Protein AF-A0A662B7D8-F1 (afdb_monomer_lite)

Radius of gyration: 31.68 Å; chains: 1; bounding box: 82×64×120 Å

Foldseek 3Di:
DDDPDPPVPVVVVVVVVVVVPDDQPQAKEFPDWDKPDLAAEAQDKIKIKTKMAGAGDDDDFDKFKKKKWKWKADPVGDIDTFDIDIDTRHTHRHIDMDITIDGRHRAFAKIFMWMWIAGPVVRDTRDIPPSHRIGGHFHQFAEEAEAADCVLLVVPDVSLCVLQVCQCQPVNRNSRHHQEYAYEDQLVPDDLPDPSLLVSQLVCVVSNHAYAYEDEDADDVVVLVRVVSSQQSLFSSCVPRPDNSSHHQAYEYAYEDDDLVCLVVVLVSQQCQQVDDDPNDGCVNSNHAYEYEYWLCCCPVSNCSLLSSLVRHPHAEYEYLQQFLALVSQCVGCVRVLVSCQVSVHAYAYEYEQDDADPVDPPPPDPRRHCQQAFDCSSVVRQVVNCNVCRNRSRYRGYYYYHSVRSSVTDRGGDDPPPPDPPPPDDD

Secondary structure (DSSP, 8-state):
----SSHHHHHHHHHHSSSSSS-----EEEEEEEES-SSPBTT-EEEEEEEEEE---SSS---EEEEEEEEEE-TT--EEEPPPEEEEEE-TT-EEEEEEEEE-TT--EEEEEEEEEEETTTTEEEEE--S-EEEEEB---EEEEEE--THHHHT-HHHHHHHHHHHHSGGG-GGG---EEEEE--TTT--TT-HHHHHHHHHHHHTT-EEEEEEE----TT-THHHHHHHHHHHHHHHH-S-GGGS--EEEEE-----GGGHHHHHHHHHHHTT-EETTEETTTTT-EEEEEE-TIIIIITSSHHHHHHHHS---EEEE----SSHHHHHHHHHHHHHHHHHHT-EEEEEEE-SPP-TT-SSTT-GGG-STTT-HHHHHHHHHHHHHHGGG-SSEEEEEEE-HHHHHT--SSPPP------------

Sequence (428 aa):
MYKKSKLSLLIIFAMLTAISVALAEQSFKVEKITFSNNSPFINSQIDITVTIKNTSTGKGTEQGTVTAYIGIQRPDKSKFHLQSKRLNDIERGKTKDLVFKFNTGFILGRFLVSCDLWDSSKSNVFDTTGFNYELIIKKKLIRAMWVWHTEIINGGETGIVQLLDFCLAPHNNKSKKISLLYLYINPKTMKTNNKALRNFIQKATDKGISVHALYGIIPWPGKSNTIYDVVNYVLEYNKECPLLESRFKGVHLDHEFWEKDKFAKYKNFIKGIKSHTFNSESMNSQNLAFGLDTGEEWETYHKHYLSELFETSDLEFITVMSYRDRAADIISWSSDETNAGNHYGKTVLVGVETHRPNPDLKEWPHPKNTFYEEGNNKMEDELAKVDYIYSDQQSYIGAAIHFYQAYYKLSDSPRQSVKHAPLNSKTN

pLDDT: mean 83.27, std 17.36, range [32.41, 98.75]

Structure (mmCIF, N/CA/C/O backbone):
data_AF-A0A662B7D8-F1
#
_entry.id   AF-A0A662B7D8-F1
#
loop_
_atom_site.group_PDB
_atom_site.id
_atom_site.type_symbol
_atom_site.label_atom_id
_atom_site.label_alt_id
_atom_site.label_comp_id
_atom_site.label_asym_id
_atom_site.label_entity_id
_atom_site.label_seq_id
_atom_site.pdbx_PDB_ins_code
_atom_site.Cartn_x
_atom_site.Cartn_y
_atom_site.Cartn_z
_atom_site.occupancy
_atom_site.B_iso_or_equiv
_atom_site.auth_seq_id
_atom_site.auth_comp_id
_atom_site.auth_asym_id
_atom_site.auth_atom_id
_atom_site.pdbx_PDB_model_num
ATOM 1 N N . MET A 1 1 ? -53.359 -18.378 84.759 1.00 38.84 1 MET A N 1
ATOM 2 C CA . MET A 1 1 ? -52.740 -18.670 83.441 1.00 38.84 1 MET A CA 1
ATOM 3 C C . MET A 1 1 ? -53.552 -17.958 82.362 1.00 38.84 1 MET A C 1
ATOM 5 O O . MET A 1 1 ? -54.746 -17.842 82.559 1.00 38.84 1 MET A O 1
ATOM 9 N N . TYR A 1 2 ? -52.923 -17.482 81.279 1.00 39.53 2 TYR A N 1
ATOM 10 C CA . TYR A 1 2 ? -53.448 -16.588 80.215 1.00 39.53 2 TYR A CA 1
ATOM 11 C C . TYR A 1 2 ? -53.347 -15.073 80.451 1.00 39.53 2 TYR A C 1
ATOM 13 O O . TYR A 1 2 ? -54.329 -14.385 80.703 1.00 39.53 2 TYR A O 1
ATOM 21 N N . LYS A 1 3 ? -52.137 -14.532 80.254 1.00 40.47 3 LYS A N 1
ATOM 22 C CA . LYS A 1 3 ? -51.940 -13.137 79.815 1.00 40.47 3 LYS A CA 1
ATOM 23 C C . LYS A 1 3 ? -50.559 -12.932 79.168 1.00 40.47 3 LYS A C 1
ATOM 25 O O . LYS A 1 3 ? -49.765 -12.129 79.629 1.00 40.47 3 LYS A O 1
ATOM 30 N N . LYS A 1 4 ? -50.249 -13.680 78.102 1.00 40.28 4 LYS A N 1
ATOM 31 C CA . LYS A 1 4 ? -49.100 -13.411 77.209 1.00 40.28 4 LYS A CA 1
ATOM 32 C C . LYS A 1 4 ? -49.384 -13.941 75.796 1.00 40.28 4 LYS A C 1
ATOM 34 O O . LYS A 1 4 ? -48.890 -14.994 75.427 1.00 40.28 4 LYS A O 1
ATOM 39 N N . SER A 1 5 ? -50.207 -13.245 75.010 1.00 48.91 5 SER A N 1
ATOM 40 C CA . SER A 1 5 ? -50.307 -13.527 73.561 1.00 48.91 5 SER A CA 1
ATOM 41 C C . SER A 1 5 ? -50.595 -12.318 72.661 1.00 48.91 5 SER A C 1
ATOM 43 O O . SER A 1 5 ? -50.754 -12.491 71.460 1.00 48.91 5 SER A O 1
ATOM 45 N N . LYS A 1 6 ? -50.616 -11.081 73.182 1.00 46.28 6 LYS A N 1
ATOM 46 C CA . LYS A 1 6 ? -50.856 -9.880 72.351 1.00 46.28 6 LYS A CA 1
ATOM 47 C C . LYS A 1 6 ? -49.643 -8.973 72.127 1.00 46.28 6 LYS A C 1
ATOM 49 O O . LYS A 1 6 ? -49.724 -8.087 71.287 1.00 46.28 6 LYS A O 1
ATOM 54 N N . LEU A 1 7 ? -48.516 -9.203 72.807 1.00 40.12 7 LEU A N 1
ATOM 55 C CA . LEU A 1 7 ? -47.329 -8.344 72.663 1.00 40.12 7 LEU A CA 1
ATOM 56 C C . LEU A 1 7 ? -46.377 -8.791 71.535 1.00 40.12 7 LEU A C 1
ATOM 58 O O . LEU A 1 7 ? -45.575 -7.999 71.060 1.00 40.12 7 LEU A O 1
ATOM 62 N N . SER A 1 8 ? -46.500 -10.032 71.059 1.00 43.44 8 SER A N 1
ATOM 63 C CA . SER A 1 8 ? -45.588 -10.608 70.059 1.00 43.44 8 SER A CA 1
ATOM 64 C C . SER A 1 8 ? -46.020 -10.362 68.608 1.00 43.44 8 SER A C 1
ATOM 66 O O . SER A 1 8 ? -45.189 -10.430 67.713 1.00 43.44 8 SER A O 1
ATOM 68 N N . LEU A 1 9 ? -47.301 -10.056 68.360 1.00 39.28 9 LEU A N 1
ATOM 69 C CA . LEU A 1 9 ? -47.821 -9.848 67.000 1.00 39.28 9 LEU A CA 1
ATOM 70 C C . LEU A 1 9 ? -47.741 -8.380 66.543 1.00 39.28 9 LEU A C 1
ATOM 72 O O . LEU A 1 9 ? -47.611 -8.115 65.352 1.00 39.28 9 LEU A O 1
ATOM 76 N N . LEU A 1 10 ? -47.761 -7.423 67.480 1.00 41.59 10 LEU A N 1
ATOM 77 C CA . LEU A 1 10 ? -47.692 -5.991 67.160 1.00 41.59 10 LEU A CA 1
ATOM 78 C C . LEU A 1 10 ? -46.267 -5.535 66.787 1.00 41.59 10 LEU A C 1
ATOM 80 O O . LEU A 1 10 ? -46.107 -4.620 65.986 1.00 41.59 10 LEU A O 1
ATOM 84 N N . ILE A 1 11 ? -45.236 -6.205 67.313 1.00 44.00 11 ILE A N 1
ATOM 85 C CA . ILE A 1 11 ? -43.825 -5.899 67.015 1.00 44.00 11 ILE A CA 1
ATOM 86 C C . ILE A 1 11 ? -43.411 -6.473 65.650 1.00 44.00 11 ILE A C 1
ATOM 88 O O . ILE A 1 11 ? -42.642 -5.846 64.928 1.00 44.00 11 ILE A O 1
ATOM 92 N N . ILE A 1 12 ? -43.986 -7.608 65.238 1.00 43.50 12 ILE A N 1
ATOM 93 C CA . ILE A 1 12 ? -43.699 -8.210 63.928 1.00 43.50 12 ILE A CA 1
ATOM 94 C C . ILE A 1 12 ? -44.382 -7.421 62.802 1.00 43.50 12 ILE A C 1
ATOM 96 O O . ILE A 1 12 ? -43.773 -7.213 61.759 1.00 43.50 12 ILE A O 1
ATOM 100 N N . PHE A 1 13 ? -45.589 -6.885 63.018 1.00 38.28 13 PHE A N 1
ATOM 101 C CA . PHE A 1 13 ? -46.250 -6.059 61.999 1.00 38.28 13 PHE A CA 1
ATOM 102 C C . PHE A 1 13 ? -45.621 -4.659 61.866 1.00 38.28 13 PHE A C 1
ATOM 104 O O . PHE A 1 13 ? -45.520 -4.146 60.753 1.00 38.28 13 PHE A O 1
ATOM 111 N N . ALA A 1 14 ? -45.118 -4.074 62.963 1.00 36.53 14 ALA A N 1
ATOM 112 C CA . ALA A 1 14 ? -44.379 -2.807 62.934 1.00 36.53 14 ALA A CA 1
ATOM 113 C C . ALA A 1 14 ? -42.955 -2.939 62.351 1.00 36.53 14 ALA A C 1
ATOM 115 O O . ALA A 1 14 ? -42.462 -1.994 61.743 1.00 36.53 14 ALA A O 1
ATOM 116 N N . MET A 1 15 ? -42.309 -4.109 62.452 1.00 34.50 15 MET A N 1
ATOM 117 C CA . MET A 1 15 ? -41.035 -4.372 61.761 1.00 34.50 15 MET A CA 1
ATOM 118 C C . MET A 1 15 ? -41.205 -4.743 60.278 1.00 34.50 15 MET A C 1
ATOM 120 O O . MET A 1 15 ? -40.325 -4.436 59.483 1.00 34.50 15 MET A O 1
ATOM 124 N N . LEU A 1 16 ? -42.344 -5.312 59.866 1.00 33.97 16 LEU A N 1
ATOM 125 C CA . LEU A 1 16 ? -42.640 -5.598 58.450 1.00 33.97 16 LEU A CA 1
ATOM 126 C C . LEU A 1 16 ? -43.216 -4.407 57.667 1.00 33.97 16 LEU A C 1
ATOM 128 O O . LEU A 1 16 ? -43.307 -4.473 56.446 1.00 33.97 16 LEU A O 1
ATOM 132 N N . THR A 1 17 ? -43.547 -3.302 58.339 1.00 37.31 17 THR A N 1
ATOM 133 C CA . THR A 1 17 ? -43.917 -2.025 57.690 1.00 37.31 17 THR A CA 1
ATOM 134 C C . THR A 1 17 ? -42.861 -0.928 57.843 1.00 37.31 17 THR A C 1
ATOM 136 O O . THR A 1 17 ? -42.968 0.115 57.203 1.00 37.31 17 THR A O 1
ATOM 139 N N . ALA A 1 18 ? -41.791 -1.186 58.602 1.00 34.44 18 ALA A N 1
ATOM 140 C CA . ALA A 1 18 ? -40.605 -0.331 58.689 1.00 34.44 18 ALA A CA 1
ATOM 141 C C . ALA A 1 18 ? -39.398 -0.864 57.884 1.00 34.44 18 ALA A C 1
ATOM 143 O O . ALA A 1 18 ? -38.348 -0.230 57.874 1.00 34.44 18 ALA A O 1
ATOM 144 N N . ILE A 1 19 ? -39.555 -1.977 57.153 1.00 35.75 19 ILE A N 1
ATOM 145 C CA . ILE A 1 19 ? -38.629 -2.436 56.096 1.00 35.75 19 ILE A CA 1
ATOM 146 C C . ILE A 1 19 ? -39.361 -2.392 54.745 1.00 35.75 19 ILE A C 1
ATOM 148 O O . ILE A 1 19 ? -39.426 -3.349 53.983 1.00 35.75 19 ILE A O 1
ATOM 152 N N . SER A 1 20 ? -39.991 -1.258 54.456 1.00 36.06 20 SER A N 1
ATOM 153 C CA . SER A 1 20 ? -40.419 -0.907 53.095 1.00 36.06 20 SER A CA 1
ATOM 154 C C . SER A 1 20 ? -40.125 0.559 52.768 1.00 36.06 20 SER A C 1
ATOM 156 O O . SER A 1 20 ? -40.682 1.115 51.825 1.00 36.06 20 SER A O 1
ATOM 158 N N . VAL A 1 21 ? -39.253 1.197 53.555 1.00 41.50 21 VAL A N 1
ATOM 159 C CA . VAL A 1 21 ? -38.818 2.585 53.379 1.00 41.50 21 VAL A CA 1
ATOM 160 C C . VAL A 1 21 ? -37.296 2.627 53.547 1.00 41.50 21 VAL A C 1
ATOM 162 O O . VAL A 1 21 ? -36.809 2.775 54.659 1.00 41.50 21 VAL A O 1
ATOM 165 N N . ALA A 1 22 ? -36.593 2.422 52.425 1.00 35.44 22 ALA A N 1
ATOM 166 C CA . ALA A 1 22 ? -35.142 2.497 52.147 1.00 35.44 22 ALA A CA 1
ATOM 167 C C . ALA A 1 22 ? -34.766 1.220 51.371 1.00 35.44 22 ALA A C 1
ATOM 169 O O . ALA A 1 22 ? -34.758 0.139 51.936 1.00 35.44 22 ALA A O 1
ATOM 170 N N . LEU A 1 23 ? -34.531 1.211 50.063 1.00 38.28 23 LEU A N 1
ATOM 171 C CA . LEU A 1 23 ? -33.904 2.207 49.212 1.00 38.28 23 LEU A CA 1
ATOM 172 C C . LEU A 1 23 ? -34.701 2.324 47.908 1.00 38.28 23 LEU A C 1
ATOM 174 O O . LEU A 1 23 ? -34.965 1.324 47.244 1.00 38.28 23 LEU A O 1
ATOM 178 N N . ALA A 1 24 ? -35.025 3.545 47.484 1.00 43.91 24 ALA A N 1
ATOM 179 C CA . ALA A 1 24 ? -35.089 3.794 46.053 1.00 43.91 24 ALA A CA 1
ATOM 180 C C . ALA A 1 24 ? -33.654 3.597 45.548 1.00 43.91 24 ALA A C 1
ATOM 182 O O . ALA A 1 24 ? -32.812 4.489 45.661 1.00 43.91 24 ALA A O 1
ATOM 183 N N . GLU A 1 25 ? -33.318 2.388 45.102 1.00 52.66 25 GLU A N 1
ATOM 184 C CA . GLU A 1 25 ? -32.049 2.148 44.434 1.00 52.66 25 GLU A CA 1
ATOM 185 C C . GLU A 1 25 ? -32.069 2.954 43.135 1.00 52.66 25 GLU A C 1
ATOM 187 O O . GLU A 1 25 ? -32.523 2.472 42.104 1.00 52.66 25 GLU A O 1
ATOM 192 N N . GLN A 1 26 ? -31.643 4.224 43.181 1.00 55.53 26 GLN A N 1
ATOM 193 C CA . GLN A 1 26 ? -31.179 4.891 41.972 1.00 55.53 26 GLN A CA 1
ATOM 194 C C . GLN A 1 26 ? -30.020 4.074 41.419 1.00 55.53 26 GLN A C 1
ATOM 196 O O . GLN A 1 26 ? -28.918 4.092 41.965 1.00 55.53 26 GLN A O 1
ATOM 201 N N . SER A 1 27 ? -30.331 3.277 40.411 1.00 72.94 27 SER A N 1
ATOM 202 C CA . SER A 1 27 ? -29.398 2.406 39.725 1.00 72.94 27 SER A CA 1
ATOM 203 C C . SER A 1 27 ? -29.371 2.911 38.295 1.00 72.94 27 SER A C 1
ATOM 205 O O . SER A 1 27 ? -30.412 3.037 37.650 1.00 72.94 27 SER A O 1
ATOM 207 N N . PHE A 1 28 ? -28.199 3.318 37.832 1.00 82.81 28 PHE A N 1
ATOM 208 C CA . PHE A 1 28 ? -27.982 3.598 36.423 1.00 82.81 28 PHE A CA 1
ATOM 209 C C . PHE A 1 28 ? -27.268 2.411 35.821 1.00 82.81 28 PHE A C 1
ATOM 211 O O . PHE A 1 28 ? -26.453 1.774 36.484 1.00 82.81 28 PHE A O 1
ATOM 218 N N . LYS A 1 29 ? -27.566 2.147 34.558 1.00 87.88 29 LYS A N 1
ATOM 219 C CA . LYS A 1 29 ? -26.913 1.094 33.801 1.00 87.88 29 LYS A CA 1
ATOM 220 C C . LYS A 1 29 ? -26.489 1.625 32.444 1.00 87.88 29 LYS A C 1
ATOM 222 O O . LYS A 1 29 ? -27.251 2.349 31.798 1.00 87.88 29 LYS A O 1
ATOM 227 N N . VAL A 1 30 ? -25.307 1.240 31.990 1.00 90.75 30 VAL A N 1
ATOM 228 C CA . VAL A 1 30 ? -24.911 1.383 30.593 1.00 90.75 30 VAL A CA 1
ATOM 229 C C . VAL A 1 30 ? -25.632 0.302 29.787 1.00 90.75 30 VAL A C 1
ATOM 231 O O . VAL A 1 30 ? -25.377 -0.890 29.936 1.00 90.75 30 VAL A O 1
ATOM 234 N N . GLU A 1 31 ? -26.564 0.709 28.928 1.00 90.94 31 GLU A N 1
ATOM 235 C CA . GLU A 1 31 ? -27.275 -0.223 28.041 1.00 90.94 31 GLU A CA 1
ATOM 236 C C . GLU A 1 31 ? -26.400 -0.639 26.861 1.00 90.94 31 GLU A C 1
ATOM 238 O O . GLU A 1 31 ? -26.421 -1.798 26.452 1.00 90.94 31 GLU A O 1
ATOM 243 N N . LYS A 1 32 ? -25.636 0.308 26.306 1.00 91.31 32 LYS A N 1
ATOM 244 C CA . LYS A 1 32 ? -24.695 0.064 25.210 1.00 91.31 32 LYS A CA 1
ATOM 245 C C . LYS A 1 32 ? -23.673 1.188 25.087 1.00 91.31 32 LYS A C 1
ATOM 247 O O . LYS A 1 32 ? -23.933 2.329 25.479 1.00 91.31 32 LYS A O 1
ATOM 252 N N . ILE A 1 33 ? -22.554 0.859 24.452 1.00 93.25 33 ILE A N 1
ATOM 253 C CA . ILE A 1 33 ? -21.591 1.816 23.909 1.00 93.25 33 ILE A CA 1
ATOM 254 C C . ILE A 1 33 ? -21.529 1.605 22.394 1.00 93.25 33 ILE A C 1
ATOM 256 O O . ILE A 1 33 ? -21.441 0.471 21.927 1.00 93.25 33 ILE A O 1
ATOM 260 N N . THR A 1 34 ? -21.595 2.687 21.622 1.00 93.00 34 THR A N 1
ATOM 261 C CA . THR A 1 34 ? -21.478 2.661 20.156 1.00 93.00 34 THR A CA 1
ATOM 262 C C . THR A 1 34 ? -20.491 3.712 19.672 1.00 93.00 34 THR A C 1
ATOM 264 O O . THR A 1 34 ? -20.365 4.770 20.289 1.00 93.00 34 THR A O 1
ATOM 267 N N . PHE A 1 35 ? -19.843 3.464 18.537 1.00 92.81 35 PHE A N 1
ATOM 268 C CA . PHE A 1 35 ? -18.897 4.393 17.925 1.00 92.81 35 PHE A CA 1
ATOM 269 C C . PHE A 1 35 ? -19.479 4.958 16.625 1.00 92.81 35 PHE A C 1
ATOM 271 O O . PHE A 1 35 ? -20.132 4.230 15.878 1.00 92.81 35 PHE A O 1
ATOM 278 N N . SER A 1 36 ? -19.233 6.239 16.321 1.00 88.06 36 SER A N 1
ATOM 279 C CA . SER A 1 36 ? -19.631 6.824 15.024 1.00 88.06 36 SER A CA 1
ATOM 280 C C . SER A 1 36 ? -18.988 6.109 13.831 1.00 88.06 36 SER A C 1
ATOM 282 O O . SER A 1 36 ? -19.556 6.070 12.742 1.00 88.06 36 SER A O 1
ATOM 284 N N . ASN A 1 37 ? -17.817 5.510 14.052 1.00 77.56 37 ASN A N 1
ATOM 285 C CA . ASN A 1 37 ? -17.185 4.538 13.178 1.00 77.56 37 ASN A CA 1
ATOM 286 C C . ASN A 1 37 ? -16.444 3.516 14.054 1.00 77.56 37 ASN A C 1
ATOM 288 O O . ASN A 1 37 ? -15.588 3.903 14.845 1.00 77.56 37 ASN A O 1
ATOM 292 N N . ASN A 1 38 ? -16.751 2.224 13.911 1.00 64.75 38 ASN A N 1
ATOM 293 C CA . ASN A 1 38 ? -16.096 1.147 14.673 1.00 64.75 38 ASN A CA 1
ATOM 294 C C . ASN A 1 38 ? -14.668 0.842 14.169 1.00 64.75 38 ASN A C 1
ATOM 296 O O . ASN A 1 38 ? -13.915 0.112 14.810 1.00 64.75 38 ASN A O 1
ATOM 300 N N . SER A 1 39 ? -14.293 1.367 12.999 1.00 62.69 39 SER A N 1
ATOM 301 C CA . SER A 1 39 ? -12.966 1.239 12.393 1.00 62.69 39 SER A CA 1
ATOM 302 C C . SER A 1 39 ? -12.464 2.587 11.860 1.00 62.69 39 SER A C 1
ATOM 304 O O . SER A 1 39 ? -12.339 2.763 10.642 1.00 62.69 39 SER A O 1
ATOM 306 N N . PRO A 1 40 ? -12.241 3.582 12.737 1.00 79.69 40 PRO A N 1
ATOM 307 C CA . PRO A 1 40 ? -11.771 4.894 12.314 1.00 79.69 40 PRO A CA 1
ATOM 308 C C . PRO A 1 40 ? -10.351 4.829 11.760 1.00 79.69 40 PRO A C 1
ATOM 310 O O . PRO A 1 40 ? -9.559 3.967 12.139 1.00 79.69 40 PRO A O 1
ATOM 313 N N . PHE A 1 41 ? -10.013 5.781 10.894 1.00 83.62 41 PHE A N 1
ATOM 314 C CA . PHE A 1 41 ? -8.629 5.967 10.480 1.00 83.62 41 PHE A CA 1
ATOM 315 C C . PHE A 1 41 ? -7.851 6.782 11.518 1.00 83.62 41 PHE A C 1
ATOM 317 O O . PHE A 1 41 ? -8.442 7.594 12.230 1.00 83.62 41 PHE A O 1
ATOM 324 N N . ILE A 1 42 ? -6.531 6.626 11.571 1.00 83.31 42 ILE A N 1
ATOM 325 C CA . ILE A 1 42 ? -5.641 7.569 12.256 1.00 83.31 42 ILE A CA 1
ATOM 326 C C . ILE A 1 42 ? -5.941 9.016 11.824 1.00 83.31 42 ILE A C 1
ATOM 328 O O . ILE A 1 42 ? -6.401 9.272 10.708 1.00 83.31 42 ILE A O 1
ATOM 332 N N . ASN A 1 43 ? -5.669 9.966 12.713 1.00 82.00 43 ASN A N 1
ATOM 333 C CA . ASN A 1 43 ? -5.928 11.398 12.567 1.00 82.00 43 ASN A CA 1
ATOM 334 C C . ASN A 1 43 ? -7.403 11.748 12.314 1.00 82.00 43 ASN A C 1
ATOM 336 O O . ASN A 1 43 ? -7.713 12.804 11.767 1.00 82.00 43 ASN A O 1
ATOM 340 N N . SER A 1 44 ? -8.322 10.884 12.745 1.00 84.69 44 SER A N 1
ATOM 341 C CA . SER A 1 44 ? -9.756 11.169 12.781 1.00 84.69 44 SER A CA 1
ATOM 342 C C . SER A 1 44 ? -10.257 11.416 14.206 1.00 84.69 44 SER A C 1
ATOM 344 O O . SER A 1 44 ? -9.642 10.996 15.193 1.00 84.69 44 SER A O 1
ATOM 346 N N . GLN A 1 45 ? -11.397 12.093 14.309 1.00 89.19 45 GLN A N 1
ATOM 347 C CA . GLN A 1 45 ? -12.174 12.171 15.541 1.00 89.19 45 GLN A CA 1
ATOM 348 C C . GLN A 1 45 ? -13.266 11.101 15.501 1.00 89.19 45 GLN A C 1
ATOM 350 O O . GLN A 1 45 ? -13.981 10.989 14.503 1.00 89.19 45 GLN A O 1
ATOM 355 N N . ILE A 1 46 ? -13.429 10.367 16.598 1.00 91.25 46 ILE A N 1
ATOM 356 C CA . ILE A 1 46 ? -14.579 9.490 16.807 1.00 91.25 46 ILE A CA 1
ATOM 357 C C . ILE A 1 46 ? -15.474 9.998 17.923 1.00 91.25 46 ILE A C 1
ATOM 359 O O . ILE A 1 46 ? -15.006 10.576 18.907 1.00 91.25 46 ILE A O 1
ATOM 363 N N . ASP A 1 47 ? -16.756 9.694 17.778 1.00 94.19 47 ASP A N 1
ATOM 364 C CA . ASP A 1 47 ? -17.760 9.928 18.798 1.00 94.19 47 ASP A CA 1
ATOM 365 C C . ASP A 1 47 ? -18.076 8.586 19.469 1.00 94.19 47 ASP A C 1
ATOM 367 O O . ASP A 1 47 ? -18.569 7.653 18.831 1.00 94.19 47 ASP A O 1
ATOM 371 N N . ILE A 1 48 ? -17.760 8.481 20.760 1.00 94.50 48 ILE A N 1
ATOM 372 C CA . ILE A 1 48 ? -18.104 7.353 21.628 1.00 94.50 48 ILE A CA 1
ATOM 373 C C . ILE A 1 48 ? -19.422 7.707 22.313 1.00 94.50 48 ILE A C 1
ATOM 375 O O . ILE A 1 48 ? -19.461 8.583 23.176 1.00 94.50 48 ILE A O 1
ATOM 379 N N . THR A 1 49 ? -20.505 7.050 21.914 1.00 95.12 49 THR A N 1
ATOM 380 C CA . THR A 1 49 ? -21.842 7.281 22.467 1.00 95.12 49 THR A CA 1
ATOM 381 C C . THR A 1 49 ? -22.152 6.226 23.516 1.00 95.12 49 THR A C 1
ATOM 383 O O . THR A 1 49 ? -22.167 5.036 23.212 1.00 95.12 49 THR A O 1
ATOM 386 N N . VAL A 1 50 ? -22.408 6.668 24.744 1.00 94.69 50 VAL A N 1
ATOM 387 C CA . VAL A 1 50 ? -22.847 5.826 25.859 1.00 94.69 50 VAL A CA 1
ATOM 388 C C . VAL A 1 50 ? -24.339 6.041 26.063 1.00 94.69 50 VAL A C 1
ATOM 390 O O . VAL A 1 50 ? -24.761 7.156 26.370 1.00 94.69 50 VAL A O 1
ATOM 393 N N . THR A 1 51 ? -25.130 4.981 25.923 1.00 94.19 51 THR A N 1
ATOM 394 C CA . THR A 1 51 ? -26.561 5.008 26.240 1.00 94.19 51 THR A CA 1
ATOM 395 C C . THR A 1 51 ? -26.751 4.573 27.686 1.00 94.19 51 THR A C 1
ATOM 397 O O . THR A 1 51 ? -26.493 3.418 28.031 1.00 94.19 51 THR A O 1
ATOM 400 N N . ILE A 1 52 ? -27.215 5.488 28.535 1.00 92.25 52 ILE A N 1
ATOM 401 C CA . ILE A 1 52 ? -27.397 5.250 29.970 1.00 92.25 52 ILE A CA 1
ATOM 402 C C . ILE A 1 52 ? -28.887 5.156 30.278 1.00 92.25 52 ILE A C 1
ATOM 404 O O . ILE A 1 52 ? -29.655 6.039 29.895 1.00 92.25 52 ILE A O 1
ATOM 408 N N . LYS A 1 53 ? -29.296 4.111 30.998 1.00 90.06 53 LYS A N 1
ATOM 409 C CA . LYS A 1 53 ? -30.665 3.905 31.477 1.00 90.06 53 LYS A CA 1
ATOM 410 C C . LYS A 1 53 ? -30.766 4.181 32.964 1.00 90.06 53 LYS A C 1
ATOM 412 O O . LYS A 1 53 ? -29.961 3.682 33.746 1.00 90.06 53 LYS A O 1
ATOM 417 N N . ASN A 1 54 ? -31.803 4.911 33.356 1.00 87.69 54 ASN A N 1
ATOM 418 C CA . ASN A 1 54 ? -32.196 5.011 34.755 1.00 87.69 54 ASN A CA 1
ATOM 419 C C . ASN A 1 54 ? -33.071 3.795 35.121 1.00 87.69 54 ASN A C 1
ATOM 421 O O . ASN A 1 54 ? -34.210 3.683 34.662 1.00 87.69 54 ASN A O 1
ATOM 425 N N . THR A 1 55 ? -32.547 2.880 35.937 1.00 84.00 55 THR A N 1
ATOM 426 C CA . THR A 1 55 ? -33.198 1.627 36.357 1.00 84.00 55 THR A CA 1
ATOM 427 C C . THR A 1 55 ? -33.820 1.699 37.757 1.00 84.00 55 THR A C 1
ATOM 429 O O . THR A 1 55 ? -34.095 0.660 38.351 1.00 84.00 55 THR A O 1
ATOM 432 N N . SER A 1 56 ? -34.059 2.900 38.293 1.00 76.81 56 SER A N 1
ATOM 433 C CA . SER A 1 56 ? -34.652 3.085 39.627 1.00 76.81 56 SER A CA 1
ATOM 434 C C . SER A 1 56 ? -36.037 2.436 39.776 1.00 76.81 56 SER A C 1
ATOM 436 O O . SER A 1 56 ? -36.887 2.594 38.898 1.00 76.81 56 SER A O 1
ATOM 438 N N . THR A 1 57 ? -36.311 1.783 40.914 1.00 65.19 57 THR A N 1
ATOM 439 C CA . THR A 1 57 ? -37.531 0.970 41.154 1.00 65.19 57 THR A CA 1
ATOM 440 C C . THR A 1 57 ? -38.558 1.559 42.151 1.00 65.19 57 THR A C 1
ATOM 442 O O . THR A 1 57 ? -39.514 0.880 42.516 1.00 65.19 57 THR A O 1
ATOM 445 N N . GLY A 1 58 ? -38.431 2.826 42.581 1.00 63.19 58 GLY A N 1
ATOM 446 C CA . GLY A 1 58 ? -39.327 3.465 43.579 1.00 63.19 58 GLY A CA 1
ATOM 447 C C . GLY A 1 58 ? -40.704 3.944 43.062 1.00 63.19 58 GLY A C 1
ATOM 448 O O . GLY A 1 58 ? -41.120 3.608 41.959 1.00 63.19 58 GLY A O 1
ATOM 449 N N . LYS A 1 59 ? -41.417 4.820 43.797 1.00 46.84 59 LYS A N 1
ATOM 450 C CA . LYS A 1 59 ? -42.617 5.573 43.327 1.00 46.84 59 LYS A CA 1
ATOM 451 C C . LYS A 1 59 ? -42.264 7.069 43.171 1.00 46.84 59 LYS A C 1
ATOM 453 O O . LYS A 1 59 ? -41.738 7.631 44.119 1.00 46.84 59 LYS A O 1
ATOM 458 N N . GLY A 1 60 ? -42.504 7.699 42.009 1.00 54.31 60 GLY A N 1
ATOM 459 C CA . GLY A 1 60 ? -42.248 9.142 41.762 1.00 54.31 60 GLY A CA 1
ATOM 460 C C . GLY A 1 60 ? -41.558 9.480 40.421 1.00 54.31 60 GLY A C 1
ATOM 461 O O . GLY A 1 60 ? -41.160 8.577 39.690 1.00 54.31 60 GLY A O 1
ATOM 462 N N . THR A 1 61 ? -41.404 10.776 40.107 1.00 52.94 61 THR A N 1
ATOM 463 C CA . THR A 1 61 ? -40.742 11.331 38.896 1.00 52.94 61 THR A CA 1
ATOM 464 C C . THR A 1 61 ? -39.243 11.593 39.093 1.00 52.94 61 THR A C 1
ATOM 466 O O . THR A 1 61 ? -38.701 12.538 38.525 1.00 52.94 61 THR A O 1
ATOM 469 N N . GLU A 1 62 ? -38.573 10.814 39.946 1.00 60.75 62 GLU A N 1
ATOM 470 C CA . GLU A 1 62 ? -37.178 11.065 40.324 1.00 60.75 62 GLU A CA 1
ATOM 471 C C . GLU A 1 62 ? -36.260 11.074 39.097 1.00 60.75 62 GLU A C 1
ATOM 473 O O . GLU A 1 62 ? -35.974 10.043 38.481 1.00 60.75 62 GLU A O 1
ATOM 478 N N . GLN A 1 63 ? -35.823 12.279 38.752 1.00 67.00 63 GLN A N 1
ATOM 479 C CA . GLN A 1 63 ? -34.765 12.550 37.803 1.00 67.00 63 GLN A CA 1
ATOM 480 C C . GLN A 1 63 ? -33.432 12.297 38.500 1.00 67.00 63 GLN A C 1
ATOM 482 O O . GLN A 1 63 ? -33.157 12.834 39.572 1.00 67.00 63 GLN A O 1
ATOM 487 N N . GLY A 1 64 ? -32.628 11.426 37.904 1.00 71.00 64 GLY A N 1
ATOM 488 C CA . GLY A 1 64 ? -31.344 11.033 38.456 1.00 71.00 64 GLY A CA 1
ATOM 489 C C . GLY A 1 64 ? -30.182 11.754 37.769 1.00 71.00 64 GLY A C 1
ATOM 490 O O . GLY A 1 64 ? -30.265 12.098 36.587 1.00 71.00 64 GLY A O 1
ATOM 491 N N . THR A 1 65 ? -29.090 11.957 38.509 1.00 79.12 65 THR A N 1
ATOM 492 C CA . THR A 1 65 ? -27.839 12.524 37.990 1.00 79.12 65 THR A CA 1
ATOM 493 C C . THR A 1 65 ? -26.698 11.524 38.122 1.00 79.12 65 THR A C 1
ATOM 495 O O . THR A 1 65 ? -26.482 10.979 39.198 1.00 79.12 65 THR A O 1
ATOM 498 N N . VAL A 1 66 ? -25.931 11.329 37.050 1.00 86.75 66 VAL A N 1
ATOM 499 C CA . VAL A 1 66 ? -24.792 10.403 37.014 1.00 86.75 66 VAL A CA 1
ATOM 500 C C . VAL A 1 66 ? -23.607 11.039 36.295 1.00 86.75 66 VAL A C 1
ATOM 502 O O . VAL A 1 66 ? -23.778 11.833 35.370 1.00 86.75 66 VAL A O 1
ATOM 505 N N . THR A 1 67 ? -22.393 10.693 36.705 1.00 90.19 67 THR A N 1
ATOM 506 C CA . THR A 1 67 ? -21.165 11.037 35.984 1.00 90.19 67 THR A CA 1
ATOM 507 C C . THR A 1 67 ? -20.624 9.787 35.314 1.00 90.19 67 THR A C 1
ATOM 509 O O . THR A 1 67 ? -20.410 8.775 35.974 1.00 90.19 67 THR A O 1
ATOM 512 N N . ALA A 1 68 ? -20.389 9.861 34.009 1.00 92.06 68 ALA A N 1
ATOM 513 C CA . ALA A 1 68 ? -19.797 8.781 33.237 1.00 92.06 68 ALA A CA 1
ATOM 514 C C . ALA A 1 68 ? -18.311 9.053 32.975 1.0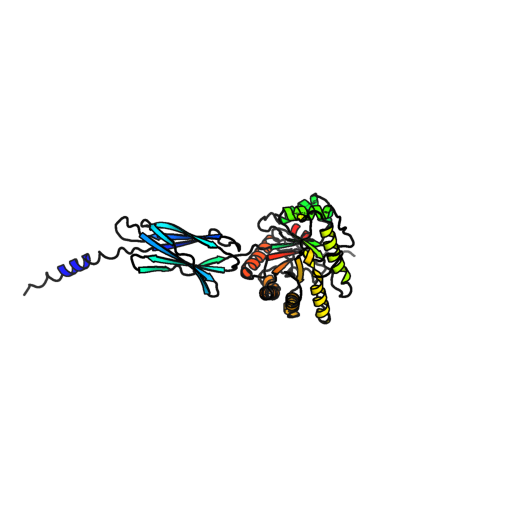0 92.06 68 ALA A C 1
ATOM 516 O O . ALA A 1 68 ? -17.927 10.158 32.569 1.00 92.06 68 ALA A O 1
ATOM 517 N N . TYR A 1 69 ? -17.492 8.026 33.175 1.00 92.50 69 TYR A N 1
ATOM 518 C CA . TYR A 1 69 ? -16.058 8.009 32.906 1.00 92.50 69 TYR A CA 1
ATOM 519 C C . TYR A 1 69 ? -15.785 7.023 31.777 1.00 92.50 69 TYR A C 1
ATOM 521 O O . TYR A 1 69 ? -16.295 5.908 31.811 1.00 92.50 69 TYR A O 1
ATOM 529 N N . ILE A 1 70 ? -14.984 7.424 30.788 1.00 93.62 70 ILE A N 1
ATOM 530 C CA . ILE A 1 70 ? -14.544 6.534 29.710 1.00 93.62 70 ILE A CA 1
ATOM 531 C C . ILE A 1 70 ? -13.090 6.140 29.937 1.00 93.62 70 ILE A C 1
ATOM 533 O O . ILE A 1 70 ? -12.202 6.998 30.003 1.00 93.62 70 ILE A O 1
ATOM 537 N N . GLY A 1 71 ? -12.866 4.831 30.023 1.00 90.31 71 GLY A N 1
ATOM 538 C CA . GLY A 1 71 ? -11.552 4.221 29.923 1.00 90.31 71 GLY A CA 1
ATOM 539 C C . GLY A 1 71 ? -11.346 3.675 28.517 1.00 90.31 71 GLY A C 1
ATOM 540 O O . GLY A 1 71 ? -12.221 3.012 27.967 1.00 90.31 71 GLY A O 1
ATOM 541 N N . ILE A 1 72 ? -10.175 3.918 27.941 1.00 90.12 72 ILE A N 1
ATOM 542 C CA . ILE A 1 72 ? -9.724 3.272 26.707 1.00 90.12 72 ILE A CA 1
ATOM 543 C C . ILE A 1 72 ? -8.403 2.585 27.032 1.00 90.12 72 ILE A C 1
ATOM 545 O O . ILE A 1 72 ? -7.511 3.209 27.600 1.00 90.12 72 ILE A O 1
ATOM 549 N N . GLN A 1 73 ? -8.269 1.308 26.706 1.00 89.62 73 GLN A N 1
ATOM 550 C CA . GLN A 1 73 ? -7.106 0.505 27.057 1.00 89.62 73 GLN A CA 1
ATOM 551 C C . GLN A 1 73 ? -6.565 -0.238 25.839 1.00 89.62 73 GLN A C 1
ATOM 553 O O . GLN A 1 73 ? -7.324 -0.786 25.045 1.00 89.62 73 GLN A O 1
ATOM 558 N N . ARG A 1 74 ? -5.240 -0.279 25.705 1.00 83.75 74 ARG A N 1
ATOM 559 C CA . ARG A 1 74 ? -4.550 -1.136 24.733 1.00 83.75 74 ARG A CA 1
ATOM 560 C C . ARG A 1 74 ? -4.351 -2.562 25.269 1.00 83.75 74 ARG A C 1
ATOM 562 O O . ARG A 1 74 ? -4.374 -2.758 26.485 1.00 83.75 74 ARG A O 1
ATOM 569 N N . PRO A 1 75 ? -4.053 -3.547 24.402 1.00 76.94 75 PRO A N 1
ATOM 570 C CA . PRO A 1 75 ? -3.681 -4.902 24.817 1.00 76.94 75 PRO A CA 1
ATOM 571 C C . PRO A 1 75 ? -2.500 -4.951 25.803 1.00 76.94 75 PRO A C 1
ATOM 573 O O . PRO A 1 75 ? -2.484 -5.790 26.700 1.00 76.94 75 PRO A O 1
ATOM 576 N N . ASP A 1 76 ? -1.559 -4.005 25.703 1.00 78.94 76 ASP A N 1
ATOM 577 C CA . ASP A 1 76 ? -0.426 -3.835 26.632 1.00 78.94 76 ASP A CA 1
ATOM 578 C C . ASP A 1 76 ? -0.817 -3.237 28.004 1.00 78.94 76 ASP A C 1
ATOM 580 O O . ASP A 1 76 ? 0.037 -2.991 28.855 1.00 78.94 76 ASP A O 1
ATOM 584 N N . LYS A 1 77 ? -2.119 -3.020 28.230 1.00 81.50 77 LYS A N 1
ATOM 585 C CA . LYS A 1 77 ? -2.753 -2.419 29.410 1.00 81.50 77 LYS A CA 1
ATOM 586 C C . LYS A 1 77 ? -2.539 -0.919 29.599 1.00 81.50 77 LYS A C 1
ATOM 588 O O . LYS A 1 77 ? -3.107 -0.386 30.559 1.00 81.50 77 LYS A O 1
ATOM 593 N N . SER A 1 78 ? -1.823 -0.227 28.712 1.00 83.69 78 SER A N 1
ATOM 594 C CA . SER A 1 78 ? -1.754 1.239 28.738 1.00 83.69 78 SER A CA 1
ATOM 595 C C . SER A 1 78 ? -3.152 1.844 28.577 1.00 83.69 78 SER A C 1
ATOM 597 O O . SER A 1 78 ? -3.997 1.313 27.850 1.00 83.69 78 SER A O 1
ATOM 599 N N . LYS A 1 79 ? -3.423 2.923 29.320 1.00 85.12 79 LYS A N 1
ATOM 600 C CA . LYS A 1 79 ? -4.759 3.518 29.437 1.00 85.12 79 LYS A CA 1
ATOM 601 C C . LYS A 1 79 ? -4.774 4.955 28.937 1.00 85.12 79 LYS A C 1
ATOM 603 O O . LYS A 1 79 ? -3.854 5.724 29.197 1.00 85.12 79 LYS A O 1
ATOM 608 N N . PHE A 1 80 ? -5.879 5.317 28.307 1.00 84.56 80 PHE A N 1
ATOM 609 C CA . PHE A 1 80 ? -6.263 6.676 27.974 1.00 84.56 80 PHE A CA 1
ATOM 610 C C . PHE A 1 80 ? -7.574 6.971 28.694 1.00 84.56 80 PHE A C 1
ATOM 612 O O . PHE A 1 80 ? -8.503 6.160 28.686 1.00 84.56 80 PHE A O 1
ATOM 619 N N . HIS A 1 81 ? -7.645 8.138 29.319 1.00 82.44 81 HIS A N 1
ATOM 620 C CA . HIS A 1 81 ? -8.846 8.602 29.994 1.00 82.44 81 HIS A CA 1
ATOM 621 C C . HIS A 1 81 ? -9.380 9.821 29.260 1.00 82.44 81 HIS A C 1
ATOM 623 O O . HIS A 1 81 ? -8.637 10.762 28.977 1.00 82.44 81 HIS A O 1
ATOM 629 N N . LEU A 1 82 ? -10.673 9.798 28.947 1.00 87.88 82 LEU A N 1
ATOM 630 C CA . LEU A 1 82 ? -11.364 10.989 28.469 1.00 87.88 82 LEU A CA 1
ATOM 631 C C . LEU A 1 82 ? -11.879 11.789 29.660 1.00 87.88 82 LEU A C 1
ATOM 633 O O . LEU A 1 82 ? -12.087 11.249 30.749 1.00 87.88 82 LEU A O 1
ATOM 637 N N . GLN A 1 83 ? -12.117 13.081 29.441 1.00 90.06 83 GLN A N 1
ATOM 638 C CA . GLN A 1 83 ? -12.806 13.897 30.433 1.00 90.06 83 GLN A CA 1
ATOM 639 C C . GLN A 1 83 ? -14.171 13.282 30.739 1.00 90.06 83 GLN A C 1
ATOM 641 O O . GLN A 1 83 ? -14.933 12.969 29.820 1.00 90.06 83 GLN A O 1
ATOM 646 N N . SER A 1 84 ? -14.463 13.112 32.028 1.00 91.69 84 SER A N 1
ATOM 647 C CA . SER A 1 84 ? -15.764 12.632 32.471 1.00 91.69 84 SER A CA 1
ATOM 648 C C . 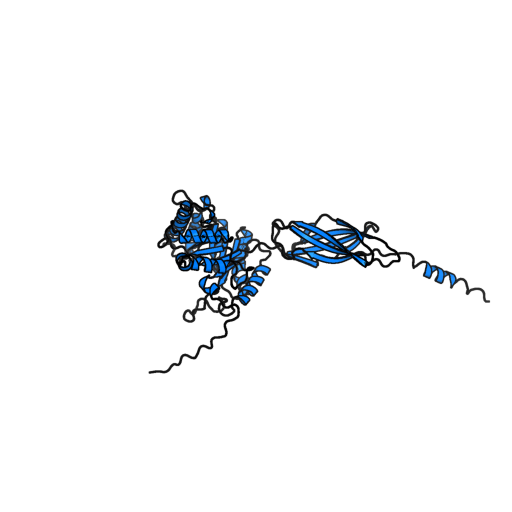SER A 1 84 ? -16.857 13.620 32.085 1.00 91.69 84 SER A C 1
ATOM 650 O O . SER A 1 84 ? -16.623 14.820 31.910 1.00 91.69 84 SER A O 1
ATOM 652 N N . LYS A 1 85 ? -18.075 13.111 31.930 1.00 92.94 85 LYS A N 1
ATOM 653 C CA . LYS A 1 85 ? -19.232 13.937 31.603 1.00 92.94 85 LYS A CA 1
ATOM 654 C C . LYS A 1 85 ? -20.373 13.627 32.548 1.00 92.94 85 LYS A C 1
ATOM 656 O O . LYS A 1 85 ? -20.676 12.468 32.822 1.00 92.94 85 LYS A O 1
ATOM 661 N N . ARG A 1 86 ? -21.005 14.689 33.035 1.00 89.50 86 ARG A N 1
ATOM 662 C CA . ARG A 1 86 ? -22.169 14.614 33.909 1.00 89.50 86 ARG A CA 1
ATOM 663 C C . ARG A 1 86 ? -23.439 14.622 33.069 1.00 89.50 86 ARG A C 1
ATOM 665 O O . ARG A 1 86 ? -23.570 15.428 32.149 1.00 89.50 86 ARG A O 1
ATOM 672 N N . LEU A 1 87 ? -24.362 13.733 33.403 1.00 86.19 87 LEU A N 1
ATOM 673 C CA . LEU A 1 87 ? -25.662 13.605 32.773 1.00 86.19 87 LEU A CA 1
ATOM 674 C C . LEU A 1 87 ? -26.744 13.796 33.831 1.00 86.19 87 LEU A C 1
ATOM 676 O O . LEU A 1 87 ? -26.803 13.053 34.809 1.00 86.19 87 LEU A O 1
ATOM 680 N N . ASN A 1 88 ? -27.585 14.803 33.619 1.00 85.69 88 ASN A N 1
ATOM 681 C CA . ASN A 1 88 ? -28.690 15.141 34.509 1.00 85.69 88 ASN A CA 1
ATOM 682 C C . ASN A 1 88 ? -30.026 14.717 33.884 1.00 85.69 88 ASN A C 1
ATOM 684 O O . ASN A 1 88 ? -30.129 14.511 32.663 1.00 85.69 88 ASN A O 1
ATOM 688 N N . ASP A 1 89 ? -31.050 14.670 34.729 1.00 82.62 89 ASP A N 1
ATOM 689 C CA . ASP A 1 89 ? -32.459 14.627 34.344 1.00 82.62 89 ASP A CA 1
ATOM 690 C C . ASP A 1 89 ? -32.843 13.405 33.504 1.00 82.62 89 ASP A C 1
ATOM 692 O O . ASP A 1 89 ? -33.627 13.493 32.559 1.00 82.62 89 ASP A O 1
ATOM 696 N N . ILE A 1 90 ? -32.264 12.241 33.820 1.00 85.12 90 ILE A N 1
ATOM 697 C CA . ILE A 1 90 ? -32.667 10.987 33.177 1.00 85.12 90 ILE A CA 1
ATOM 698 C C . ILE A 1 90 ? -33.945 10.504 33.853 1.00 85.12 90 ILE A C 1
ATOM 700 O O . ILE A 1 90 ? -33.917 10.053 35.002 1.00 85.12 90 ILE A O 1
ATOM 704 N N . GLU A 1 91 ? -35.065 10.599 33.142 1.00 85.31 91 GLU A N 1
ATOM 705 C CA . GLU A 1 91 ? -36.341 10.063 33.603 1.00 85.31 91 GLU A CA 1
ATOM 706 C C . GLU A 1 91 ? -36.258 8.554 33.849 1.00 85.31 91 GLU A C 1
ATOM 708 O O . GLU A 1 91 ? -35.581 7.801 33.142 1.00 85.31 91 GLU A O 1
ATOM 713 N N . ARG A 1 92 ? -36.991 8.091 34.858 1.00 84.06 92 ARG A N 1
ATOM 714 C CA . ARG A 1 92 ? -37.034 6.680 35.230 1.00 84.06 92 ARG A CA 1
ATOM 715 C C . ARG A 1 92 ? -37.477 5.792 34.066 1.00 84.06 92 ARG A C 1
ATOM 717 O O . ARG A 1 92 ? -38.454 6.076 33.377 1.00 84.06 92 ARG A O 1
ATOM 724 N N . GLY A 1 93 ? -36.767 4.683 33.872 1.00 84.44 93 GLY A N 1
ATOM 725 C CA . GLY A 1 93 ? -37.023 3.722 32.802 1.00 84.44 93 GLY A CA 1
ATOM 726 C C . GLY A 1 93 ? -36.635 4.220 31.408 1.00 84.44 93 GLY A C 1
ATOM 727 O O . GLY A 1 93 ? -36.690 3.435 30.460 1.00 84.44 93 GLY A O 1
ATOM 728 N N . LYS A 1 94 ? -36.227 5.488 31.267 1.00 89.06 94 LYS A N 1
ATOM 729 C CA . LYS A 1 94 ? -35.763 6.073 30.010 1.00 89.06 94 LYS A CA 1
ATOM 730 C C . LYS A 1 94 ? -34.251 5.961 29.882 1.00 89.06 94 LYS A C 1
ATOM 732 O O . LYS A 1 94 ? -33.521 5.770 30.858 1.00 89.06 94 LYS A O 1
ATOM 737 N N . THR A 1 95 ? -33.808 6.083 28.639 1.00 91.38 95 THR A N 1
ATOM 738 C CA . THR A 1 95 ? -32.403 6.144 28.260 1.00 91.38 95 THR A CA 1
ATOM 739 C C . THR A 1 95 ? -32.038 7.550 27.824 1.00 91.38 95 THR A C 1
ATOM 741 O O . THR A 1 95 ? -32.867 8.262 27.255 1.00 91.38 95 THR A O 1
ATOM 744 N N . LYS A 1 96 ? -30.783 7.933 28.033 1.00 93.12 96 LYS A N 1
ATOM 745 C CA . LYS A 1 96 ? -30.224 9.169 27.497 1.00 93.12 96 LYS A CA 1
ATOM 746 C C . LYS A 1 96 ? -28.802 8.912 27.018 1.00 93.12 96 LYS A C 1
ATOM 748 O O . LYS A 1 96 ? -28.049 8.186 27.667 1.00 93.12 96 LYS A O 1
ATOM 753 N N . ASP A 1 97 ? -28.474 9.492 25.871 1.00 94.00 97 ASP A N 1
ATOM 754 C CA . ASP A 1 97 ? -27.174 9.321 25.236 1.00 94.00 97 ASP A CA 1
ATOM 755 C C . ASP A 1 97 ? -26.200 10.406 25.685 1.00 94.00 97 ASP A C 1
ATOM 757 O O . ASP A 1 97 ? -26.554 11.580 25.833 1.00 94.00 97 ASP A O 1
ATOM 761 N N . LEU A 1 98 ? -24.949 10.000 25.868 1.00 94.06 98 LEU A N 1
ATOM 762 C CA . LEU A 1 98 ? -23.838 10.882 26.172 1.00 94.06 98 LEU A CA 1
ATOM 763 C C . LEU A 1 98 ? -22.689 10.606 25.212 1.00 94.06 98 LEU A C 1
ATOM 765 O O . LEU A 1 98 ? -22.195 9.485 25.126 1.00 94.06 98 LEU A O 1
ATOM 769 N N . VAL A 1 99 ? -22.256 11.641 24.497 1.00 94.44 99 VAL A N 1
ATOM 770 C CA . VAL A 1 99 ? -21.224 11.520 23.462 1.00 94.44 99 VAL A CA 1
ATOM 771 C C . VAL A 1 99 ? -19.888 12.036 23.980 1.00 94.44 99 VAL A C 1
ATOM 773 O O . VAL A 1 99 ? -19.793 13.190 24.402 1.00 94.44 99 VAL A O 1
ATOM 776 N N . PHE A 1 100 ? -18.839 11.223 23.904 1.00 94.94 100 PHE A N 1
ATOM 777 C CA . PHE A 1 100 ? -17.449 11.601 24.161 1.00 94.94 100 PHE A CA 1
ATOM 778 C C . PHE A 1 100 ? -16.684 11.688 22.843 1.00 94.94 100 PHE A C 1
ATOM 780 O O . PHE A 1 100 ? -16.852 10.841 21.974 1.00 94.94 100 PHE A O 1
ATOM 787 N N . LYS A 1 101 ? -15.825 12.699 22.705 1.00 92.75 101 LYS A N 1
ATOM 788 C CA . LYS A 1 101 ? -14.974 12.862 21.523 1.00 92.75 101 LYS A CA 1
ATOM 789 C C . LYS A 1 101 ? -13.602 12.277 21.812 1.00 92.75 101 LYS A C 1
ATOM 791 O O . LYS A 1 101 ? -12.983 12.657 22.805 1.00 92.75 101 LYS A O 1
ATOM 796 N N . PHE A 1 102 ? -13.125 11.395 20.943 1.00 90.31 102 PHE A N 1
ATOM 797 C CA . PHE A 1 102 ? -11.784 10.832 21.022 1.00 90.31 102 PHE A CA 1
ATOM 798 C C . PHE A 1 102 ? -11.024 11.103 19.727 1.00 90.31 102 PHE A C 1
ATOM 800 O O . PHE A 1 102 ? -11.449 10.706 18.644 1.00 90.31 102 PHE A O 1
ATOM 807 N N . ASN A 1 103 ? -9.899 11.805 19.849 1.00 88.62 103 ASN A N 1
ATOM 808 C CA . ASN A 1 103 ? -9.004 12.071 18.732 1.00 88.62 103 ASN A CA 1
ATOM 809 C C . ASN A 1 103 ? -8.008 10.924 18.623 1.00 88.62 103 ASN A C 1
ATOM 811 O O . ASN A 1 103 ? -7.196 10.714 19.521 1.00 88.62 103 ASN A O 1
ATOM 815 N N . THR A 1 104 ? -8.066 10.207 17.508 1.00 84.06 104 THR A N 1
ATOM 816 C CA . THR A 1 104 ? -7.221 9.033 17.265 1.00 84.06 104 THR A CA 1
ATOM 817 C C . THR A 1 104 ? -5.758 9.383 17.007 1.00 84.06 104 THR A C 1
ATOM 819 O O . THR A 1 104 ? -4.923 8.498 17.087 1.00 84.06 104 THR A O 1
ATOM 822 N N . GLY A 1 105 ? -5.407 10.639 16.697 1.00 83.56 105 GLY A N 1
ATOM 823 C CA . GLY A 1 105 ? -4.017 11.048 16.436 1.00 83.56 105 GLY A CA 1
ATOM 824 C C . GLY A 1 105 ? -3.254 10.030 15.575 1.00 83.56 105 GLY A C 1
ATOM 825 O O . GLY A 1 105 ? -3.786 9.513 14.599 1.00 83.56 105 GLY A O 1
ATOM 826 N N . PHE A 1 106 ? -2.046 9.653 15.986 1.00 74.62 106 PHE A N 1
ATOM 827 C CA . PHE A 1 106 ? -1.254 8.619 15.305 1.00 74.62 106 PHE A CA 1
ATOM 828 C C . PHE A 1 106 ? -1.325 7.240 15.985 1.00 74.62 106 PHE A C 1
ATOM 830 O O . PHE A 1 106 ? -0.475 6.391 15.730 1.00 74.62 106 PHE A O 1
ATOM 837 N N . ILE A 1 107 ? -2.294 7.006 16.881 1.00 76.69 107 ILE A N 1
ATOM 838 C CA . ILE A 1 107 ? -2.390 5.735 17.611 1.00 76.69 107 ILE A CA 1
ATOM 839 C C . ILE A 1 107 ? -3.135 4.684 16.776 1.00 76.69 107 ILE A C 1
ATOM 841 O O . ILE A 1 107 ? -4.304 4.849 16.450 1.00 76.69 107 ILE A O 1
ATOM 845 N N . LEU A 1 108 ? -2.443 3.597 16.432 1.00 84.44 108 LEU A N 1
ATOM 846 C CA . LEU A 1 108 ? -2.956 2.467 15.653 1.00 84.44 108 LEU A CA 1
ATOM 847 C C . LEU A 1 108 ? -3.353 1.302 16.577 1.00 84.44 108 LEU A C 1
ATOM 849 O O . LEU A 1 108 ? -2.832 1.178 17.688 1.00 84.44 108 LEU A O 1
ATOM 853 N N . GLY A 1 109 ? -4.239 0.432 16.096 1.00 81.94 109 GLY A N 1
ATOM 854 C CA . GLY A 1 109 ? -4.447 -0.901 16.649 1.00 81.94 109 GLY A CA 1
ATOM 855 C C . GLY A 1 109 ? -5.782 -1.077 17.360 1.00 81.94 109 GLY A C 1
ATOM 856 O O . GLY A 1 109 ? -6.724 -0.299 17.189 1.00 81.94 109 GLY A O 1
ATOM 857 N N . ARG A 1 110 ? -5.874 -2.160 18.133 1.00 86.31 110 ARG A N 1
ATOM 858 C CA . ARG A 1 110 ? -7.083 -2.539 18.868 1.00 86.31 110 ARG A CA 1
ATOM 859 C C . ARG A 1 110 ? -7.092 -1.886 20.239 1.00 86.31 110 ARG A C 1
ATOM 861 O O . ARG A 1 110 ? -6.076 -1.854 20.929 1.00 86.31 110 ARG A O 1
ATOM 868 N N . PHE A 1 111 ? -8.254 -1.402 20.638 1.00 87.69 111 PHE A N 1
ATOM 869 C CA . PHE A 1 111 ? -8.494 -0.791 21.931 1.00 87.69 111 PHE A CA 1
ATOM 870 C C . PHE A 1 111 ? -9.747 -1.400 22.532 1.00 87.69 111 PHE A C 1
ATOM 872 O O . PHE A 1 111 ? -10.731 -1.642 21.836 1.00 87.69 111 PHE A O 1
ATOM 879 N N . LEU A 1 112 ? -9.718 -1.605 23.838 1.00 90.19 112 LEU A N 1
ATOM 880 C CA . LEU A 1 112 ? -10.893 -1.944 24.611 1.00 90.19 112 LEU A CA 1
ATOM 881 C C . LEU A 1 112 ? -11.410 -0.678 25.282 1.00 90.19 112 LEU A C 1
ATOM 883 O O . LEU A 1 112 ? -10.641 0.096 25.850 1.00 90.19 112 LEU A O 1
ATOM 887 N N . VAL A 1 113 ? -12.716 -0.469 25.224 1.00 91.69 113 VAL A N 1
ATOM 888 C CA . VAL A 1 113 ? -13.397 0.685 25.805 1.00 91.69 113 VAL A CA 1
ATOM 889 C C . VAL A 1 113 ? -14.267 0.213 26.962 1.00 91.69 113 VAL A C 1
ATOM 891 O O . VAL A 1 113 ? -14.956 -0.806 26.863 1.00 91.69 113 VAL A O 1
ATOM 894 N N . SER A 1 114 ? -14.220 0.958 28.061 1.00 91.94 114 SER A N 1
ATOM 895 C CA . SER A 1 114 ? -15.079 0.783 29.227 1.00 91.94 114 SER A CA 1
ATOM 896 C C . SER A 1 114 ? -15.797 2.082 29.572 1.00 91.94 114 SER A C 1
ATOM 898 O O . SER A 1 114 ? -15.320 3.180 29.264 1.00 91.94 114 SER A O 1
ATOM 900 N N . CYS A 1 115 ? -16.932 1.954 30.253 1.00 92.50 115 CYS A N 1
ATOM 901 C CA . CYS A 1 115 ? -17.584 3.062 30.923 1.00 92.50 115 CYS A CA 1
ATOM 902 C C . CYS A 1 115 ? -17.855 2.709 32.386 1.00 92.50 115 CYS A C 1
ATOM 904 O O . CYS A 1 115 ? -18.413 1.647 32.669 1.00 92.50 115 CYS A O 1
ATOM 906 N N . ASP A 1 116 ? -17.468 3.618 33.280 1.00 90.25 116 ASP A N 1
ATOM 907 C CA . ASP A 1 116 ? -17.804 3.566 34.700 1.00 90.25 116 ASP A CA 1
ATOM 908 C C . ASP A 1 116 ? -18.816 4.667 35.022 1.00 90.25 116 ASP A C 1
ATOM 910 O O . ASP A 1 116 ? -18.628 5.830 34.643 1.00 90.25 116 ASP A O 1
ATOM 914 N N . LEU A 1 117 ? -19.886 4.307 35.728 1.00 89.50 117 LEU A N 1
ATOM 915 C CA . LEU A 1 117 ? -20.916 5.237 36.184 1.00 89.50 117 LEU A CA 1
ATOM 916 C C . LEU A 1 117 ? -20.770 5.525 37.680 1.00 89.50 117 LEU A C 1
ATOM 918 O O . LEU A 1 117 ? -20.850 4.618 38.511 1.00 89.50 117 LEU A O 1
ATOM 922 N N . TRP A 1 118 ? -20.616 6.805 38.020 1.00 86.56 118 TRP A N 1
ATOM 923 C CA . TRP A 1 118 ? -20.563 7.308 39.392 1.00 86.56 118 TRP A CA 1
ATOM 924 C C . TRP A 1 118 ? -21.810 8.124 39.723 1.00 86.56 118 TRP A C 1
ATOM 926 O O . TRP A 1 118 ? -22.109 9.116 39.050 1.00 86.56 118 TRP A O 1
ATOM 936 N N . ASP A 1 119 ? -22.497 7.766 40.803 1.00 78.38 119 ASP A N 1
ATOM 937 C CA . ASP A 1 119 ? -23.596 8.564 41.349 1.00 78.38 119 ASP A CA 1
ATOM 938 C C . ASP A 1 119 ? -23.080 9.395 42.531 1.00 78.38 119 ASP A C 1
ATOM 940 O O . ASP A 1 119 ? -22.720 8.877 43.593 1.00 78.38 119 ASP A O 1
ATOM 944 N N . SER A 1 120 ? -23.048 10.716 42.344 1.00 67.81 120 SER A N 1
ATOM 945 C CA . SER A 1 120 ? -22.575 11.655 43.363 1.00 67.81 120 SER A CA 1
ATOM 946 C C . SER A 1 120 ? -23.451 11.687 44.614 1.00 67.81 120 SER A C 1
ATOM 948 O O . SER A 1 120 ? -22.960 12.071 45.668 1.00 67.81 120 SER A O 1
ATOM 950 N N . SER A 1 121 ? -24.728 11.302 44.519 1.00 67.38 121 SER A N 1
ATOM 951 C CA . SER A 1 121 ? -25.632 11.287 45.676 1.00 67.38 121 SER A CA 1
ATOM 952 C C . SER A 1 121 ? -25.309 10.159 46.659 1.00 67.38 121 SER A C 1
ATOM 954 O O . SER A 1 121 ? -25.612 10.263 47.845 1.00 67.38 121 SER A O 1
ATOM 956 N N . LYS A 1 122 ? -24.654 9.102 46.171 1.00 66.94 122 LYS A N 1
ATOM 957 C CA . LYS A 1 122 ? -24.318 7.902 46.943 1.00 66.94 122 LYS A CA 1
ATOM 958 C C . LYS A 1 122 ? -22.819 7.703 47.143 1.00 66.94 122 LYS A C 1
ATOM 960 O O . LYS A 1 122 ? -22.429 6.778 47.848 1.00 66.94 122 LYS A O 1
ATOM 965 N N . SER A 1 123 ? -21.992 8.547 46.525 1.00 72.69 123 SER A N 1
ATOM 966 C CA . SER A 1 123 ? -20.527 8.469 46.578 1.00 72.69 123 SER A CA 1
ATOM 967 C C . SER A 1 123 ? -19.986 7.074 46.235 1.00 72.69 123 SER A C 1
ATOM 969 O O . SER A 1 123 ? -19.087 6.576 46.911 1.00 72.69 123 SER A O 1
ATOM 971 N N . ASN A 1 124 ? -20.551 6.429 45.209 1.00 73.94 124 ASN A N 1
ATOM 972 C CA . ASN A 1 124 ? -20.179 5.068 44.819 1.00 73.94 124 ASN A CA 1
ATOM 973 C C . ASN A 1 124 ? -20.235 4.855 43.290 1.00 73.94 124 ASN A C 1
ATOM 975 O O . ASN A 1 124 ? -20.881 5.622 42.567 1.00 73.94 124 ASN A O 1
ATOM 979 N N . VAL A 1 125 ? -19.564 3.801 42.811 1.00 74.50 125 VAL A N 1
ATOM 980 C CA . VAL A 1 125 ? -19.638 3.295 41.427 1.00 74.50 125 VAL A CA 1
ATOM 981 C C . VAL A 1 125 ? -20.760 2.261 41.336 1.00 74.50 125 VAL A C 1
ATOM 983 O O . VAL A 1 125 ? -20.857 1.384 42.193 1.00 74.50 125 VAL A O 1
ATOM 986 N N . PHE A 1 126 ? -21.601 2.357 40.306 1.00 69.75 126 PHE A N 1
ATOM 987 C CA . PHE A 1 126 ? -22.803 1.516 40.168 1.00 69.75 126 PHE A CA 1
ATOM 988 C C . PHE A 1 126 ? -22.779 0.581 38.966 1.00 69.75 126 PHE A C 1
ATOM 990 O O . PHE A 1 126 ? -23.429 -0.460 38.997 1.00 69.75 126 PHE A O 1
ATOM 997 N N . ASP A 1 127 ? -22.036 0.933 37.923 1.00 67.62 127 ASP A N 1
ATOM 998 C CA . ASP A 1 127 ? -21.888 0.088 36.749 1.00 67.62 127 ASP A CA 1
ATOM 999 C C . ASP A 1 127 ? -20.497 0.288 36.161 1.00 67.62 127 ASP A C 1
ATOM 1001 O O . ASP A 1 127 ? -20.077 1.421 35.915 1.00 67.62 127 ASP A O 1
ATOM 1005 N N . THR A 1 128 ? -19.811 -0.829 35.955 1.00 76.62 128 THR A N 1
ATOM 1006 C CA . THR A 1 128 ? -18.539 -0.917 35.252 1.00 76.62 128 THR A CA 1
ATOM 1007 C C . THR A 1 128 ? -18.765 -1.908 34.136 1.00 76.62 128 THR A C 1
ATOM 1009 O O . THR A 1 128 ? -18.811 -3.118 34.362 1.00 76.62 128 THR A O 1
ATOM 1012 N N . THR A 1 129 ? -18.858 -1.411 32.904 1.00 80.44 129 THR A N 1
ATOM 1013 C CA . THR A 1 129 ? -19.051 -2.297 31.749 1.00 80.44 129 THR A CA 1
ATOM 1014 C C . THR A 1 129 ? -17.899 -3.279 31.550 1.00 80.44 129 THR A C 1
ATOM 1016 O O . THR A 1 129 ? -18.018 -4.218 30.764 1.00 80.44 129 THR A O 1
ATOM 1019 N N . GLY A 1 130 ? -16.752 -3.015 32.184 1.00 75.75 130 GLY A N 1
ATOM 1020 C CA . GLY A 1 130 ? -15.479 -3.624 31.840 1.00 75.75 130 GLY A CA 1
ATOM 1021 C C . GLY A 1 130 ? -14.988 -3.169 30.465 1.00 75.75 130 GLY A C 1
ATOM 1022 O O . GLY A 1 130 ? -15.683 -2.476 29.715 1.00 75.75 130 GLY A O 1
ATOM 1023 N N . PHE A 1 131 ? -13.764 -3.565 30.141 1.00 77.25 131 PHE A N 1
ATOM 1024 C CA . PHE A 1 131 ? -13.110 -3.326 28.855 1.00 77.25 131 PHE A CA 1
ATOM 1025 C C . PHE A 1 131 ? -13.606 -4.331 27.801 1.00 77.25 131 PHE A C 1
ATOM 1027 O O . PHE A 1 131 ? -12.843 -5.148 27.301 1.00 77.25 131 PHE A O 1
ATOM 1034 N N . ASN A 1 132 ? -14.907 -4.295 27.502 1.00 84.31 132 ASN A N 1
ATOM 1035 C CA . ASN A 1 132 ? -15.586 -5.304 26.677 1.00 84.31 132 ASN A CA 1
ATOM 1036 C C . ASN A 1 132 ? -16.004 -4.798 25.284 1.00 84.31 132 ASN A C 1
ATOM 1038 O O . ASN A 1 132 ? -16.541 -5.569 24.493 1.00 84.31 132 ASN A O 1
ATOM 1042 N N . TYR A 1 133 ? -15.775 -3.518 24.973 1.00 86.88 133 TYR A N 1
ATOM 1043 C CA . TYR A 1 133 ? -16.120 -2.931 23.676 1.00 86.88 133 TYR A CA 1
ATOM 1044 C C . TYR A 1 133 ? -14.864 -2.701 22.843 1.00 86.88 133 TYR A C 1
ATOM 1046 O O . TYR A 1 133 ? -13.992 -1.938 23.248 1.00 86.88 133 TYR A O 1
ATOM 1054 N N . GLU A 1 134 ? -14.775 -3.339 21.679 1.00 88.75 134 GLU A N 1
ATOM 1055 C CA . GLU A 1 134 ? -13.610 -3.215 20.804 1.00 88.75 134 GLU A CA 1
ATOM 1056 C C . GLU A 1 134 ? -13.730 -2.007 19.863 1.00 88.75 134 GLU A C 1
ATOM 1058 O O . GLU A 1 134 ? -14.738 -1.814 19.181 1.00 88.75 134 GLU A O 1
ATOM 1063 N N . LEU A 1 135 ? -12.666 -1.208 19.812 1.00 86.75 135 LEU A N 1
ATOM 1064 C CA . LEU A 1 135 ? -12.449 -0.117 18.872 1.00 86.75 135 LEU A CA 1
ATOM 1065 C C . LEU A 1 135 ? -11.144 -0.387 18.118 1.00 86.75 135 LEU A C 1
ATOM 1067 O O . LEU A 1 135 ? -10.088 -0.495 18.738 1.00 86.75 135 LEU A O 1
ATOM 1071 N N . ILE A 1 136 ? -11.191 -0.454 16.787 1.00 85.00 136 ILE A N 1
ATOM 1072 C CA . ILE A 1 136 ? -9.998 -0.717 15.968 1.00 85.00 136 ILE A CA 1
ATOM 1073 C C . ILE A 1 136 ? -9.627 0.543 15.197 1.00 85.00 136 ILE A C 1
ATOM 1075 O O . ILE A 1 136 ? -10.266 0.865 14.199 1.00 85.00 136 ILE A O 1
ATOM 1079 N N . ILE A 1 137 ? -8.576 1.244 15.614 1.00 84.12 137 ILE A N 1
ATOM 1080 C CA . ILE A 1 137 ? -8.057 2.372 14.839 1.00 84.12 137 ILE A CA 1
ATOM 1081 C C . ILE A 1 137 ? -7.145 1.818 13.752 1.00 84.12 137 ILE A C 1
ATOM 1083 O O . ILE A 1 137 ? -6.144 1.164 14.036 1.00 84.12 137 ILE A O 1
ATOM 1087 N N . LYS A 1 138 ? -7.499 2.079 12.498 1.00 81.94 138 LYS A N 1
ATOM 1088 C CA . LYS A 1 138 ? -6.782 1.607 11.313 1.00 81.94 138 LYS A CA 1
ATOM 1089 C C . LYS A 1 138 ? -6.002 2.754 10.692 1.00 81.94 138 LYS A C 1
ATOM 1091 O O . LYS A 1 138 ? -6.287 3.923 10.920 1.00 81.94 138 LYS A O 1
ATOM 1096 N N . LYS A 1 139 ? -5.058 2.447 9.817 1.00 83.44 139 LYS A N 1
ATOM 1097 C CA . LYS A 1 139 ? -4.577 3.420 8.833 1.00 83.44 139 LYS A CA 1
ATOM 1098 C C . LYS A 1 139 ? -5.294 3.209 7.514 1.00 83.44 139 LYS A C 1
ATOM 1100 O O . LYS A 1 139 ? -5.865 2.148 7.260 1.00 83.44 139 LYS A O 1
ATOM 1105 N N . LYS A 1 140 ? -5.300 4.246 6.681 1.00 83.50 140 LYS A N 1
ATOM 1106 C CA . LYS A 1 140 ? -5.791 4.106 5.317 1.00 83.50 140 LYS A CA 1
ATOM 1107 C C . LYS A 1 140 ? -4.796 3.238 4.558 1.00 83.50 140 LYS A C 1
ATOM 1109 O O . LYS A 1 140 ? -3.663 3.661 4.348 1.00 83.50 140 LYS A O 1
ATOM 1114 N N . LEU A 1 141 ? -5.227 2.036 4.200 1.00 91.50 141 LEU A N 1
ATOM 1115 C CA . LEU A 1 141 ? -4.390 1.106 3.462 1.00 91.50 141 LEU A CA 1
ATOM 1116 C C . LEU A 1 141 ? -4.242 1.565 2.011 1.00 91.50 141 LEU A C 1
ATOM 1118 O O . LEU A 1 141 ? -5.174 2.099 1.402 1.00 91.50 141 LEU A O 1
ATOM 1122 N N . ILE A 1 142 ? -3.043 1.368 1.489 1.00 94.94 142 ILE A N 1
ATOM 1123 C CA . ILE A 1 142 ? -2.675 1.570 0.099 1.00 94.94 142 ILE A CA 1
ATOM 1124 C C . ILE A 1 142 ? -2.982 0.279 -0.651 1.00 94.94 142 ILE A C 1
ATOM 1126 O O . ILE A 1 142 ? -2.734 -0.822 -0.159 1.00 94.94 142 ILE A O 1
ATOM 1130 N N . ARG A 1 143 ? -3.508 0.428 -1.866 1.00 97.81 143 ARG A N 1
ATOM 1131 C CA . ARG A 1 143 ? -3.539 -0.659 -2.839 1.00 97.81 143 ARG A CA 1
ATOM 1132 C C . ARG A 1 143 ? -2.661 -0.298 -4.016 1.00 97.81 143 ARG A C 1
ATOM 1134 O O . ARG A 1 143 ? -2.911 0.717 -4.674 1.00 97.81 143 ARG A O 1
ATOM 1141 N N . ALA A 1 144 ? -1.638 -1.109 -4.239 1.00 98.62 144 ALA A N 1
ATOM 1142 C CA . ALA A 1 144 ? -0.720 -0.966 -5.352 1.00 98.62 144 ALA A CA 1
ATOM 1143 C C . ALA A 1 144 ? -1.038 -1.968 -6.470 1.00 98.62 144 ALA A C 1
ATOM 1145 O O . ALA A 1 144 ? -1.724 -2.969 -6.254 1.00 98.62 144 ALA A O 1
ATOM 1146 N N . MET A 1 145 ? -0.557 -1.699 -7.679 1.00 98.56 145 MET A N 1
ATOM 1147 C CA . MET A 1 145 ? -0.671 -2.624 -8.805 1.00 98.56 145 MET A CA 1
ATOM 1148 C C . MET A 1 145 ? 0.515 -2.444 -9.750 1.00 98.56 145 MET A C 1
ATOM 1150 O O . MET A 1 145 ? 0.836 -1.316 -10.137 1.00 98.56 145 MET A O 1
ATOM 1154 N N . TRP A 1 146 ? 1.133 -3.556 -10.150 1.00 98.00 146 TRP A N 1
ATOM 1155 C CA . TRP A 1 146 ? 2.149 -3.551 -11.201 1.00 98.00 146 TRP A CA 1
ATOM 1156 C C . TRP A 1 146 ? 1.491 -3.383 -12.575 1.00 98.00 146 TRP A C 1
ATOM 1158 O O . TRP A 1 146 ? 0.462 -3.994 -12.879 1.00 98.00 146 TRP A O 1
ATOM 1168 N N . VAL A 1 147 ? 2.089 -2.543 -13.418 1.00 96.88 147 VAL A N 1
ATOM 1169 C CA . VAL A 1 147 ? 1.665 -2.281 -14.797 1.00 96.88 147 VAL A CA 1
ATOM 1170 C C . VAL A 1 147 ? 2.869 -2.484 -15.713 1.00 96.88 147 VAL A C 1
ATOM 1172 O O . VAL A 1 147 ? 3.598 -1.546 -16.032 1.00 96.88 147 VAL A O 1
ATOM 1175 N N . TRP A 1 148 ? 3.073 -3.731 -16.135 1.00 93.00 148 TRP A N 1
ATOM 1176 C CA . TRP A 1 148 ? 4.224 -4.128 -16.949 1.00 93.00 148 TRP A CA 1
ATOM 1177 C C . TRP A 1 148 ? 4.138 -3.686 -18.410 1.00 93.00 148 TRP A C 1
ATOM 1179 O O . TRP A 1 148 ? 5.150 -3.329 -19.009 1.00 93.00 148 TRP A O 1
ATOM 1189 N N . HIS A 1 149 ? 2.940 -3.703 -19.004 1.00 90.31 149 HIS A N 1
ATOM 1190 C CA . HIS A 1 149 ? 2.776 -3.385 -20.427 1.00 90.31 149 HIS A CA 1
ATOM 1191 C C . HIS A 1 149 ? 2.225 -1.965 -20.602 1.00 90.31 149 HIS A C 1
ATOM 1193 O O . HIS A 1 149 ? 1.092 -1.665 -20.215 1.00 90.31 149 HIS A O 1
ATOM 1199 N N . THR A 1 150 ? 3.046 -1.083 -21.172 1.00 86.88 150 THR A N 1
ATOM 1200 C CA . THR A 1 150 ? 2.786 0.367 -21.294 1.00 86.88 150 THR A CA 1
ATOM 1201 C C . THR A 1 150 ? 2.048 0.739 -22.581 1.00 86.88 150 THR A C 1
ATOM 1203 O O . THR A 1 150 ? 1.671 1.886 -22.804 1.00 86.88 150 THR A O 1
ATOM 1206 N N . GLU A 1 151 ? 1.754 -0.237 -23.430 1.00 87.75 151 GLU A N 1
ATOM 1207 C CA . GLU A 1 151 ? 0.930 -0.093 -24.625 1.00 87.75 151 GLU A CA 1
ATOM 1208 C C . GLU A 1 151 ? -0.469 0.411 -24.265 1.00 87.75 151 GLU A C 1
ATOM 1210 O O . GLU A 1 151 ? -1.069 1.136 -25.051 1.00 87.75 151 GLU A O 1
ATOM 1215 N N . ILE A 1 152 ? -0.963 0.113 -23.056 1.00 86.88 152 ILE A N 1
ATOM 1216 C CA . ILE A 1 152 ? -2.256 0.616 -22.578 1.00 86.88 152 ILE A CA 1
ATOM 1217 C C . ILE A 1 152 ? -2.286 2.147 -22.466 1.00 86.88 152 ILE A C 1
ATOM 1219 O O . ILE A 1 152 ? -3.316 2.756 -22.735 1.00 86.88 152 ILE A O 1
ATOM 1223 N N . ILE A 1 153 ? -1.158 2.783 -22.131 1.00 87.69 153 ILE A N 1
ATOM 1224 C CA . ILE A 1 153 ? -1.063 4.249 -22.067 1.00 87.69 153 ILE A CA 1
ATOM 1225 C C . ILE A 1 153 ? -0.659 4.856 -23.415 1.00 87.69 153 ILE A C 1
ATOM 1227 O O . ILE A 1 153 ? -1.083 5.960 -23.750 1.00 87.69 153 ILE A O 1
ATOM 1231 N N . ASN A 1 154 ? 0.115 4.126 -24.223 1.00 81.94 154 ASN A N 1
ATOM 1232 C CA . ASN A 1 154 ? 0.513 4.574 -25.560 1.00 81.94 154 ASN A CA 1
ATOM 1233 C C . ASN A 1 154 ? -0.606 4.402 -26.605 1.00 81.94 154 ASN A C 1
ATOM 1235 O O . ASN A 1 154 ? -0.598 5.095 -27.618 1.00 81.94 154 ASN A O 1
ATOM 1239 N N . GLY A 1 155 ? -1.591 3.536 -26.345 1.00 75.94 155 GLY A N 1
ATOM 1240 C CA . GLY A 1 155 ? -2.780 3.315 -27.176 1.00 75.94 155 GLY A CA 1
ATOM 1241 C C . GLY A 1 155 ? -3.782 4.476 -27.180 1.00 75.94 155 GLY A C 1
ATOM 1242 O O . GLY A 1 155 ? -4.821 4.388 -27.830 1.00 75.94 155 GLY A O 1
ATOM 1243 N N . GLY A 1 156 ? -3.474 5.569 -26.474 1.00 81.50 156 GLY A N 1
ATOM 1244 C CA . GLY A 1 156 ? -4.260 6.796 -26.451 1.00 81.50 156 GLY A CA 1
ATOM 1245 C C . GLY A 1 156 ? -5.285 6.853 -25.319 1.00 81.50 156 GLY A C 1
ATOM 1246 O O . GLY A 1 156 ? -5.233 6.100 -24.348 1.00 81.50 156 GLY A O 1
ATOM 1247 N N . GLU A 1 157 ? -6.223 7.791 -25.444 1.00 90.94 157 GLU A N 1
ATOM 1248 C CA . GLU A 1 157 ? -7.164 8.150 -24.375 1.00 90.94 157 GLU A CA 1
ATOM 1249 C C . GLU A 1 157 ? -8.020 6.963 -23.906 1.00 90.94 157 GLU A C 1
ATOM 1251 O O . GLU A 1 157 ? -8.251 6.810 -22.712 1.00 90.94 157 GLU A O 1
ATOM 1256 N N . THR A 1 158 ? -8.434 6.077 -24.815 1.00 92.19 158 THR A N 1
ATOM 1257 C CA . THR A 1 158 ? -9.272 4.915 -24.481 1.00 92.19 158 THR A CA 1
ATOM 1258 C C . THR A 1 158 ? -8.588 3.957 -23.506 1.00 92.19 158 THR A C 1
ATOM 1260 O O . THR A 1 158 ? -9.215 3.536 -22.536 1.00 92.19 158 THR A O 1
ATOM 1263 N N . GLY A 1 159 ? -7.309 3.633 -23.723 1.00 93.50 159 GLY A N 1
ATOM 1264 C CA . GLY A 1 159 ? -6.569 2.741 -22.830 1.00 93.50 159 GLY A CA 1
ATOM 1265 C C . GLY A 1 159 ? -6.262 3.391 -21.479 1.00 93.50 159 GLY A C 1
ATOM 1266 O O . GLY A 1 159 ? -6.407 2.748 -20.439 1.00 93.50 159 GLY A O 1
ATOM 1267 N N . ILE A 1 160 ? -5.942 4.691 -21.476 1.00 95.50 160 ILE A N 1
ATOM 1268 C CA . ILE A 1 160 ? -5.771 5.479 -20.247 1.00 95.50 160 ILE A CA 1
ATOM 1269 C C . ILE A 1 160 ? -7.056 5.459 -19.410 1.00 95.50 160 ILE A C 1
ATOM 1271 O O . ILE A 1 160 ? -7.001 5.156 -18.219 1.00 95.50 160 ILE A O 1
ATOM 1275 N N . VAL A 1 161 ? -8.209 5.752 -20.020 1.00 95.88 161 VAL A N 1
ATOM 1276 C CA . VAL A 1 161 ? -9.506 5.739 -19.328 1.00 95.88 161 VAL A CA 1
ATOM 1277 C C . VAL A 1 161 ? -9.817 4.342 -18.797 1.00 95.88 161 VAL A C 1
ATOM 1279 O O . VAL A 1 161 ? -10.155 4.217 -17.626 1.00 95.88 161 VAL A O 1
ATOM 1282 N N . GLN A 1 162 ? -9.612 3.291 -19.599 1.00 96.25 162 GLN A N 1
ATOM 1283 C CA . GLN A 1 162 ? -9.845 1.908 -19.173 1.00 96.25 162 GLN A CA 1
ATOM 1284 C C . GLN A 1 162 ? -9.028 1.535 -17.927 1.00 96.25 162 GLN A C 1
ATOM 1286 O O . GLN A 1 162 ? -9.588 1.017 -16.960 1.00 96.25 162 GLN A O 1
ATOM 1291 N N . LEU A 1 163 ? -7.720 1.817 -17.932 1.00 97.94 163 LEU A N 1
ATOM 1292 C CA . LEU A 1 163 ? -6.847 1.537 -16.792 1.00 97.94 163 LEU A CA 1
ATOM 1293 C C . LEU A 1 163 ? -7.275 2.343 -15.560 1.00 97.94 163 LEU A C 1
ATOM 1295 O O . LEU A 1 163 ? -7.397 1.786 -14.472 1.00 97.94 163 LEU A O 1
ATOM 1299 N N . LEU A 1 164 ? -7.530 3.644 -15.711 1.00 98.25 164 LEU A N 1
ATOM 1300 C CA . LEU A 1 164 ? -7.875 4.507 -14.580 1.00 98.25 164 LEU A CA 1
ATOM 1301 C C . LEU A 1 164 ? -9.257 4.203 -13.993 1.00 98.25 164 LEU A C 1
ATOM 1303 O O . LEU A 1 164 ? -9.410 4.250 -12.773 1.00 98.25 164 LEU A O 1
ATOM 1307 N N . ASP A 1 165 ? -10.247 3.869 -14.818 1.00 98.00 165 ASP A N 1
ATOM 1308 C CA . ASP A 1 165 ? -11.574 3.470 -14.342 1.00 98.00 165 ASP A CA 1
ATOM 1309 C C . ASP A 1 165 ? -11.508 2.135 -13.599 1.00 98.00 165 ASP A C 1
ATOM 1311 O O . ASP A 1 165 ? -12.086 2.006 -12.516 1.00 98.00 165 ASP A O 1
ATOM 1315 N N . PHE A 1 166 ? -10.716 1.183 -14.105 1.00 98.50 166 PHE A N 1
ATOM 1316 C CA . PHE A 1 166 ? -10.437 -0.047 -13.372 1.00 98.50 166 PHE A CA 1
ATOM 1317 C C . PHE A 1 166 ? -9.722 0.234 -12.046 1.00 98.50 166 PHE A C 1
ATOM 1319 O O . PHE A 1 166 ? -10.101 -0.324 -11.025 1.00 98.50 166 PHE A O 1
ATOM 1326 N N . CYS A 1 167 ? -8.750 1.149 -12.001 1.00 98.62 167 CYS A N 1
ATOM 1327 C CA . CYS A 1 167 ? -8.120 1.543 -10.741 1.00 98.62 167 CYS A CA 1
ATOM 1328 C C . CYS A 1 167 ? -9.113 2.168 -9.749 1.00 98.62 167 CYS A C 1
ATOM 1330 O O . CYS A 1 167 ? -8.968 1.970 -8.547 1.00 98.62 167 CYS A O 1
ATOM 1332 N N . LEU A 1 168 ? -10.115 2.921 -10.212 1.00 98.56 168 LEU A N 1
ATOM 1333 C CA . LEU A 1 168 ? -11.102 3.574 -9.344 1.00 98.56 168 LEU A CA 1
ATOM 1334 C C . LEU A 1 168 ? -12.125 2.608 -8.736 1.00 98.56 168 LEU A C 1
ATOM 1336 O O . LEU A 1 168 ? -12.606 2.856 -7.627 1.00 98.56 168 LEU A O 1
ATOM 1340 N N . ALA A 1 169 ? -12.478 1.546 -9.453 1.00 97.88 169 ALA A N 1
ATOM 1341 C CA . ALA A 1 169 ? -13.449 0.553 -9.011 1.00 97.88 169 ALA A CA 1
ATOM 1342 C C . ALA A 1 169 ? -13.119 -0.826 -9.606 1.00 97.88 169 ALA A C 1
ATOM 1344 O O . ALA A 1 169 ? -13.876 -1.315 -10.452 1.00 97.88 169 ALA A O 1
ATOM 1345 N N . PRO A 1 170 ? -12.006 -1.462 -9.195 1.00 98.06 170 PRO A N 1
ATOM 1346 C CA . PRO A 1 170 ? -11.622 -2.749 -9.758 1.00 98.06 170 PRO A CA 1
ATOM 1347 C C . PRO A 1 170 ? -12.721 -3.759 -9.453 1.00 98.06 170 PRO A C 1
ATOM 1349 O O . PRO A 1 170 ? -13.241 -3.791 -8.334 1.00 98.06 170 PRO A O 1
ATOM 1352 N N . HIS A 1 171 ? -13.132 -4.511 -10.477 1.00 97.12 171 HIS A N 1
ATOM 1353 C CA . HIS A 1 171 ? -14.265 -5.441 -10.391 1.00 97.12 171 HIS A CA 1
ATOM 1354 C C . HIS A 1 171 ? -15.528 -4.794 -9.795 1.00 97.12 171 HIS A C 1
ATOM 1356 O O . HIS A 1 171 ? -16.210 -5.346 -8.937 1.00 97.12 171 HIS A O 1
ATOM 1362 N N . ASN A 1 172 ? -15.815 -3.559 -10.224 1.00 96.75 172 ASN A N 1
ATOM 1363 C CA . ASN A 1 172 ? -16.941 -2.732 -9.776 1.00 96.75 172 ASN A CA 1
ATOM 1364 C C . ASN A 1 172 ? -16.939 -2.380 -8.275 1.00 96.75 172 ASN A C 1
ATOM 1366 O O . ASN A 1 172 ? -17.948 -1.907 -7.746 1.00 96.75 172 ASN A O 1
ATOM 1370 N N . ASN A 1 173 ? -15.808 -2.533 -7.578 1.00 96.25 173 ASN A N 1
ATOM 1371 C CA . ASN A 1 173 ? -15.709 -2.282 -6.145 1.00 96.25 173 ASN A CA 1
ATOM 1372 C C . ASN A 1 173 ? -14.886 -1.022 -5.817 1.00 96.25 173 ASN A C 1
ATOM 1374 O O . ASN A 1 173 ? -13.667 -1.061 -5.654 1.00 96.25 173 ASN A O 1
ATOM 1378 N N . LYS A 1 174 ? -15.572 0.112 -5.624 1.00 95.81 174 LYS A N 1
ATOM 1379 C CA . LYS A 1 174 ? -14.948 1.404 -5.258 1.00 95.81 174 LYS A CA 1
ATOM 1380 C C . LYS A 1 174 ? -14.157 1.366 -3.944 1.00 95.81 174 LYS A C 1
ATOM 1382 O O . LYS A 1 174 ? -13.241 2.165 -3.763 1.00 95.81 174 LYS A O 1
ATOM 1387 N N . SER A 1 175 ? -14.492 0.458 -3.021 1.00 91.31 175 SER A N 1
ATOM 1388 C CA . SER A 1 175 ? -13.756 0.319 -1.753 1.00 91.31 175 SER A CA 1
ATOM 1389 C C . SER A 1 175 ? -12.358 -0.278 -1.941 1.00 91.31 175 SER A C 1
ATOM 1391 O O . SER A 1 175 ? -11.510 -0.139 -1.064 1.00 91.31 175 SER A O 1
ATOM 1393 N N . LYS A 1 176 ? -12.103 -0.900 -3.100 1.00 95.94 176 LYS A N 1
ATOM 1394 C CA . LYS A 1 176 ? -10.840 -1.554 -3.461 1.00 95.94 176 LYS A CA 1
ATOM 1395 C C . LYS A 1 176 ? -10.007 -0.730 -4.443 1.00 95.94 176 LYS A C 1
ATOM 1397 O O . LYS A 1 176 ? -9.124 -1.277 -5.097 1.00 95.94 176 LYS A O 1
ATOM 1402 N N . LYS A 1 177 ? -10.274 0.581 -4.529 1.00 97.81 177 LYS A N 1
ATOM 1403 C CA . LYS A 1 177 ? -9.535 1.529 -5.370 1.00 97.81 177 LYS A CA 1
ATOM 1404 C C . LYS A 1 177 ? -8.017 1.313 -5.256 1.00 97.81 177 LYS A C 1
ATOM 1406 O O . LYS A 1 177 ? -7.469 1.345 -4.156 1.00 97.81 177 LYS A O 1
ATOM 1411 N N . ILE A 1 178 ? -7.351 1.198 -6.402 1.00 98.69 178 ILE A N 1
ATOM 1412 C CA . ILE A 1 178 ? -5.894 1.239 -6.535 1.00 98.69 178 ILE A CA 1
ATOM 1413 C C . ILE A 1 178 ? -5.434 2.691 -6.394 1.00 98.69 178 ILE A C 1
ATOM 1415 O O . ILE A 1 178 ? -5.926 3.583 -7.087 1.00 98.69 178 ILE A O 1
ATOM 1419 N N . SER A 1 179 ? -4.512 2.943 -5.469 1.00 98.19 179 SER A N 1
ATOM 1420 C CA . SER A 1 179 ? -3.989 4.278 -5.153 1.00 98.19 179 SER A CA 1
ATOM 1421 C C . SER A 1 179 ? -2.516 4.456 -5.512 1.00 98.19 179 SER A C 1
ATOM 1423 O O . SER A 1 179 ? -2.008 5.571 -5.418 1.00 98.19 179 SER A O 1
ATOM 1425 N N . LEU A 1 180 ? -1.835 3.381 -5.907 1.00 98.75 180 LEU A N 1
ATOM 1426 C CA . LEU A 1 180 ? -0.436 3.384 -6.315 1.00 98.75 180 LEU A CA 1
ATOM 1427 C C . LEU A 1 180 ? -0.251 2.473 -7.535 1.00 98.75 180 LEU A C 1
ATOM 1429 O O . LEU A 1 180 ? -0.750 1.353 -7.558 1.00 98.75 180 LEU A O 1
ATOM 1433 N N . LEU A 1 181 ? 0.457 2.949 -8.551 1.00 98.75 181 LEU A N 1
ATOM 1434 C CA . LEU A 1 181 ? 0.838 2.158 -9.716 1.00 98.75 181 LEU A CA 1
ATOM 1435 C C . LEU A 1 181 ? 2.355 2.071 -9.815 1.00 98.75 181 LEU A C 1
ATOM 1437 O O . LEU A 1 181 ? 3.036 3.097 -9.785 1.00 98.75 181 LEU A O 1
ATOM 1441 N N . TYR A 1 182 ? 2.855 0.853 -9.999 1.00 98.31 182 TYR A N 1
ATOM 1442 C CA . TYR A 1 182 ? 4.228 0.583 -10.412 1.00 98.31 182 TYR A CA 1
ATOM 1443 C C . TYR A 1 182 ? 4.227 0.437 -11.935 1.00 98.31 182 TYR A C 1
ATOM 1445 O O . TYR A 1 182 ? 3.914 -0.626 -12.468 1.00 98.31 182 TYR A O 1
ATOM 1453 N N . LEU A 1 183 ? 4.478 1.537 -12.647 1.00 97.25 183 LEU A N 1
ATOM 1454 C CA . LEU A 1 183 ? 4.407 1.586 -14.109 1.00 97.25 183 LEU A CA 1
ATOM 1455 C C . LEU A 1 183 ? 5.770 1.274 -14.710 1.00 97.25 183 LEU A C 1
ATOM 1457 O O . LEU A 1 183 ? 6.701 2.050 -14.516 1.00 97.25 183 LEU A O 1
ATOM 1461 N N . TYR A 1 184 ? 5.882 0.182 -15.464 1.00 94.44 184 TYR A N 1
ATOM 1462 C CA . TYR A 1 184 ? 7.148 -0.211 -16.076 1.00 94.44 184 TYR A CA 1
ATOM 1463 C C . TYR A 1 184 ? 7.693 0.873 -17.007 1.00 94.44 184 TYR A C 1
ATOM 1465 O O . TYR A 1 184 ? 6.977 1.387 -17.866 1.00 94.44 184 TYR A O 1
ATOM 1473 N N . ILE A 1 185 ? 8.976 1.196 -16.864 1.00 91.75 185 ILE A N 1
ATOM 1474 C CA . ILE A 1 185 ? 9.676 2.161 -17.705 1.00 91.75 185 ILE A CA 1
ATOM 1475 C C . ILE A 1 185 ? 10.840 1.470 -18.395 1.00 91.75 185 ILE A C 1
ATOM 1477 O O . ILE A 1 185 ? 11.729 0.928 -17.751 1.00 91.75 185 ILE A O 1
ATOM 1481 N N . ASN A 1 186 ? 10.882 1.556 -19.722 1.00 88.31 186 ASN A N 1
ATOM 1482 C CA . ASN A 1 186 ? 12.062 1.189 -20.493 1.00 88.31 186 ASN A CA 1
ATOM 1483 C C . ASN A 1 186 ? 12.697 2.462 -21.074 1.00 88.31 186 ASN A C 1
ATOM 1485 O O . ASN A 1 186 ? 12.203 2.977 -22.082 1.00 88.31 186 ASN A O 1
ATOM 1489 N N . PRO A 1 187 ? 13.800 2.967 -20.486 1.00 86.38 187 PRO A N 1
ATOM 1490 C CA . PRO A 1 187 ? 14.458 4.192 -20.944 1.00 86.38 187 PRO A CA 1
ATOM 1491 C C . PRO A 1 187 ? 14.927 4.142 -22.401 1.00 86.38 187 PRO A C 1
ATOM 1493 O O . PRO A 1 187 ? 15.095 5.182 -23.028 1.00 86.38 187 PRO A O 1
ATOM 1496 N N . LYS A 1 188 ? 15.128 2.944 -22.970 1.00 84.12 188 LYS A N 1
ATOM 1497 C CA . LYS A 1 188 ? 15.565 2.788 -24.367 1.00 84.12 188 LYS A CA 1
ATOM 1498 C C . LYS A 1 188 ? 14.451 3.054 -25.372 1.00 84.12 188 LYS A C 1
ATOM 1500 O O . LYS A 1 188 ? 14.735 3.398 -26.515 1.00 84.12 188 LYS A O 1
ATOM 1505 N N . THR A 1 189 ? 13.197 2.846 -24.978 1.00 82.06 189 THR A N 1
ATOM 1506 C CA . THR A 1 189 ? 12.035 3.002 -25.866 1.00 82.06 189 THR A CA 1
ATOM 1507 C C . THR A 1 189 ? 11.175 4.202 -25.491 1.00 82.06 189 THR A C 1
ATOM 1509 O O . THR A 1 189 ? 10.436 4.712 -26.333 1.00 82.06 189 THR A O 1
ATOM 1512 N N . MET A 1 190 ? 11.262 4.675 -24.248 1.00 83.12 190 MET A N 1
ATOM 1513 C CA . MET A 1 190 ? 10.518 5.835 -23.777 1.00 83.12 190 MET A CA 1
ATOM 1514 C C . MET A 1 190 ? 11.297 7.135 -23.968 1.00 83.12 190 MET A C 1
ATOM 1516 O O . MET A 1 190 ? 12.503 7.204 -23.770 1.00 83.12 190 MET A O 1
ATOM 1520 N N . LYS A 1 191 ? 10.573 8.202 -24.313 1.00 81.81 191 LYS A N 1
ATOM 1521 C CA . LYS A 1 191 ? 11.102 9.571 -24.378 1.00 81.81 191 LYS A CA 1
ATOM 1522 C C . LYS A 1 191 ? 10.643 10.351 -23.149 1.00 81.81 191 LYS A C 1
ATOM 1524 O O . LYS A 1 191 ? 9.507 10.171 -22.709 1.00 81.81 191 LYS A O 1
ATOM 1529 N N . THR A 1 192 ? 11.493 11.215 -22.603 1.00 79.25 192 THR A N 1
ATOM 1530 C CA . THR A 1 192 ? 11.167 12.085 -21.452 1.00 79.25 192 THR A CA 1
ATOM 1531 C C . THR A 1 192 ? 10.038 13.061 -21.796 1.00 79.25 192 THR A C 1
ATOM 1533 O O . THR A 1 192 ? 9.144 13.327 -20.998 1.00 79.25 192 THR A O 1
ATOM 1536 N N . ASN A 1 193 ? 9.957 13.485 -23.057 1.00 75.00 193 ASN A N 1
ATOM 1537 C CA . ASN A 1 193 ? 8.898 14.360 -23.538 1.00 75.00 193 ASN A CA 1
ATOM 1538 C C . ASN A 1 193 ? 7.602 13.638 -23.996 1.00 75.00 193 ASN A C 1
ATOM 1540 O O . ASN A 1 193 ? 6.777 14.264 -24.675 1.00 75.00 193 ASN A O 1
ATOM 1544 N N . ASN A 1 194 ? 7.357 12.386 -23.588 1.00 83.19 194 ASN A N 1
ATOM 1545 C CA . ASN A 1 194 ? 6.171 11.613 -23.976 1.00 83.19 194 ASN A CA 1
ATOM 1546 C C . ASN A 1 194 ? 4.851 12.257 -23.481 1.00 83.19 194 ASN A C 1
ATOM 1548 O O . ASN A 1 194 ? 4.521 12.238 -22.295 1.00 83.19 194 ASN A O 1
ATOM 1552 N N . LYS A 1 195 ? 4.064 12.806 -24.421 1.00 88.88 195 LYS A N 1
ATOM 1553 C CA . LYS A 1 195 ? 2.768 13.454 -24.145 1.00 88.88 195 LYS A CA 1
ATOM 1554 C C . LYS A 1 195 ? 1.734 12.486 -23.561 1.00 88.88 195 LYS A C 1
ATOM 1556 O O . LYS A 1 195 ? 0.971 12.897 -22.692 1.00 88.88 195 LYS A O 1
ATOM 1561 N N . ALA A 1 196 ? 1.700 11.236 -24.025 1.00 89.62 196 ALA A N 1
ATOM 1562 C CA . ALA A 1 196 ? 0.756 10.236 -23.531 1.00 89.62 196 ALA A CA 1
ATOM 1563 C C . ALA A 1 196 ? 1.066 9.859 -22.077 1.00 89.62 196 ALA A C 1
ATOM 1565 O O . ALA A 1 196 ? 0.156 9.822 -21.254 1.00 89.62 196 ALA A O 1
ATOM 1566 N N . LEU A 1 197 ? 2.351 9.692 -21.744 1.00 93.19 197 LEU A N 1
ATOM 1567 C CA . LEU A 1 197 ? 2.803 9.436 -20.375 1.00 93.19 197 LEU A CA 1
ATOM 1568 C C . LEU A 1 197 ? 2.456 10.597 -19.430 1.00 93.19 197 LEU A C 1
ATOM 1570 O O . LEU A 1 197 ? 1.854 10.357 -18.389 1.00 93.19 197 LEU A O 1
ATOM 1574 N N . ARG A 1 198 ? 2.738 11.853 -19.816 1.00 93.00 198 ARG A N 1
ATOM 1575 C CA . ARG A 1 198 ? 2.337 13.030 -19.018 1.00 93.00 198 ARG A CA 1
ATOM 1576 C C . ARG A 1 198 ? 0.830 13.089 -18.793 1.00 93.00 198 ARG A C 1
ATOM 1578 O O . ARG A 1 198 ? 0.388 13.228 -17.658 1.00 93.00 198 ARG A O 1
ATOM 1585 N N . ASN A 1 199 ? 0.047 12.930 -19.863 1.00 93.62 199 ASN A N 1
ATOM 1586 C CA . ASN A 1 199 ? -1.416 12.914 -19.786 1.00 93.62 199 ASN A CA 1
ATOM 1587 C C . ASN A 1 199 ? -1.921 11.806 -18.848 1.00 93.62 199 ASN A C 1
ATOM 1589 O O . ASN A 1 199 ? -2.821 12.035 -18.045 1.00 93.62 199 ASN A O 1
ATOM 1593 N N . PHE A 1 200 ? -1.321 10.617 -18.925 1.00 96.44 200 PHE A N 1
ATOM 1594 C CA . PHE A 1 200 ? -1.644 9.506 -18.041 1.00 96.44 200 PHE A CA 1
ATOM 1595 C C . PHE A 1 200 ? -1.341 9.829 -16.572 1.00 96.44 200 PHE A C 1
ATOM 1597 O O . PHE A 1 200 ? -2.239 9.707 -15.740 1.00 96.44 200 PHE A O 1
ATOM 1604 N N . ILE A 1 201 ? -0.115 10.267 -16.250 1.00 97.50 201 ILE A N 1
ATOM 1605 C CA . ILE A 1 201 ? 0.282 10.560 -14.864 1.00 97.50 201 ILE A CA 1
ATOM 1606 C C . ILE A 1 201 ? -0.564 11.698 -14.287 1.00 97.50 201 ILE A C 1
ATOM 1608 O O . ILE A 1 201 ? -1.018 11.584 -13.153 1.00 97.50 201 ILE A O 1
ATOM 1612 N N . GLN A 1 202 ? -0.864 12.739 -15.070 1.00 96.75 202 GLN A N 1
ATOM 1613 C CA . GLN A 1 202 ? -1.774 13.803 -14.639 1.00 96.75 202 GLN A CA 1
ATOM 1614 C C . GLN A 1 202 ? -3.145 13.253 -14.248 1.00 96.75 202 GLN A C 1
ATOM 1616 O O . GLN A 1 202 ? -3.589 13.440 -13.119 1.00 96.75 202 GLN A O 1
ATOM 1621 N N . LYS A 1 203 ? -3.796 12.512 -15.153 1.00 97.25 203 LYS A N 1
ATOM 1622 C CA . LYS A 1 203 ? -5.130 11.945 -14.904 1.00 97.25 203 LYS A CA 1
ATOM 1623 C C . LYS A 1 203 ? -5.131 10.950 -13.741 1.00 97.25 203 LYS A C 1
ATOM 1625 O O . LYS A 1 203 ? -6.132 10.849 -13.031 1.00 97.25 203 LYS A O 1
ATOM 1630 N N . ALA A 1 204 ? -4.038 10.211 -13.547 1.00 98.25 204 ALA A N 1
ATOM 1631 C CA . ALA A 1 204 ? -3.848 9.350 -12.384 1.00 98.25 204 ALA A CA 1
ATOM 1632 C C . ALA A 1 204 ? -3.797 10.186 -11.094 1.00 98.25 204 ALA A C 1
ATOM 1634 O O . ALA A 1 204 ? -4.577 9.935 -10.171 1.00 98.25 204 ALA A O 1
ATOM 1635 N N . THR A 1 205 ? -2.964 11.229 -11.062 1.00 97.75 205 THR A N 1
ATOM 1636 C CA . THR A 1 205 ? -2.829 12.138 -9.917 1.00 97.75 205 THR A CA 1
ATOM 1637 C C . THR A 1 205 ? -4.143 12.847 -9.586 1.00 97.75 205 THR A C 1
ATOM 1639 O O . THR A 1 205 ? -4.532 12.859 -8.419 1.00 97.75 205 THR A O 1
ATOM 1642 N N . ASP A 1 206 ? -4.884 13.340 -10.584 1.00 97.25 206 ASP A N 1
ATOM 1643 C CA . ASP A 1 206 ? -6.198 13.986 -10.406 1.00 97.25 206 ASP A CA 1
ATOM 1644 C C . ASP A 1 206 ? -7.227 13.040 -9.768 1.00 97.25 206 ASP A C 1
ATOM 1646 O O . ASP A 1 206 ? -8.124 13.449 -9.029 1.00 97.25 206 ASP A O 1
ATOM 1650 N N . LYS A 1 207 ? -7.080 11.736 -10.020 1.00 97.56 207 LYS A N 1
ATOM 1651 C CA . LYS A 1 207 ? -7.887 10.674 -9.410 1.00 97.56 207 LYS A CA 1
ATOM 1652 C C . LYS A 1 207 ? -7.330 10.209 -8.066 1.00 97.56 207 LYS A C 1
ATOM 1654 O O . LYS A 1 207 ? -7.904 9.299 -7.466 1.00 97.56 207 LYS A O 1
ATOM 1659 N N . GLY A 1 208 ? -6.252 10.807 -7.562 1.00 97.00 208 GLY A N 1
ATOM 1660 C CA . GLY A 1 208 ? -5.564 10.423 -6.331 1.00 97.00 208 GLY A CA 1
ATOM 1661 C C . GLY A 1 208 ? -4.901 9.051 -6.439 1.00 97.00 208 GLY A C 1
ATOM 1662 O O . GLY A 1 208 ? -5.106 8.217 -5.551 1.00 97.00 208 GLY A O 1
ATOM 1663 N N . ILE A 1 209 ? -4.218 8.795 -7.556 1.00 98.50 209 ILE A N 1
ATOM 1664 C CA . ILE A 1 209 ? -3.421 7.597 -7.837 1.00 98.50 209 ILE A CA 1
ATOM 1665 C C . ILE A 1 209 ? -1.977 8.053 -8.059 1.00 98.50 209 ILE A C 1
ATOM 1667 O O . ILE A 1 209 ? -1.700 8.805 -8.990 1.00 98.50 209 ILE A O 1
ATOM 1671 N N . SER A 1 210 ? -1.062 7.608 -7.200 1.00 98.19 210 SER A N 1
ATOM 1672 C CA . SER A 1 210 ? 0.370 7.873 -7.352 1.00 98.19 210 SER A CA 1
ATOM 1673 C C . SER A 1 210 ? 0.971 6.947 -8.409 1.00 98.19 210 SER A C 1
ATOM 1675 O O . SER A 1 210 ? 0.592 5.778 -8.490 1.00 98.19 210 SER A O 1
ATOM 1677 N N . VAL A 1 211 ? 1.925 7.443 -9.197 1.00 98.50 211 VAL A N 1
ATOM 1678 C CA . VAL A 1 211 ? 2.646 6.642 -10.195 1.00 98.50 211 VAL A CA 1
ATOM 1679 C C . VAL A 1 211 ? 4.129 6.637 -9.854 1.00 98.50 211 VAL A C 1
ATOM 1681 O O . VAL A 1 211 ? 4.777 7.689 -9.816 1.00 98.50 211 VAL A O 1
ATOM 1684 N N . HIS A 1 212 ? 4.662 5.447 -9.597 1.00 98.56 212 HIS A N 1
ATOM 1685 C CA . HIS A 1 212 ? 6.090 5.207 -9.448 1.00 98.56 212 HIS A CA 1
ATOM 1686 C C . HIS A 1 212 ? 6.609 4.522 -10.713 1.00 98.56 212 HIS A C 1
ATOM 1688 O O . HIS A 1 212 ? 5.945 3.648 -11.276 1.00 98.56 212 HIS A O 1
ATOM 1694 N N . ALA A 1 213 ? 7.791 4.932 -11.162 1.00 97.38 213 ALA A N 1
ATOM 1695 C CA . ALA A 1 213 ? 8.484 4.279 -12.258 1.00 97.38 213 ALA A CA 1
ATOM 1696 C C . 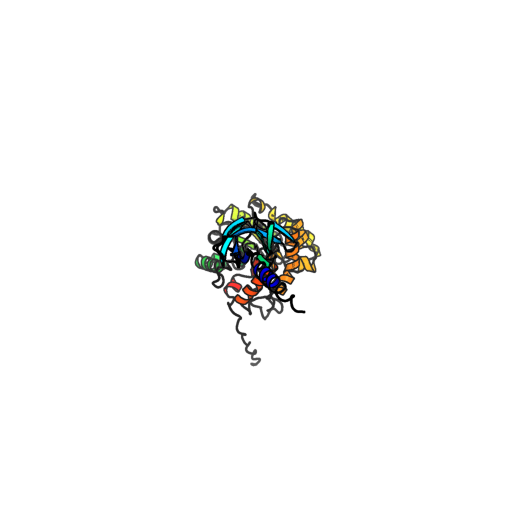ALA A 1 213 ? 8.991 2.916 -11.785 1.00 97.38 213 ALA A C 1
ATOM 1698 O O . ALA A 1 213 ? 9.796 2.844 -10.861 1.00 97.38 213 ALA A O 1
ATOM 1699 N N . LEU A 1 214 ? 8.508 1.854 -12.413 1.00 95.50 214 LEU A N 1
ATOM 1700 C CA . LEU A 1 214 ? 8.915 0.484 -12.153 1.00 95.50 214 LEU A CA 1
ATOM 1701 C C . LEU A 1 214 ? 10.043 0.085 -13.095 1.00 95.50 214 LEU A C 1
ATOM 1703 O O . LEU A 1 214 ? 9.973 0.326 -14.304 1.00 95.50 214 LEU A O 1
ATOM 1707 N N . TYR A 1 215 ? 11.034 -0.609 -12.558 1.00 91.19 215 TYR A N 1
ATOM 1708 C CA . TYR A 1 215 ? 11.977 -1.353 -13.374 1.00 91.19 215 TYR A CA 1
ATOM 1709 C C . TYR A 1 215 ? 12.326 -2.679 -12.727 1.00 91.19 215 TYR A C 1
ATOM 1711 O O . TYR A 1 215 ? 12.741 -2.705 -11.574 1.00 91.19 215 TYR A O 1
ATOM 1719 N N . GLY A 1 216 ? 12.207 -3.755 -13.499 1.00 79.50 216 GLY A N 1
ATOM 1720 C CA . GLY A 1 216 ? 12.659 -5.077 -13.101 1.00 79.50 216 GLY A CA 1
ATOM 1721 C C . GLY A 1 216 ? 13.564 -5.679 -14.158 1.00 79.50 216 GLY A C 1
ATOM 1722 O O . GLY A 1 216 ? 13.235 -5.704 -15.347 1.00 79.50 216 GLY A O 1
ATOM 1723 N N . ILE A 1 217 ? 14.734 -6.131 -13.727 1.00 64.12 217 ILE A N 1
ATOM 1724 C CA . ILE A 1 217 ? 15.594 -7.023 -14.496 1.00 64.12 217 ILE A CA 1
ATOM 1725 C C . ILE A 1 217 ? 16.260 -7.965 -13.502 1.00 64.12 217 ILE A C 1
ATOM 1727 O O . ILE A 1 217 ? 16.765 -7.504 -12.483 1.00 64.12 217 ILE A O 1
ATOM 1731 N N . ILE A 1 218 ? 16.296 -9.259 -13.828 1.00 55.84 218 ILE A N 1
ATOM 1732 C CA . ILE A 1 218 ? 17.121 -10.273 -13.158 1.00 55.84 218 ILE A CA 1
ATOM 1733 C C . ILE A 1 218 ? 18.542 -9.701 -13.040 1.00 55.84 218 ILE A C 1
ATOM 1735 O O . ILE A 1 218 ? 19.202 -9.507 -14.075 1.00 55.84 218 ILE A O 1
ATOM 1739 N N . PRO A 1 219 ? 19.034 -9.364 -11.838 1.00 50.91 219 PRO A N 1
ATOM 1740 C CA . PRO A 1 219 ? 20.336 -8.749 -11.735 1.00 50.91 219 PRO A CA 1
ATOM 1741 C C . PRO A 1 219 ? 21.438 -9.729 -12.060 1.00 50.91 219 PRO A C 1
ATOM 1743 O O . PRO A 1 219 ? 21.695 -10.704 -11.363 1.00 50.91 219 PRO A O 1
ATOM 1746 N N . TRP A 1 220 ? 22.199 -9.357 -13.077 1.00 48.75 220 TRP A N 1
ATOM 1747 C CA . TRP A 1 220 ? 23.621 -9.614 -13.047 1.00 48.75 220 TRP A CA 1
ATOM 1748 C C . TRP A 1 220 ? 24.291 -8.348 -12.489 1.00 48.75 220 TRP A C 1
ATOM 1750 O O . TRP A 1 220 ? 24.099 -7.275 -13.070 1.00 48.75 220 TRP A O 1
ATOM 1760 N N . PRO A 1 221 ? 25.115 -8.411 -11.428 1.00 49.16 221 PRO A N 1
ATOM 1761 C CA . PRO A 1 221 ? 25.793 -7.247 -10.834 1.00 49.16 221 PRO A CA 1
ATOM 1762 C C . PRO A 1 221 ? 26.846 -6.565 -11.737 1.00 49.16 221 PRO A C 1
ATOM 1764 O O . PRO A 1 221 ? 27.692 -5.811 -11.253 1.00 49.16 221 PRO A O 1
ATOM 1767 N N . GLY A 1 222 ? 26.802 -6.812 -13.048 1.00 48.38 222 GLY A N 1
ATOM 1768 C CA . GLY A 1 222 ? 27.512 -6.078 -14.100 1.00 48.38 222 GLY A CA 1
ATOM 1769 C C . GLY A 1 222 ? 26.597 -5.352 -15.099 1.00 48.38 222 GLY A C 1
ATOM 1770 O O . GLY A 1 222 ? 27.109 -4.779 -16.053 1.00 48.38 222 GLY A O 1
ATOM 1771 N N . LYS A 1 223 ? 25.267 -5.344 -14.899 1.00 53.94 223 LYS A N 1
ATOM 1772 C CA . LYS A 1 223 ? 24.309 -4.525 -15.674 1.00 53.94 223 LYS A CA 1
ATOM 1773 C C . LYS A 1 223 ? 23.724 -3.349 -14.872 1.00 53.94 223 LYS A C 1
ATOM 1775 O O . LYS A 1 223 ? 22.714 -2.792 -15.275 1.00 53.94 223 LYS A O 1
ATOM 1780 N N . SER A 1 224 ? 24.375 -2.920 -13.785 1.00 57.69 224 SER A N 1
ATOM 1781 C CA . SER A 1 224 ? 23.937 -1.798 -12.923 1.00 57.69 224 SER A CA 1
ATOM 1782 C C . SER A 1 224 ? 23.618 -0.502 -13.678 1.00 57.69 224 SER A C 1
ATOM 1784 O O . SER A 1 224 ? 22.786 0.280 -13.222 1.00 57.69 224 SER A O 1
ATOM 1786 N N . ASN A 1 225 ? 24.231 -0.291 -14.848 1.00 60.53 225 ASN A N 1
ATOM 1787 C CA . ASN A 1 225 ? 23.954 0.861 -15.706 1.00 60.53 225 ASN A CA 1
ATOM 1788 C C . ASN A 1 225 ? 22.462 0.976 -16.057 1.00 60.53 225 ASN A C 1
ATOM 1790 O O . ASN A 1 225 ? 21.954 2.085 -16.108 1.00 60.53 225 ASN A O 1
ATOM 1794 N N . THR A 1 226 ? 21.722 -0.133 -16.181 1.00 76.88 226 THR A N 1
ATOM 1795 C CA . THR A 1 226 ? 20.314 -0.081 -16.602 1.00 76.88 226 THR A CA 1
ATOM 1796 C C . THR A 1 226 ? 19.357 0.447 -15.533 1.00 76.88 226 THR A C 1
ATOM 1798 O O . THR A 1 226 ? 18.312 0.985 -15.880 1.00 76.88 226 THR A O 1
ATOM 1801 N N . ILE A 1 227 ? 19.689 0.321 -14.243 1.00 86.69 227 ILE A N 1
ATOM 1802 C CA . ILE A 1 227 ? 18.873 0.902 -13.161 1.00 86.69 227 ILE A CA 1
ATOM 1803 C C . ILE A 1 227 ? 19.162 2.397 -13.038 1.00 86.69 227 ILE A C 1
ATOM 1805 O O . ILE A 1 227 ? 18.228 3.192 -12.946 1.00 86.69 227 ILE A O 1
ATOM 1809 N N . TYR A 1 228 ? 20.437 2.799 -13.108 1.00 90.50 228 TYR A N 1
ATOM 1810 C CA . TYR A 1 228 ? 20.773 4.221 -13.176 1.00 90.50 228 TYR A CA 1
ATOM 1811 C C . TYR A 1 228 ? 20.188 4.880 -14.429 1.00 90.50 228 TYR A C 1
ATOM 1813 O O . TYR A 1 228 ? 19.752 6.018 -14.335 1.00 90.50 228 TYR A O 1
ATOM 1821 N N . ASP A 1 229 ? 20.071 4.176 -15.559 1.00 90.88 229 ASP A N 1
ATOM 1822 C CA . ASP A 1 229 ? 19.375 4.689 -16.746 1.00 90.88 229 ASP A CA 1
ATOM 1823 C C . ASP A 1 229 ? 17.901 5.020 -16.456 1.00 90.88 229 ASP A C 1
ATOM 1825 O O . ASP A 1 229 ? 17.389 6.029 -16.940 1.00 90.88 229 ASP A O 1
ATOM 1829 N N . VAL A 1 230 ? 17.214 4.207 -15.646 1.00 92.88 230 VAL A N 1
ATOM 1830 C CA . VAL A 1 230 ? 15.828 4.481 -15.226 1.00 92.88 230 VAL A CA 1
ATOM 1831 C C . VAL A 1 230 ? 15.774 5.665 -14.278 1.00 92.88 230 VAL A C 1
ATOM 1833 O O . VAL A 1 230 ? 14.940 6.546 -14.470 1.00 92.88 230 VAL A O 1
ATOM 1836 N N . VAL A 1 231 ? 16.670 5.728 -13.291 1.00 95.19 231 VAL A N 1
ATOM 1837 C CA . VAL A 1 231 ? 16.751 6.877 -12.377 1.00 95.19 231 VAL A CA 1
ATOM 1838 C C . VAL A 1 231 ? 17.014 8.158 -13.174 1.00 95.19 231 VAL A C 1
ATOM 1840 O O . VAL A 1 231 ? 16.255 9.113 -13.048 1.00 95.19 231 VAL A O 1
ATOM 1843 N N . ASN A 1 232 ? 18.004 8.158 -14.069 1.00 95.50 232 ASN A N 1
ATOM 1844 C CA . ASN A 1 232 ? 18.320 9.277 -14.959 1.00 95.50 232 ASN A CA 1
ATOM 1845 C C . ASN A 1 232 ? 17.105 9.686 -15.801 1.00 95.50 232 ASN A C 1
ATOM 1847 O O . ASN A 1 232 ? 16.777 10.869 -15.869 1.00 95.50 232 ASN A O 1
ATOM 1851 N N . TYR A 1 233 ? 16.409 8.713 -16.400 1.00 95.75 233 TYR A N 1
ATOM 1852 C CA . TYR A 1 233 ? 15.193 8.963 -17.171 1.00 95.75 233 TYR A CA 1
ATOM 1853 C C . TYR A 1 233 ? 14.112 9.643 -16.329 1.00 95.75 233 TYR A C 1
ATOM 1855 O O . TYR A 1 233 ? 13.506 10.607 -16.786 1.00 95.75 233 TYR A O 1
ATOM 1863 N N . VAL A 1 234 ? 13.866 9.165 -15.106 1.00 97.19 234 VAL A N 1
ATOM 1864 C CA . VAL A 1 234 ? 12.841 9.723 -14.213 1.00 97.19 234 VAL A CA 1
ATOM 1865 C C . VAL A 1 234 ? 13.201 11.139 -13.777 1.00 97.19 234 VAL A C 1
ATOM 1867 O O . VAL A 1 234 ? 12.336 12.015 -13.809 1.00 97.19 234 VAL A O 1
ATOM 1870 N N . LEU A 1 235 ? 14.466 11.379 -13.417 1.00 97.56 235 LEU A N 1
ATOM 1871 C CA . LEU A 1 235 ? 14.951 12.702 -13.026 1.00 97.56 235 LEU A CA 1
ATOM 1872 C C . LEU A 1 235 ? 14.794 13.709 -14.165 1.00 97.56 235 LEU A C 1
ATOM 1874 O O . LEU A 1 235 ? 14.257 14.797 -13.944 1.00 97.56 235 LEU A O 1
ATOM 1878 N N . GLU A 1 236 ? 15.193 13.328 -15.378 1.00 96.56 236 GLU A N 1
ATOM 1879 C CA . GLU A 1 236 ? 15.066 14.177 -16.561 1.00 96.56 236 GLU A CA 1
ATOM 1880 C C . GLU A 1 236 ? 13.599 14.387 -16.952 1.00 96.56 236 GLU A C 1
ATOM 1882 O O . GLU A 1 236 ? 13.174 15.522 -17.156 1.00 96.56 236 GLU A O 1
ATOM 1887 N N . TYR A 1 237 ? 12.786 13.323 -16.969 1.00 97.00 237 TYR A N 1
ATOM 1888 C CA . TYR A 1 237 ? 11.345 13.408 -17.224 1.00 97.00 237 TYR A CA 1
ATOM 1889 C C . TYR A 1 237 ? 10.673 14.401 -16.273 1.00 97.00 237 TYR A C 1
ATOM 1891 O O . TYR A 1 237 ? 9.932 15.281 -16.707 1.00 97.00 237 TYR A O 1
ATOM 1899 N N . ASN A 1 238 ? 10.938 14.289 -14.971 1.00 97.12 238 ASN A N 1
ATOM 1900 C CA . ASN A 1 238 ? 10.345 15.170 -13.976 1.00 97.12 238 ASN A CA 1
ATOM 1901 C C . ASN A 1 238 ? 10.830 16.613 -14.122 1.00 97.12 238 ASN A C 1
ATOM 1903 O O . ASN A 1 238 ? 10.025 17.532 -13.978 1.00 97.12 238 ASN A O 1
ATOM 1907 N N . LYS A 1 239 ? 12.115 16.815 -14.429 1.00 95.25 239 LYS A N 1
ATOM 1908 C CA . LYS A 1 239 ? 12.699 18.137 -14.677 1.00 95.25 239 LYS A CA 1
ATOM 1909 C C . LYS A 1 239 ? 12.059 18.822 -15.886 1.00 95.25 239 LYS A C 1
ATOM 1911 O O . LYS A 1 239 ? 11.680 19.987 -15.795 1.00 95.25 239 LYS A O 1
ATOM 1916 N N . GLU A 1 240 ? 11.885 18.094 -16.987 1.00 93.88 240 GLU A N 1
ATOM 1917 C CA . GLU A 1 240 ? 11.245 18.589 -18.213 1.00 93.88 240 GLU A CA 1
ATOM 1918 C C . GLU A 1 240 ? 9.720 18.724 -18.089 1.00 93.88 240 GLU A C 1
ATOM 1920 O O . GLU A 1 240 ? 9.084 19.419 -18.884 1.00 93.88 240 GLU A O 1
ATOM 1925 N N . CYS A 1 241 ? 9.104 18.054 -17.113 1.00 93.50 241 CYS A N 1
ATOM 1926 C CA . CYS A 1 241 ? 7.663 18.064 -16.931 1.00 93.50 241 CYS A CA 1
ATOM 1927 C C . CYS A 1 241 ? 7.204 19.349 -16.213 1.00 93.50 241 CYS A C 1
ATOM 1929 O O . CYS A 1 241 ? 7.475 19.514 -15.017 1.00 93.50 241 CYS A O 1
ATOM 1931 N N . PRO A 1 242 ? 6.458 20.247 -16.887 1.00 85.12 242 PRO A N 1
ATOM 1932 C CA . PRO A 1 242 ? 6.108 21.555 -16.328 1.00 85.12 242 PRO A CA 1
ATOM 1933 C C . PRO A 1 242 ? 5.101 21.461 -15.176 1.00 85.12 242 PRO A C 1
ATOM 1935 O O . PRO A 1 242 ? 5.114 22.291 -14.274 1.00 85.12 242 PRO A O 1
ATOM 1938 N N . LEU A 1 243 ? 4.241 20.441 -15.199 1.00 91.62 243 LEU A N 1
ATOM 1939 C CA . LEU A 1 243 ? 3.173 20.235 -14.227 1.00 91.62 243 LEU A CA 1
ATOM 1940 C C . LEU A 1 243 ? 3.615 19.226 -13.164 1.00 91.62 243 LEU A C 1
ATOM 1942 O O . LEU A 1 243 ? 4.018 18.112 -13.503 1.00 91.62 243 LEU A O 1
ATOM 1946 N N . LEU A 1 244 ? 3.537 19.602 -11.884 1.00 90.94 244 LEU A N 1
ATOM 1947 C CA . LEU A 1 244 ? 3.973 18.764 -10.756 1.00 90.94 244 LEU A CA 1
ATOM 1948 C C . LEU A 1 244 ? 3.121 17.497 -10.604 1.00 90.94 244 LEU A C 1
ATOM 1950 O O . LEU A 1 244 ? 3.595 16.469 -10.115 1.00 90.94 244 LEU A O 1
ATOM 1954 N N . GLU A 1 245 ? 1.862 17.566 -11.015 1.00 91.62 245 GLU A N 1
ATOM 1955 C CA . GLU A 1 245 ? 0.890 16.477 -11.029 1.00 91.62 245 GLU A CA 1
ATOM 1956 C C . GLU A 1 245 ? 1.104 15.484 -12.183 1.00 91.62 245 GLU A C 1
ATOM 1958 O O . GLU A 1 245 ? 0.643 14.350 -12.108 1.00 91.62 245 GLU A O 1
ATOM 1963 N N . SER A 1 246 ? 1.866 15.871 -13.212 1.00 95.62 246 SER A N 1
ATOM 1964 C CA . SER A 1 246 ? 2.293 14.999 -14.318 1.00 95.62 246 SER A CA 1
ATOM 1965 C C . SER A 1 246 ? 3.629 14.277 -14.047 1.00 95.62 246 SER A C 1
ATOM 1967 O O . SER A 1 246 ? 4.125 13.551 -14.913 1.00 95.62 246 SER A O 1
ATOM 1969 N N . ARG A 1 247 ? 4.242 14.489 -12.873 1.00 97.06 247 ARG A N 1
ATOM 1970 C CA . ARG A 1 247 ? 5.552 13.933 -12.484 1.00 97.06 247 ARG A CA 1
ATOM 1971 C C . ARG A 1 247 ? 5.421 12.586 -11.776 1.00 97.06 247 ARG A C 1
ATOM 1973 O O . ARG A 1 247 ? 4.493 12.392 -10.990 1.00 97.06 247 ARG A O 1
ATOM 1980 N N . PHE A 1 248 ? 6.394 11.700 -11.983 1.00 98.25 248 PHE A N 1
ATOM 1981 C CA . PHE A 1 248 ? 6.544 10.503 -11.154 1.00 98.25 248 PHE A CA 1
ATOM 1982 C C . PHE A 1 248 ? 6.747 10.898 -9.691 1.00 98.25 248 PHE A C 1
ATOM 1984 O O . PHE A 1 248 ? 7.373 11.920 -9.396 1.00 98.25 248 PHE A O 1
ATOM 1991 N N . LYS A 1 249 ? 6.232 10.071 -8.779 1.00 98.25 249 LYS A N 1
ATOM 1992 C CA . LYS A 1 249 ? 6.367 10.267 -7.325 1.00 98.25 249 LYS A CA 1
ATOM 1993 C C . LYS A 1 249 ? 7.373 9.327 -6.672 1.00 98.25 249 LYS A C 1
ATOM 1995 O O . LYS A 1 249 ? 7.722 9.528 -5.515 1.00 98.25 249 LYS A O 1
ATOM 2000 N N . GLY A 1 250 ? 7.882 8.352 -7.416 1.00 98.12 250 GLY A N 1
ATOM 2001 C CA . GLY A 1 250 ? 8.920 7.461 -6.927 1.00 98.12 250 GLY A CA 1
ATOM 2002 C C . GLY A 1 250 ? 9.502 6.565 -8.005 1.00 98.12 250 GLY A C 1
ATOM 2003 O O . GLY A 1 250 ? 9.024 6.544 -9.142 1.00 98.12 250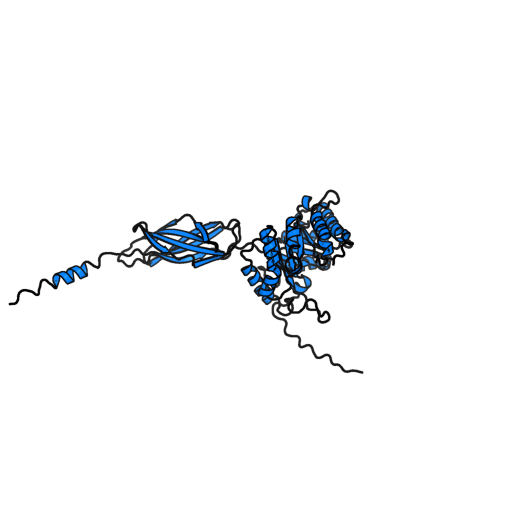 GLY A O 1
ATOM 2004 N N . VAL A 1 251 ? 10.525 5.819 -7.610 1.00 97.62 251 VAL A N 1
ATOM 2005 C CA . VAL A 1 251 ? 11.108 4.704 -8.356 1.00 97.62 251 VAL A CA 1
ATOM 2006 C C . VAL A 1 251 ? 10.898 3.443 -7.527 1.00 97.62 251 VAL A C 1
ATOM 2008 O O . VAL A 1 251 ? 11.140 3.442 -6.321 1.00 97.62 251 VAL A O 1
ATOM 2011 N N . HIS A 1 252 ? 10.427 2.386 -8.174 1.00 96.69 252 HIS A N 1
ATOM 2012 C CA . HIS A 1 252 ? 10.212 1.076 -7.579 1.00 96.69 252 HIS A CA 1
ATOM 2013 C C . HIS A 1 252 ? 11.001 0.040 -8.372 1.00 96.69 252 HIS A C 1
ATOM 2015 O O . HIS A 1 252 ? 10.896 -0.009 -9.598 1.00 96.69 252 HIS A O 1
ATOM 2021 N N . LEU A 1 253 ? 11.820 -0.755 -7.698 1.00 93.00 253 LEU A N 1
ATOM 2022 C CA . LEU A 1 253 ? 12.629 -1.773 -8.357 1.00 93.00 253 LEU A CA 1
ATOM 2023 C C . LEU A 1 253 ? 12.045 -3.151 -8.097 1.00 93.00 253 LEU A C 1
ATOM 2025 O O . LEU A 1 253 ? 11.951 -3.560 -6.950 1.00 93.00 253 LEU A O 1
ATOM 2029 N N . ASP A 1 254 ? 11.718 -3.875 -9.157 1.00 88.69 254 ASP A N 1
ATOM 2030 C CA . ASP A 1 254 ? 11.460 -5.309 -9.068 1.00 88.69 254 ASP A CA 1
ATOM 2031 C C . ASP A 1 254 ? 12.791 -6.051 -9.233 1.00 88.69 254 ASP A C 1
ATOM 2033 O O . ASP A 1 254 ? 13.231 -6.375 -10.341 1.00 88.69 254 ASP A O 1
ATOM 2037 N N . HIS A 1 255 ? 13.538 -6.151 -8.136 1.00 75.25 255 HIS A N 1
ATOM 2038 C CA . HIS A 1 255 ? 14.924 -6.597 -8.160 1.00 75.25 255 HIS A CA 1
ATOM 2039 C C . HIS A 1 255 ? 15.167 -7.661 -7.092 1.00 75.25 255 HIS A C 1
ATOM 2041 O O . HIS A 1 255 ? 15.637 -7.377 -5.990 1.00 75.25 255 HIS A O 1
A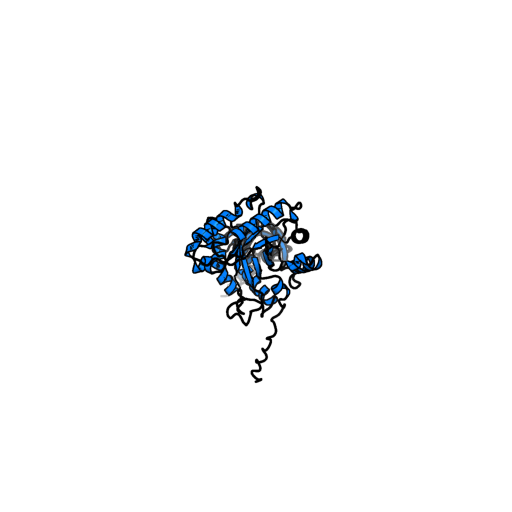TOM 2047 N N . GLU A 1 256 ? 14.906 -8.907 -7.470 1.00 70.38 256 GLU A N 1
ATOM 2048 C CA . GLU A 1 256 ? 15.191 -10.102 -6.679 1.00 70.38 256 GLU A CA 1
ATOM 2049 C C . GLU A 1 256 ? 16.711 -10.347 -6.601 1.00 70.38 256 GLU A C 1
ATOM 2051 O O . GLU A 1 256 ? 17.402 -10.415 -7.616 1.00 70.38 256 GLU A O 1
ATOM 2056 N N . PHE A 1 257 ? 17.273 -10.449 -5.397 1.00 74.69 257 PHE A N 1
ATOM 2057 C CA . PHE A 1 257 ? 18.700 -10.663 -5.164 1.00 74.69 257 PHE A CA 1
ATOM 2058 C C . PHE A 1 257 ? 18.918 -12.031 -4.514 1.00 74.69 257 PHE A C 1
ATOM 2060 O O . PHE A 1 257 ? 18.449 -12.263 -3.406 1.00 74.69 257 PHE A O 1
ATOM 2067 N N . TRP A 1 258 ? 19.677 -12.916 -5.168 1.00 70.25 258 TRP A N 1
ATOM 2068 C CA . TRP A 1 258 ? 19.915 -14.295 -4.697 1.00 70.25 258 TRP A CA 1
ATOM 2069 C C . TRP A 1 258 ? 21.402 -14.665 -4.518 1.00 70.25 258 TRP A C 1
ATOM 2071 O O . TRP A 1 258 ? 21.728 -15.751 -4.037 1.00 70.25 258 TRP A O 1
ATOM 2081 N N . GLU A 1 259 ? 22.346 -13.794 -4.894 1.00 75.06 259 GLU A N 1
ATOM 2082 C CA . GLU A 1 259 ? 23.786 -14.104 -4.881 1.00 75.06 259 GLU A CA 1
ATOM 2083 C C . GLU A 1 259 ? 24.474 -13.705 -3.564 1.00 75.06 259 GLU A C 1
ATOM 2085 O O . GLU A 1 259 ? 25.081 -12.639 -3.487 1.00 75.06 259 GLU A O 1
ATOM 2090 N N . LYS A 1 260 ? 24.452 -14.574 -2.544 1.00 75.31 260 LYS A N 1
ATOM 2091 C CA . LYS A 1 260 ? 24.983 -14.285 -1.189 1.00 75.31 260 LYS A CA 1
ATOM 2092 C C . LYS A 1 260 ? 26.315 -13.515 -1.159 1.00 75.31 260 LYS A C 1
ATOM 2094 O O . LYS A 1 260 ? 26.419 -12.478 -0.505 1.00 75.31 260 LYS A O 1
ATOM 2099 N N . ASP A 1 261 ? 27.305 -13.963 -1.930 1.00 80.69 261 ASP A N 1
ATOM 2100 C CA . ASP A 1 261 ? 28.669 -13.404 -1.925 1.00 80.69 261 ASP A CA 1
ATOM 2101 C C . ASP A 1 261 ? 28.764 -11.972 -2.476 1.00 80.69 261 ASP A C 1
ATOM 2103 O O . ASP A 1 261 ? 29.794 -11.306 -2.355 1.00 80.69 261 ASP A O 1
ATOM 2107 N N . LYS A 1 262 ? 27.691 -11.465 -3.091 1.00 82.75 262 LYS A N 1
ATOM 2108 C CA . LYS A 1 262 ? 27.641 -10.134 -3.704 1.00 82.75 262 LYS A CA 1
ATOM 2109 C C . LYS A 1 262 ? 26.775 -9.150 -2.924 1.00 82.75 262 LYS A C 1
ATOM 2111 O O . LYS A 1 262 ? 26.598 -8.017 -3.380 1.00 82.75 262 LYS A O 1
ATOM 2116 N N . PHE A 1 263 ? 26.276 -9.535 -1.747 1.00 84.62 263 PHE A N 1
ATOM 2117 C CA . PHE A 1 263 ? 25.322 -8.717 -1.001 1.00 84.62 263 PHE A CA 1
ATOM 2118 C C . PHE A 1 263 ? 25.913 -7.365 -0.598 1.00 84.62 263 PHE A C 1
ATOM 2120 O O . PHE A 1 263 ? 25.273 -6.337 -0.779 1.00 84.62 263 PHE A O 1
ATOM 2127 N N . ALA A 1 264 ? 27.182 -7.320 -0.180 1.00 86.94 264 ALA A N 1
ATOM 2128 C CA . ALA A 1 264 ? 27.852 -6.058 0.140 1.00 86.94 264 ALA A CA 1
ATOM 2129 C C . ALA A 1 264 ? 27.879 -5.079 -1.051 1.00 86.94 264 ALA A C 1
ATOM 2131 O O . ALA A 1 264 ? 27.668 -3.876 -0.881 1.00 86.94 264 ALA A O 1
ATOM 2132 N N . LYS A 1 265 ? 28.095 -5.590 -2.272 1.00 86.56 265 LYS A N 1
ATOM 2133 C CA . LYS A 1 265 ? 28.046 -4.781 -3.498 1.00 86.56 265 LYS A CA 1
ATOM 2134 C C . LYS A 1 265 ? 26.623 -4.296 -3.769 1.00 86.56 265 LYS A C 1
ATOM 2136 O O . LYS A 1 265 ? 26.440 -3.127 -4.097 1.00 86.56 265 LYS A O 1
ATOM 2141 N N . TYR A 1 266 ? 25.638 -5.179 -3.617 1.00 86.25 266 TYR A N 1
ATOM 2142 C CA . TYR A 1 266 ? 24.229 -4.848 -3.799 1.00 86.25 266 TYR A CA 1
ATOM 2143 C C . TYR A 1 266 ? 23.748 -3.789 -2.798 1.00 86.25 266 TYR A C 1
ATOM 2145 O O . TYR A 1 266 ? 23.192 -2.773 -3.201 1.00 86.25 266 TYR A O 1
ATOM 2153 N N . LYS A 1 267 ? 24.073 -3.948 -1.514 1.00 88.69 267 LYS A N 1
ATOM 2154 C CA . LYS A 1 267 ? 23.786 -2.978 -0.453 1.00 88.69 267 LYS A CA 1
ATOM 2155 C C . LYS A 1 267 ? 24.359 -1.597 -0.757 1.00 88.69 267 LYS A C 1
ATOM 2157 O O . LYS A 1 267 ? 23.637 -0.606 -0.697 1.00 88.69 267 LYS A O 1
ATOM 2162 N N . ASN A 1 268 ? 25.636 -1.524 -1.141 1.00 89.38 268 ASN A N 1
ATOM 2163 C CA . ASN A 1 268 ? 26.263 -0.254 -1.519 1.00 89.38 268 ASN A CA 1
ATOM 2164 C C . ASN A 1 268 ? 25.606 0.374 -2.754 1.00 89.38 268 ASN A C 1
ATOM 2166 O O . ASN A 1 268 ? 25.467 1.593 -2.822 1.00 89.38 268 ASN A O 1
ATOM 2170 N N . PHE A 1 269 ? 25.187 -0.453 -3.711 1.00 88.75 269 PHE A N 1
ATOM 2171 C CA . PHE A 1 269 ? 24.450 0.001 -4.880 1.00 88.75 269 PHE A CA 1
ATOM 2172 C C . PHE A 1 269 ? 23.089 0.604 -4.490 1.00 88.75 269 PHE A C 1
ATOM 2174 O O . PHE A 1 269 ? 22.845 1.763 -4.816 1.00 88.75 269 PHE A O 1
ATOM 2181 N N . ILE A 1 270 ? 22.260 -0.110 -3.719 1.00 90.50 270 ILE A N 1
ATOM 2182 C CA . ILE A 1 270 ? 20.955 0.378 -3.237 1.00 90.50 270 ILE A CA 1
ATOM 2183 C C . ILE A 1 270 ? 21.102 1.663 -2.413 1.00 90.50 270 ILE A C 1
ATOM 2185 O O . ILE A 1 270 ? 20.375 2.630 -2.639 1.00 90.50 270 ILE A O 1
ATOM 2189 N N . LYS A 1 271 ? 22.103 1.726 -1.527 1.00 91.88 271 LYS A N 1
ATOM 2190 C CA . LYS A 1 271 ? 22.444 2.930 -0.755 1.00 91.88 271 LYS A CA 1
ATOM 2191 C C . LYS A 1 271 ? 22.740 4.149 -1.636 1.00 91.88 271 LYS A C 1
ATOM 2193 O O . LYS A 1 271 ? 22.408 5.271 -1.264 1.00 91.88 271 LYS A O 1
ATOM 2198 N N . GLY A 1 272 ? 23.362 3.944 -2.795 1.00 92.44 272 GLY A N 1
ATOM 2199 C CA . GLY A 1 272 ? 23.726 5.019 -3.717 1.00 92.44 272 GLY A CA 1
ATOM 2200 C C . GLY A 1 272 ? 22.582 5.533 -4.596 1.00 92.44 272 GLY A C 1
ATOM 2201 O O . GLY A 1 272 ? 22.747 6.570 -5.230 1.00 92.44 272 GLY A O 1
ATOM 2202 N N . ILE A 1 273 ? 21.435 4.848 -4.670 1.00 93.25 273 ILE A N 1
ATOM 2203 C CA . ILE A 1 273 ? 20.396 5.167 -5.665 1.00 93.25 273 ILE A CA 1
ATOM 2204 C C . ILE A 1 273 ? 19.788 6.555 -5.456 1.00 93.25 273 ILE A C 1
ATOM 2206 O O . ILE A 1 273 ? 19.748 7.337 -6.405 1.00 93.25 273 ILE A O 1
ATOM 2210 N N . LYS A 1 274 ? 19.348 6.909 -4.239 1.00 94.62 274 LYS A N 1
ATOM 2211 C CA . LYS A 1 274 ? 18.674 8.207 -4.039 1.00 94.62 274 LYS A CA 1
ATOM 2212 C C . LYS A 1 274 ? 19.603 9.415 -4.155 1.00 94.62 274 LYS A C 1
ATOM 2214 O O . LYS A 1 274 ? 19.149 10.502 -4.520 1.00 94.62 274 LYS A O 1
ATOM 2219 N N . SER A 1 275 ? 20.884 9.221 -3.842 1.00 94.94 275 SER A N 1
ATOM 2220 C CA . SER A 1 275 ? 21.921 10.258 -3.888 1.00 94.94 275 SER A CA 1
ATOM 2221 C C . SER A 1 275 ? 22.619 10.365 -5.243 1.00 94.94 275 SER A C 1
ATOM 2223 O O . SER A 1 275 ? 23.339 11.337 -5.475 1.00 94.94 275 SER A O 1
ATOM 2225 N N . HIS A 1 276 ? 22.397 9.409 -6.148 1.00 95.06 276 HIS A N 1
ATOM 2226 C CA . HIS A 1 276 ? 22.874 9.485 -7.522 1.00 95.06 276 HIS A CA 1
ATOM 2227 C C . HIS A 1 276 ? 22.371 10.764 -8.195 1.00 95.06 276 HIS A C 1
ATOM 2229 O O . HIS A 1 276 ? 21.186 11.099 -8.109 1.00 95.06 276 HIS A O 1
ATOM 2235 N N . THR A 1 277 ? 23.286 11.476 -8.857 1.00 96.75 277 THR A N 1
ATOM 2236 C CA . THR A 1 277 ? 22.981 12.747 -9.516 1.00 96.75 277 THR A CA 1
ATOM 2237 C C . THR A 1 277 ? 23.031 12.621 -11.032 1.00 96.75 277 THR A C 1
ATOM 2239 O O . THR A 1 277 ? 23.922 11.989 -11.599 1.00 96.75 277 THR A O 1
ATOM 2242 N N . PHE A 1 278 ? 22.079 13.264 -11.699 1.00 96.50 278 PHE A N 1
ATOM 2243 C CA . PHE A 1 278 ? 22.017 13.380 -13.150 1.00 96.50 278 PHE A CA 1
ATOM 2244 C C . PHE A 1 278 ? 21.434 14.740 -13.521 1.00 96.50 278 PHE A C 1
ATOM 2246 O O . PHE A 1 278 ? 20.405 15.137 -12.983 1.00 96.50 278 PHE A O 1
ATOM 2253 N N . ASN A 1 279 ? 22.107 15.487 -14.401 1.00 94.50 279 ASN A N 1
ATOM 2254 C CA . ASN A 1 279 ? 21.689 16.834 -14.813 1.00 94.50 279 ASN A CA 1
ATOM 2255 C C . ASN A 1 279 ? 21.360 17.783 -13.640 1.00 94.50 279 ASN A C 1
ATOM 2257 O O . ASN A 1 279 ? 20.401 18.559 -13.708 1.00 94.50 279 ASN A O 1
ATOM 2261 N N . SER A 1 280 ? 22.185 17.721 -12.585 1.00 95.25 280 SER A N 1
ATOM 2262 C CA . SER A 1 280 ? 22.048 18.473 -11.324 1.00 95.25 280 SER A CA 1
ATOM 2263 C C . SER A 1 280 ? 20.815 18.120 -10.480 1.00 95.25 280 SER A C 1
ATOM 2265 O O . SER A 1 280 ? 20.517 18.825 -9.522 1.00 95.25 280 SER A O 1
ATOM 2267 N N . GLU A 1 281 ? 20.134 17.021 -10.795 1.00 96.94 281 GLU A N 1
ATOM 2268 C CA . GLU A 1 281 ? 19.011 16.476 -10.033 1.00 96.94 281 GLU A CA 1
ATOM 2269 C C . GLU A 1 281 ? 19.398 15.160 -9.354 1.00 96.94 281 GLU A C 1
ATOM 2271 O O . GLU A 1 281 ? 20.321 14.474 -9.783 1.00 96.94 281 GLU A O 1
ATOM 2276 N N . SER A 1 282 ? 18.669 14.791 -8.306 1.00 97.69 282 SER A N 1
ATOM 2277 C CA . SER A 1 282 ? 18.724 13.496 -7.622 1.00 97.69 282 SER A CA 1
ATOM 2278 C C . SER A 1 282 ? 17.320 13.115 -7.159 1.00 97.69 282 SER A C 1
ATOM 2280 O O . SER A 1 282 ? 16.415 13.955 -7.127 1.00 97.69 282 SER A O 1
ATOM 2282 N N . MET A 1 283 ? 17.111 11.863 -6.746 1.00 97.81 283 MET A N 1
ATOM 2283 C CA . MET A 1 283 ? 15.815 11.493 -6.163 1.00 97.81 283 MET A CA 1
ATOM 2284 C C . MET A 1 283 ? 15.535 12.295 -4.890 1.00 97.81 283 MET A C 1
ATOM 2286 O O . MET A 1 283 ? 14.391 12.677 -4.649 1.00 97.81 283 MET A O 1
ATOM 2290 N N . ASN A 1 284 ? 16.580 12.614 -4.121 1.00 95.94 284 ASN A N 1
ATOM 2291 C CA . ASN A 1 284 ? 16.476 13.467 -2.942 1.00 95.94 284 ASN A CA 1
ATOM 2292 C C . ASN A 1 284 ? 16.062 14.909 -3.293 1.00 95.94 284 ASN A C 1
ATOM 2294 O O . ASN A 1 284 ? 15.155 15.437 -2.653 1.00 95.94 284 ASN A O 1
ATOM 2298 N N . SER A 1 285 ? 16.641 15.536 -4.329 1.00 96.56 285 SER A N 1
ATOM 2299 C CA . SER A 1 285 ? 16.253 16.905 -4.735 1.00 96.56 285 SER A CA 1
ATOM 2300 C C . SER A 1 285 ? 14.823 16.985 -5.273 1.00 96.56 285 SER A C 1
ATOM 2302 O O . SER A 1 285 ? 14.171 18.016 -5.128 1.00 96.56 285 SER A O 1
ATOM 2304 N N . GLN A 1 286 ? 14.316 15.894 -5.854 1.00 96.56 286 GLN A N 1
ATOM 2305 C CA . GLN A 1 286 ? 12.959 15.819 -6.400 1.00 96.56 286 GLN A CA 1
ATOM 2306 C C . GLN A 1 286 ? 11.925 15.215 -5.439 1.00 96.56 286 GLN A C 1
ATOM 2308 O O . GLN A 1 286 ? 10.765 15.057 -5.826 1.00 96.56 286 GLN A O 1
ATOM 2313 N N . ASN A 1 287 ? 12.321 14.889 -4.202 1.00 95.56 287 ASN A N 1
ATOM 2314 C CA . ASN A 1 287 ? 11.475 14.235 -3.201 1.00 95.56 287 ASN A CA 1
ATOM 2315 C C . ASN A 1 287 ? 10.781 12.965 -3.742 1.00 95.56 287 ASN A C 1
ATOM 2317 O O . ASN A 1 287 ? 9.581 12.757 -3.553 1.00 95.56 287 ASN A O 1
ATOM 2321 N N . LEU A 1 288 ? 11.534 12.146 -4.481 1.00 97.88 288 LEU A N 1
ATOM 2322 C CA . LEU A 1 288 ? 11.060 10.880 -5.032 1.00 97.88 288 LEU A CA 1
ATOM 2323 C C . LEU A 1 288 ? 11.149 9.773 -3.984 1.00 97.88 288 LEU A C 1
ATOM 2325 O O . LEU A 1 288 ? 12.201 9.577 -3.372 1.00 97.88 288 LEU A O 1
ATOM 2329 N N . ALA A 1 289 ? 10.062 9.015 -3.844 1.00 97.50 289 ALA A N 1
ATOM 2330 C CA . ALA A 1 289 ? 10.044 7.813 -3.028 1.00 97.50 289 ALA A CA 1
ATOM 2331 C C . ALA A 1 289 ? 10.915 6.711 -3.654 1.00 97.50 289 ALA A C 1
ATOM 2333 O O . ALA A 1 289 ? 10.971 6.585 -4.882 1.00 97.50 289 ALA A O 1
ATOM 2334 N N . PHE A 1 290 ? 11.551 5.884 -2.827 1.00 97.12 290 PHE A N 1
ATOM 2335 C CA . PHE A 1 290 ? 12.302 4.718 -3.285 1.00 97.12 290 PHE A CA 1
ATOM 2336 C C . PHE A 1 290 ? 11.780 3.423 -2.658 1.00 97.12 290 PHE A C 1
ATOM 2338 O O . PHE A 1 290 ? 11.746 3.294 -1.430 1.00 97.12 290 PHE A O 1
ATOM 2345 N N . GLY A 1 291 ? 11.379 2.482 -3.518 1.00 95.88 291 GLY A N 1
ATOM 2346 C CA . GLY A 1 291 ? 10.871 1.172 -3.127 1.00 95.88 291 GLY A CA 1
ATOM 2347 C C . GLY A 1 291 ? 11.487 0.004 -3.892 1.00 95.88 291 GLY A C 1
ATOM 2348 O O . GLY A 1 291 ? 12.133 0.189 -4.928 1.00 95.88 291 GLY A O 1
ATOM 2349 N N . LEU A 1 292 ? 11.281 -1.197 -3.358 1.00 93.19 292 LEU A N 1
ATOM 2350 C CA . LEU A 1 292 ? 11.879 -2.443 -3.838 1.00 93.19 292 LEU A CA 1
ATOM 2351 C C . LEU A 1 292 ? 10.918 -3.626 -3.639 1.00 93.19 292 LEU A C 1
ATOM 2353 O O . LEU A 1 292 ? 10.250 -3.695 -2.607 1.00 93.19 292 LEU A O 1
ATOM 2357 N N . ASP A 1 293 ? 10.861 -4.550 -4.593 1.00 92.31 293 ASP A N 1
ATOM 2358 C CA . ASP A 1 293 ? 10.220 -5.855 -4.414 1.00 92.31 293 ASP A CA 1
ATOM 2359 C C . ASP A 1 293 ? 11.177 -6.835 -3.724 1.00 92.31 293 ASP A C 1
ATOM 2361 O O . ASP A 1 293 ? 12.375 -6.864 -4.018 1.00 92.31 293 ASP A O 1
ATOM 2365 N N . THR A 1 294 ? 10.656 -7.632 -2.790 1.00 87.38 294 THR A N 1
ATOM 2366 C CA . THR A 1 294 ? 11.433 -8.627 -2.032 1.00 87.38 294 THR A CA 1
ATOM 2367 C C . THR A 1 294 ? 10.708 -9.971 -1.980 1.00 87.38 294 THR A C 1
ATOM 2369 O O . THR A 1 294 ? 9.482 -10.007 -1.906 1.00 87.38 294 THR A O 1
ATOM 2372 N N . GLY A 1 295 ? 11.447 -11.082 -1.979 1.00 78.56 295 GLY A N 1
ATOM 2373 C CA . GLY A 1 295 ? 10.927 -12.405 -1.602 1.00 78.56 295 GLY A CA 1
ATOM 2374 C C . GLY A 1 295 ? 11.114 -12.695 -0.104 1.00 78.56 295 GLY A C 1
ATOM 2375 O O . GLY A 1 295 ? 11.766 -11.913 0.589 1.00 78.56 295 GLY A O 1
ATOM 2376 N N . GLU A 1 296 ? 10.579 -13.824 0.386 1.00 68.75 296 GLU A N 1
ATOM 2377 C CA . GLU A 1 296 ? 10.760 -14.307 1.781 1.00 68.75 296 GLU A CA 1
ATOM 2378 C C . GLU A 1 296 ? 12.241 -14.573 2.085 1.00 68.75 296 GLU A C 1
ATOM 2380 O O . GLU A 1 296 ? 12.716 -14.460 3.217 1.00 68.75 296 GLU A O 1
ATOM 2385 N N . GLU A 1 297 ? 13.023 -14.932 1.066 1.00 65.25 297 GLU A N 1
ATOM 2386 C CA . GLU A 1 297 ? 14.390 -15.366 1.282 1.00 65.25 297 GLU A CA 1
ATOM 2387 C C . GLU A 1 297 ? 15.282 -14.294 1.910 1.00 65.25 297 GLU A C 1
ATOM 2389 O O . GLU A 1 297 ? 16.229 -14.642 2.618 1.00 65.25 297 GLU A O 1
ATOM 2394 N N . TRP A 1 298 ? 14.964 -13.011 1.742 1.00 68.62 298 TRP A N 1
ATOM 2395 C CA . TRP A 1 298 ? 15.831 -11.908 2.152 1.00 68.62 298 TRP A CA 1
ATOM 2396 C C . TRP A 1 298 ? 15.967 -11.784 3.665 1.00 68.62 298 TRP A C 1
ATOM 2398 O O . TRP A 1 298 ? 17.076 -11.545 4.151 1.00 68.62 298 TRP A O 1
ATOM 2408 N N . GLU A 1 299 ? 14.885 -11.990 4.414 1.00 65.06 299 GLU A N 1
ATOM 2409 C CA . GLU A 1 299 ? 14.939 -11.942 5.874 1.00 65.06 299 GLU A CA 1
ATOM 2410 C C . GLU A 1 299 ? 14.906 -13.346 6.497 1.00 65.06 299 GLU A C 1
ATOM 2412 O O . GLU A 1 299 ? 15.637 -13.596 7.457 1.00 65.06 299 GLU A O 1
ATOM 2417 N N . THR A 1 300 ? 14.198 -14.312 5.904 1.00 57.47 300 THR A N 1
ATOM 2418 C CA . THR A 1 300 ? 14.073 -15.661 6.483 1.00 57.47 300 THR A CA 1
ATOM 2419 C C . THR A 1 300 ? 15.276 -16.569 6.178 1.00 57.47 300 THR A C 1
ATOM 2421 O O . THR A 1 300 ? 15.795 -17.239 7.079 1.00 57.47 300 THR A O 1
ATOM 2424 N N . TYR A 1 301 ? 15.778 -16.590 4.934 1.00 57.53 301 TYR A N 1
ATOM 2425 C CA . TYR A 1 301 ? 16.856 -17.508 4.505 1.00 57.53 301 TYR A CA 1
ATOM 2426 C C . TYR A 1 301 ? 18.247 -16.868 4.453 1.00 57.53 301 TYR A C 1
ATOM 2428 O O . TYR A 1 301 ? 19.263 -17.563 4.582 1.00 57.53 301 TYR A O 1
ATOM 2436 N N . HIS A 1 302 ? 18.301 -15.550 4.287 1.00 62.31 302 HIS A N 1
ATOM 2437 C CA . HIS A 1 302 ? 19.531 -14.770 4.226 1.00 62.31 302 HIS A CA 1
ATOM 2438 C C . HIS A 1 302 ? 19.796 -13.955 5.494 1.00 62.31 302 HIS A C 1
ATOM 2440 O O . HIS A 1 302 ? 20.885 -13.396 5.576 1.00 62.31 302 HIS A O 1
ATOM 2446 N N . LYS A 1 303 ? 18.847 -13.965 6.454 1.00 62.56 303 LYS A N 1
ATOM 2447 C CA . LYS A 1 303 ? 18.853 -13.310 7.775 1.00 62.56 303 LYS A CA 1
ATOM 2448 C C . LYS A 1 303 ? 19.634 -12.002 7.784 1.00 62.56 303 LYS A C 1
ATOM 2450 O O . LYS A 1 303 ? 20.855 -12.015 7.915 1.00 62.56 303 LYS A O 1
ATOM 2455 N N . HIS A 1 304 ? 18.887 -10.899 7.741 1.00 75.44 304 HIS A N 1
ATOM 2456 C CA . HIS A 1 304 ? 19.335 -9.510 7.867 1.00 75.44 304 HIS A CA 1
ATOM 2457 C C . HIS A 1 304 ? 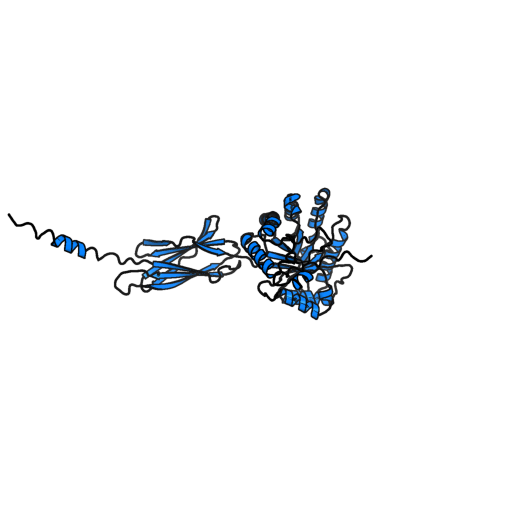19.644 -8.766 6.568 1.00 75.44 304 HIS A C 1
ATOM 2459 O O . HIS A 1 304 ? 20.075 -7.618 6.647 1.00 75.44 304 HIS A O 1
ATOM 2465 N N . TYR A 1 305 ? 19.398 -9.320 5.375 1.00 84.56 305 TYR A N 1
ATOM 2466 C CA . TYR A 1 305 ? 19.624 -8.532 4.154 1.00 84.56 305 TYR A CA 1
ATOM 2467 C C . TYR A 1 305 ? 18.697 -7.325 4.093 1.00 84.56 305 TYR A C 1
ATOM 2469 O O . TYR A 1 305 ? 19.149 -6.208 3.836 1.00 84.56 305 TYR A O 1
ATOM 2477 N N . LEU A 1 306 ? 17.411 -7.521 4.376 1.00 87.25 306 LEU A N 1
ATOM 2478 C CA . LEU A 1 306 ? 16.472 -6.412 4.396 1.00 87.25 306 LEU A CA 1
ATOM 2479 C C . LEU A 1 306 ? 16.781 -5.457 5.552 1.00 87.25 306 LEU A C 1
ATOM 2481 O O . LEU A 1 306 ? 16.824 -4.245 5.343 1.00 87.25 306 LEU A O 1
ATOM 2485 N N . SER A 1 307 ? 17.058 -5.998 6.738 1.00 88.44 307 SER A N 1
ATOM 2486 C CA . SER A 1 307 ? 17.450 -5.207 7.910 1.00 88.44 307 SER A CA 1
ATOM 2487 C C . SER A 1 307 ? 18.676 -4.315 7.634 1.00 88.44 307 SER A C 1
ATOM 2489 O O . SER A 1 307 ? 18.632 -3.108 7.868 1.00 88.44 307 SER A O 1
ATOM 2491 N N . GLU A 1 308 ? 19.739 -4.857 7.031 1.00 88.75 308 GLU A N 1
ATOM 2492 C CA . GLU A 1 308 ? 20.931 -4.091 6.648 1.00 88.75 308 GLU A CA 1
ATOM 2493 C C . GLU A 1 308 ? 20.635 -3.039 5.568 1.00 88.75 308 GLU A C 1
ATOM 2495 O O . GLU A 1 308 ? 21.210 -1.946 5.587 1.00 88.75 308 GLU A O 1
ATOM 2500 N N . LEU A 1 309 ? 19.754 -3.336 4.607 1.00 89.88 309 LEU A N 1
ATOM 2501 C CA . LEU A 1 309 ? 19.326 -2.351 3.612 1.00 89.88 309 LEU A CA 1
ATOM 2502 C C . LEU A 1 309 ? 18.544 -1.212 4.271 1.00 89.88 309 LEU A C 1
ATOM 2504 O O . LEU A 1 309 ? 18.829 -0.048 3.990 1.00 89.88 309 LEU A O 1
ATOM 2508 N N . PHE A 1 310 ? 17.603 -1.517 5.163 1.00 92.12 310 PHE A N 1
ATOM 2509 C CA . PHE A 1 310 ? 16.828 -0.513 5.890 1.00 92.12 310 PHE A CA 1
ATOM 2510 C C . PHE A 1 310 ? 17.682 0.369 6.795 1.00 92.12 310 PHE A C 1
ATOM 2512 O O . PHE A 1 310 ? 17.413 1.568 6.886 1.00 92.12 310 PHE A O 1
ATOM 2519 N N . GLU A 1 311 ? 18.708 -0.199 7.422 1.00 91.25 311 GLU A N 1
ATOM 2520 C CA . GLU A 1 311 ? 19.636 0.539 8.274 1.00 91.25 311 GLU A CA 1
ATOM 2521 C C . GLU A 1 311 ? 20.560 1.460 7.470 1.00 91.25 311 GLU A C 1
ATOM 2523 O O . GLU A 1 311 ? 20.868 2.573 7.895 1.00 91.25 311 GLU A O 1
ATOM 2528 N N . THR A 1 312 ? 21.032 1.003 6.305 1.00 87.00 312 THR A N 1
ATOM 2529 C CA . THR A 1 312 ? 22.142 1.670 5.607 1.00 87.00 312 THR A CA 1
ATOM 2530 C C . THR A 1 312 ? 21.750 2.486 4.382 1.00 87.00 312 THR A C 1
ATOM 2532 O O . THR A 1 312 ? 22.604 3.214 3.864 1.00 87.00 312 THR A O 1
ATOM 2535 N N . SER A 1 313 ? 20.507 2.379 3.911 1.00 88.25 313 SER A N 1
ATOM 2536 C CA . SER A 1 313 ? 20.029 3.045 2.697 1.00 88.25 313 SER A CA 1
ATOM 2537 C C . SER A 1 313 ? 18.803 3.925 2.938 1.00 88.25 313 SER A C 1
ATOM 2539 O O . SER A 1 313 ? 18.059 3.766 3.908 1.00 88.25 313 SER A O 1
ATOM 2541 N N . ASP A 1 314 ? 18.547 4.817 1.982 1.00 90.19 314 ASP A N 1
ATOM 2542 C CA . ASP A 1 314 ? 17.340 5.643 1.957 1.00 90.19 314 ASP A CA 1
ATOM 2543 C C . ASP A 1 314 ? 16.122 4.901 1.360 1.00 90.19 314 ASP A C 1
ATOM 2545 O O . ASP A 1 314 ? 15.182 5.534 0.879 1.00 90.19 314 ASP A O 1
ATOM 2549 N N . LEU A 1 315 ? 16.130 3.562 1.353 1.00 92.81 315 LEU A N 1
ATOM 2550 C CA . LEU A 1 315 ? 14.964 2.753 0.997 1.00 92.81 315 LEU A CA 1
ATOM 2551 C C . LEU A 1 315 ? 13.822 3.063 1.977 1.00 92.81 315 LEU A C 1
ATOM 2553 O O . LEU A 1 315 ? 14.005 2.997 3.197 1.00 92.81 315 LEU A O 1
ATOM 2557 N N . GLU A 1 316 ? 12.655 3.440 1.459 1.00 94.12 316 GLU A N 1
ATOM 2558 C CA . GLU A 1 316 ? 11.520 3.907 2.271 1.00 94.12 316 GLU A CA 1
ATOM 2559 C C . GLU A 1 316 ? 10.470 2.821 2.481 1.00 94.12 316 GLU A C 1
ATOM 2561 O O . GLU A 1 316 ? 9.823 2.757 3.535 1.00 94.12 316 GLU A O 1
ATOM 2566 N N . PHE A 1 317 ? 10.292 1.968 1.476 1.00 94.62 317 PHE A N 1
ATOM 2567 C CA . PHE A 1 317 ? 9.309 0.904 1.530 1.00 94.62 317 PHE A CA 1
ATOM 2568 C C . PHE A 1 317 ? 9.709 -0.298 0.687 1.00 94.62 317 PHE A C 1
ATOM 2570 O O . PHE A 1 317 ? 10.526 -0.197 -0.225 1.00 94.62 317 PHE A O 1
ATOM 2577 N N . ILE A 1 318 ? 9.093 -1.433 0.982 1.00 95.31 318 ILE A N 1
ATOM 2578 C CA . ILE A 1 318 ? 9.189 -2.638 0.162 1.00 95.31 318 ILE A CA 1
ATOM 2579 C C . ILE A 1 318 ? 7.807 -3.163 -0.191 1.00 95.31 318 ILE A C 1
ATOM 2581 O O . ILE A 1 318 ? 6.815 -2.833 0.465 1.00 95.31 318 ILE A O 1
ATOM 2585 N N . THR A 1 319 ? 7.755 -4.000 -1.217 1.00 96.38 319 THR A N 1
ATOM 2586 C CA . THR A 1 319 ? 6.601 -4.844 -1.503 1.00 96.38 319 THR A CA 1
ATOM 2587 C C . THR A 1 319 ? 7.045 -6.299 -1.491 1.00 96.38 319 THR A C 1
ATOM 2589 O O . THR A 1 319 ? 7.815 -6.733 -2.340 1.00 96.38 319 THR A O 1
ATOM 2592 N N . VAL A 1 320 ? 6.584 -7.057 -0.501 1.00 94.75 320 VAL A N 1
ATOM 2593 C CA . VAL A 1 320 ? 6.922 -8.477 -0.385 1.00 94.75 320 VAL A CA 1
ATOM 2594 C C . VAL A 1 320 ? 6.110 -9.240 -1.417 1.00 94.75 320 VAL A C 1
ATOM 2596 O O . VAL A 1 320 ? 4.887 -9.185 -1.375 1.00 94.75 320 VAL A O 1
ATOM 2599 N N . MET A 1 321 ? 6.735 -9.965 -2.333 1.00 92.44 321 MET A N 1
ATOM 2600 C CA . MET A 1 321 ? 6.058 -10.785 -3.341 1.00 92.44 321 MET A CA 1
ATOM 2601 C C . MET A 1 321 ? 5.543 -12.095 -2.732 1.00 92.44 321 MET A C 1
ATOM 2603 O O . MET A 1 321 ? 5.948 -13.199 -3.094 1.00 92.44 321 MET A O 1
ATOM 2607 N N . SER A 1 322 ? 4.626 -11.969 -1.775 1.00 93.00 322 SER A N 1
ATOM 2608 C CA . SER A 1 322 ? 3.972 -13.059 -1.048 1.00 93.00 322 SER A CA 1
ATOM 2609 C C . SER A 1 322 ? 2.894 -13.739 -1.887 1.00 93.00 322 SER A C 1
ATOM 2611 O O . SER A 1 322 ? 1.739 -13.843 -1.478 1.00 93.00 322 SER A O 1
ATOM 2613 N N . TYR A 1 323 ? 3.281 -14.206 -3.075 1.00 92.50 323 TYR A N 1
ATOM 2614 C CA . TYR A 1 323 ? 2.425 -14.847 -4.068 1.00 92.50 323 TYR A CA 1
ATOM 2615 C C . TYR A 1 323 ? 1.880 -16.175 -3.538 1.00 92.50 323 TYR A C 1
ATOM 2617 O O . TYR A 1 323 ? 2.413 -17.247 -3.812 1.00 92.50 323 TYR A O 1
ATOM 2625 N N . ARG A 1 324 ? 0.841 -16.076 -2.710 1.00 92.81 324 ARG A N 1
ATOM 2626 C CA . ARG A 1 324 ? 0.094 -17.137 -2.036 1.00 92.81 324 ARG A CA 1
ATOM 2627 C C . ARG A 1 324 ? -1.390 -16.800 -2.113 1.00 92.81 324 ARG A C 1
ATOM 2629 O O . ARG A 1 324 ? -1.766 -15.630 -2.114 1.00 92.81 324 ARG A O 1
ATOM 2636 N N . ASP A 1 325 ? -2.224 -17.829 -2.140 1.00 93.62 325 ASP A N 1
ATOM 2637 C CA . ASP A 1 325 ? -3.679 -17.730 -2.322 1.00 93.62 325 ASP A CA 1
ATOM 2638 C C . ASP A 1 325 ? -4.482 -17.807 -1.001 1.00 93.62 325 ASP A C 1
ATOM 2640 O O . ASP A 1 325 ? -5.715 -17.885 -0.993 1.00 93.62 325 ASP A O 1
ATOM 2644 N N . ARG A 1 326 ? -3.797 -17.796 0.152 1.00 95.81 326 ARG A N 1
ATOM 2645 C CA . ARG A 1 326 ? -4.388 -17.924 1.496 1.00 95.81 326 ARG A CA 1
ATOM 2646 C C . ARG A 1 326 ? -3.767 -16.941 2.468 1.00 95.81 326 ARG A C 1
ATOM 2648 O O . ARG A 1 326 ? -2.549 -16.833 2.549 1.00 95.81 326 ARG A O 1
ATOM 2655 N N . ALA A 1 327 ? -4.594 -16.313 3.300 1.00 97.00 327 ALA A N 1
ATOM 2656 C CA . ALA A 1 327 ? -4.144 -15.316 4.265 1.00 97.00 327 ALA A CA 1
ATOM 2657 C C . ALA A 1 327 ? -3.066 -15.846 5.217 1.00 97.00 327 ALA A C 1
ATOM 2659 O O . ALA A 1 327 ? -2.094 -15.147 5.467 1.00 97.00 327 ALA A O 1
ATOM 2660 N N . ALA A 1 328 ? -3.213 -17.075 5.724 1.00 96.19 328 ALA A N 1
ATOM 2661 C CA . ALA A 1 328 ? -2.226 -17.672 6.626 1.00 96.19 328 ALA A CA 1
ATOM 2662 C C . ALA A 1 328 ? -0.841 -17.790 5.968 1.00 96.19 328 ALA A C 1
ATOM 2664 O O . ALA A 1 328 ? 0.164 -17.484 6.604 1.00 96.19 328 ALA A O 1
ATOM 2665 N N . ASP A 1 329 ? -0.808 -18.167 4.690 1.00 93.94 329 ASP A N 1
ATOM 2666 C CA . ASP A 1 329 ? 0.429 -18.337 3.936 1.00 93.94 329 ASP A CA 1
ATOM 2667 C C . ASP A 1 329 ? 1.014 -16.977 3.527 1.00 93.94 329 ASP A C 1
ATOM 2669 O O . ASP A 1 329 ? 2.217 -16.787 3.646 1.00 93.94 329 ASP A O 1
ATOM 2673 N N . ILE A 1 330 ? 0.176 -16.002 3.142 1.00 95.88 330 ILE A N 1
ATOM 2674 C CA . ILE A 1 330 ? 0.608 -14.612 2.896 1.00 95.88 330 ILE A CA 1
ATOM 2675 C C . ILE A 1 330 ? 1.259 -14.033 4.159 1.00 95.88 330 ILE A C 1
ATOM 2677 O O . ILE A 1 330 ? 2.370 -13.523 4.098 1.00 95.88 330 ILE A O 1
ATOM 2681 N N . ILE A 1 331 ? 0.595 -14.153 5.315 1.00 95.44 331 ILE A N 1
ATOM 2682 C CA . ILE A 1 331 ? 1.094 -13.636 6.600 1.00 95.44 331 ILE A CA 1
ATOM 2683 C C . ILE A 1 331 ? 2.404 -14.316 6.989 1.00 95.44 331 ILE A C 1
ATOM 2685 O O . ILE A 1 331 ? 3.331 -13.639 7.426 1.00 95.44 331 ILE A O 1
ATOM 2689 N N . SER A 1 332 ? 2.487 -15.641 6.839 1.00 92.44 332 SER A N 1
ATOM 2690 C CA . SER A 1 332 ? 3.721 -16.377 7.122 1.00 92.44 332 SER A CA 1
ATOM 2691 C C . SER A 1 332 ? 4.869 -15.923 6.220 1.00 92.44 332 SER A C 1
ATOM 2693 O O . SER A 1 332 ? 5.997 -15.864 6.683 1.00 92.44 332 SER A O 1
ATOM 2695 N N . TRP A 1 333 ? 4.578 -15.590 4.959 1.00 90.19 333 TRP A N 1
ATOM 2696 C CA . TRP A 1 333 ? 5.572 -15.183 3.961 1.00 90.19 333 TRP A CA 1
ATOM 2697 C C . TRP A 1 333 ? 6.006 -13.716 4.074 1.00 90.19 333 TRP A C 1
ATOM 2699 O O . TRP A 1 333 ? 6.948 -13.319 3.405 1.00 90.19 333 TRP A O 1
ATOM 2709 N N . SER A 1 334 ? 5.280 -12.882 4.826 1.00 93.38 334 SER A N 1
ATOM 2710 C CA . SER A 1 334 ? 5.591 -11.450 4.982 1.00 93.38 334 SER A CA 1
ATOM 2711 C C . SER A 1 334 ? 5.964 -11.055 6.412 1.00 93.38 334 SER A C 1
ATOM 2713 O O . SER A 1 334 ? 6.159 -9.864 6.687 1.00 93.38 334 SER A O 1
ATOM 2715 N N . SER A 1 335 ? 5.949 -11.992 7.369 1.00 92.56 335 SER A N 1
ATOM 2716 C CA . SER A 1 335 ? 6.042 -11.639 8.789 1.00 92.56 335 SER A CA 1
ATOM 2717 C C . SER A 1 335 ? 7.394 -11.045 9.149 1.00 92.56 335 SER A C 1
ATOM 2719 O O . SER A 1 335 ? 7.438 -10.054 9.879 1.00 92.56 335 SER A O 1
ATOM 2721 N N . ASP A 1 336 ? 8.480 -11.610 8.627 1.00 91.06 336 ASP A N 1
ATOM 2722 C CA . ASP A 1 336 ? 9.836 -11.170 8.955 1.00 91.06 336 ASP A CA 1
ATOM 2723 C C . ASP A 1 336 ? 10.102 -9.771 8.381 1.00 91.06 336 ASP A C 1
ATOM 2725 O O . ASP A 1 336 ? 10.577 -8.882 9.091 1.00 91.06 336 ASP A O 1
ATOM 2729 N N . GLU A 1 337 ? 9.665 -9.515 7.150 1.00 91.06 337 GLU A N 1
ATOM 2730 C CA . GLU A 1 337 ? 9.764 -8.221 6.478 1.00 91.06 337 GLU A CA 1
ATOM 2731 C C . GLU A 1 337 ? 8.915 -7.148 7.166 1.00 91.06 337 GLU A C 1
ATOM 2733 O O . GLU A 1 337 ? 9.362 -6.017 7.375 1.00 91.06 337 GLU A O 1
ATOM 2738 N N . THR A 1 338 ? 7.690 -7.500 7.567 1.00 93.06 338 THR A N 1
ATOM 2739 C CA . THR A 1 338 ? 6.799 -6.597 8.309 1.00 93.06 338 THR A CA 1
ATOM 2740 C C . THR A 1 338 ? 7.406 -6.241 9.668 1.00 93.06 338 THR A C 1
ATOM 2742 O O . THR A 1 338 ? 7.397 -5.068 10.061 1.00 93.06 338 THR A O 1
ATOM 2745 N N . ASN A 1 339 ? 8.000 -7.217 10.361 1.00 92.06 339 ASN A N 1
ATOM 2746 C CA . ASN A 1 339 ? 8.698 -7.011 11.629 1.00 92.06 339 ASN A CA 1
ATOM 2747 C C . ASN A 1 339 ? 9.934 -6.116 11.466 1.00 92.06 339 ASN A C 1
ATOM 2749 O O . ASN A 1 339 ? 10.093 -5.160 12.232 1.00 92.06 339 ASN A O 1
ATOM 2753 N N . ALA A 1 340 ? 10.762 -6.361 10.447 1.00 91.31 340 ALA A N 1
ATOM 2754 C CA . ALA A 1 340 ? 11.898 -5.505 10.114 1.00 91.31 340 ALA A CA 1
ATOM 2755 C C . ALA A 1 340 ? 11.434 -4.070 9.817 1.00 91.31 340 ALA A C 1
ATOM 2757 O O . ALA A 1 340 ? 11.972 -3.108 10.368 1.00 91.31 340 ALA A O 1
ATOM 2758 N N . GLY A 1 341 ? 10.363 -3.908 9.036 1.00 93.38 341 GLY A N 1
ATOM 2759 C CA . GLY A 1 341 ? 9.766 -2.603 8.766 1.00 93.38 341 GLY A CA 1
ATOM 2760 C C . GLY A 1 341 ? 9.366 -1.858 10.043 1.00 93.38 341 GLY A C 1
ATOM 2761 O O . GLY A 1 341 ? 9.658 -0.672 10.179 1.00 93.38 341 GLY A O 1
ATOM 2762 N N . ASN A 1 342 ? 8.756 -2.540 11.020 1.00 92.19 342 ASN A N 1
ATOM 2763 C CA . ASN A 1 342 ? 8.393 -1.908 12.293 1.00 92.19 342 ASN A CA 1
ATOM 2764 C C . ASN A 1 342 ? 9.625 -1.460 13.078 1.00 92.19 342 ASN A C 1
ATOM 2766 O O . ASN A 1 342 ? 9.621 -0.369 13.645 1.00 92.19 342 ASN A O 1
ATOM 2770 N N . HIS A 1 343 ? 10.665 -2.298 13.109 1.00 92.62 343 HIS A N 1
ATOM 2771 C CA . HIS A 1 343 ? 11.898 -2.013 13.834 1.00 92.62 343 HIS A CA 1
ATOM 2772 C C . HIS A 1 343 ? 12.610 -0.771 13.281 1.00 92.62 343 HIS A C 1
ATOM 2774 O O . HIS A 1 343 ? 13.021 0.098 14.048 1.00 92.62 343 HIS A O 1
ATOM 2780 N N . TYR A 1 344 ? 12.698 -0.655 11.954 1.00 93.88 344 TYR A N 1
ATOM 2781 C CA . TYR A 1 344 ? 13.419 0.427 11.276 1.00 93.88 344 TYR A CA 1
ATOM 2782 C C . TYR A 1 344 ? 12.532 1.614 10.859 1.00 93.88 344 TYR A C 1
ATOM 2784 O O . TYR A 1 344 ? 13.014 2.551 10.219 1.00 93.88 344 TYR A O 1
ATOM 2792 N N . GLY A 1 345 ? 11.236 1.595 11.188 1.00 92.94 345 GLY A N 1
ATOM 2793 C CA . GLY A 1 345 ? 10.287 2.647 10.803 1.00 92.94 345 GLY A CA 1
ATOM 2794 C C . GLY A 1 345 ? 10.039 2.737 9.291 1.00 92.94 345 GLY A C 1
ATOM 2795 O O . GLY A 1 345 ? 9.754 3.817 8.775 1.00 92.94 345 GLY A O 1
ATOM 2796 N N . LYS A 1 346 ? 10.170 1.616 8.577 1.00 94.69 346 LYS A N 1
ATOM 2797 C CA . LYS A 1 346 ? 9.957 1.490 7.129 1.00 94.69 346 LYS A CA 1
ATOM 2798 C C . LYS A 1 346 ? 8.597 0.862 6.847 1.00 94.69 346 LYS A C 1
ATOM 2800 O O . LYS A 1 346 ? 8.010 0.203 7.706 1.00 94.69 346 LYS A O 1
ATOM 2805 N N . THR A 1 347 ? 8.076 1.078 5.643 1.00 95.25 347 THR A N 1
ATOM 2806 C CA . THR A 1 347 ? 6.733 0.596 5.284 1.00 95.25 347 THR A CA 1
ATOM 2807 C C . THR A 1 347 ? 6.769 -0.605 4.345 1.00 95.25 347 THR A C 1
ATOM 2809 O O . THR A 1 347 ? 7.718 -0.797 3.591 1.00 95.25 347 THR A O 1
ATOM 2812 N N . VAL A 1 348 ? 5.745 -1.448 4.429 1.00 96.19 348 VAL A N 1
ATOM 2813 C CA . VAL A 1 348 ? 5.686 -2.755 3.769 1.00 96.19 348 VAL A CA 1
ATOM 2814 C C . VAL A 1 348 ? 4.319 -2.932 3.121 1.00 96.19 348 VAL A C 1
ATOM 2816 O O . VAL A 1 348 ? 3.292 -2.762 3.779 1.00 96.19 348 VAL A O 1
ATOM 2819 N N . LEU A 1 349 ? 4.300 -3.268 1.836 1.00 97.50 349 LEU A N 1
ATOM 2820 C CA . LEU A 1 349 ? 3.131 -3.797 1.137 1.00 97.50 349 LEU A CA 1
ATOM 2821 C C . LEU A 1 349 ? 3.284 -5.308 0.970 1.00 97.50 349 LEU A C 1
ATOM 2823 O O . LEU A 1 349 ? 4.399 -5.798 0.809 1.00 97.50 349 LEU A O 1
ATOM 2827 N N . VAL A 1 350 ? 2.171 -6.036 0.956 1.00 97.25 350 VAL A N 1
ATOM 2828 C CA . VAL A 1 350 ? 2.164 -7.473 0.634 1.00 97.25 350 VAL A CA 1
ATOM 2829 C C . VAL A 1 350 ? 1.586 -7.700 -0.758 1.00 97.25 350 VAL A C 1
ATOM 2831 O O . VAL A 1 350 ? 0.486 -7.257 -1.084 1.00 97.25 350 VAL A O 1
ATOM 2834 N N . GLY A 1 351 ? 2.360 -8.347 -1.609 1.00 96.88 351 GLY A N 1
ATOM 2835 C CA . GLY A 1 351 ? 2.065 -8.641 -2.999 1.00 96.88 351 GLY A CA 1
ATOM 2836 C C . GLY A 1 351 ? 1.351 -9.975 -3.159 1.00 96.88 351 GLY A C 1
ATOM 2837 O O . GLY A 1 351 ? 1.808 -10.980 -2.627 1.00 96.88 351 GLY A O 1
ATOM 2838 N N . VAL A 1 352 ? 0.272 -10.002 -3.937 1.00 97.44 352 VAL A N 1
ATOM 2839 C CA . VAL A 1 352 ? -0.411 -11.235 -4.359 1.00 97.44 352 VAL A CA 1
ATOM 2840 C C . VAL A 1 352 ? -0.453 -11.329 -5.877 1.00 97.44 352 VAL A C 1
ATOM 2842 O O . VAL A 1 352 ? -0.412 -10.314 -6.571 1.00 97.44 352 VAL A O 1
ATOM 2845 N N . GLU A 1 353 ? -0.558 -12.546 -6.393 1.00 95.31 353 GLU A N 1
ATOM 2846 C CA . GLU A 1 353 ? -0.527 -12.839 -7.825 1.00 95.31 353 GLU A CA 1
ATOM 2847 C C . GLU A 1 353 ? -1.917 -13.232 -8.340 1.00 95.31 353 GLU A C 1
ATOM 2849 O O . GLU A 1 353 ? -2.720 -13.851 -7.642 1.00 95.31 353 GLU A O 1
ATOM 2854 N N . THR A 1 354 ? -2.206 -12.848 -9.579 1.00 95.81 354 THR A N 1
ATOM 2855 C CA . THR A 1 354 ? -3.478 -13.097 -10.278 1.00 95.81 354 THR A CA 1
ATOM 2856 C C . THR A 1 354 ? -3.272 -13.695 -11.669 1.00 95.81 354 THR A C 1
ATOM 2858 O O . THR A 1 354 ? -4.236 -14.007 -12.379 1.00 95.81 354 THR A O 1
ATOM 2861 N N . HIS A 1 355 ? -2.017 -13.834 -12.097 1.00 90.62 355 HIS A N 1
ATOM 2862 C CA . HIS A 1 355 ? -1.651 -14.389 -13.383 1.00 90.62 355 HIS A CA 1
ATOM 2863 C C . HIS A 1 355 ? -1.994 -15.870 -13.468 1.00 90.62 355 HIS A C 1
ATOM 2865 O O . HIS A 1 355 ? -1.943 -16.619 -12.492 1.00 90.62 355 HIS A O 1
ATOM 2871 N N . ARG A 1 356 ? -2.348 -16.296 -14.679 1.00 88.25 356 ARG A N 1
ATOM 2872 C CA . ARG A 1 356 ? -2.672 -17.688 -14.966 1.00 88.25 356 ARG A CA 1
ATOM 2873 C C . ARG A 1 356 ? -1.429 -18.564 -14.757 1.00 88.25 356 ARG A C 1
ATOM 2875 O O . ARG A 1 356 ? -0.406 -18.253 -15.365 1.00 88.25 356 ARG A O 1
ATOM 2882 N N . PRO A 1 357 ? -1.532 -19.689 -14.026 1.00 80.19 357 PRO A N 1
ATOM 2883 C CA . PRO A 1 357 ? -0.496 -20.713 -14.014 1.00 80.19 357 PRO A CA 1
ATOM 2884 C C . PRO A 1 357 ? -0.147 -21.141 -15.432 1.00 80.19 357 PRO A C 1
ATOM 2886 O O . PRO A 1 357 ? -1.040 -21.503 -16.207 1.00 80.19 357 PRO A O 1
ATOM 2889 N N . ASN A 1 358 ? 1.132 -21.099 -15.792 1.00 70.00 358 ASN A N 1
ATOM 2890 C CA . ASN A 1 358 ? 1.560 -21.658 -17.061 1.00 70.00 358 ASN A CA 1
ATOM 2891 C C . ASN A 1 358 ? 1.693 -23.183 -16.891 1.00 70.00 358 ASN A C 1
ATOM 2893 O O . ASN A 1 358 ? 2.585 -23.617 -16.169 1.00 70.00 358 ASN A O 1
ATOM 2897 N N . PRO A 1 359 ? 0.842 -24.007 -17.533 1.00 60.59 359 PRO A N 1
ATOM 2898 C CA . PRO A 1 359 ? 0.890 -25.460 -17.369 1.00 60.59 359 PRO A CA 1
ATOM 2899 C C . PRO A 1 359 ? 2.193 -26.082 -17.897 1.00 60.59 359 PRO A C 1
ATOM 2901 O O . PRO A 1 359 ? 2.549 -27.182 -17.477 1.00 60.59 359 PRO A O 1
ATOM 2904 N N . ASP A 1 360 ? 2.905 -25.379 -18.784 1.00 59.78 360 ASP A N 1
ATOM 2905 C CA . ASP A 1 360 ? 4.177 -25.826 -19.357 1.00 59.78 360 ASP A CA 1
ATOM 2906 C C . ASP A 1 360 ? 5.379 -25.446 -18.474 1.00 59.78 360 ASP A C 1
ATOM 2908 O O . ASP A 1 360 ? 6.457 -26.031 -18.597 1.00 59.78 360 ASP A O 1
ATOM 2912 N N . LEU A 1 361 ? 5.202 -24.494 -17.549 1.00 54.91 361 LEU A N 1
ATOM 2913 C CA . LEU A 1 361 ? 6.188 -24.165 -16.526 1.00 54.91 361 LEU A CA 1
ATOM 2914 C C . LEU A 1 361 ? 5.796 -24.900 -15.249 1.00 54.91 361 LEU A C 1
ATOM 2916 O O . LEU A 1 361 ? 4.860 -24.517 -14.556 1.00 54.91 361 LEU A O 1
ATOM 2920 N N . LYS A 1 362 ? 6.550 -25.947 -14.899 1.00 51.88 362 LYS A N 1
ATOM 2921 C CA . LYS A 1 362 ? 6.324 -26.711 -13.658 1.00 51.88 362 LYS A CA 1
ATOM 2922 C C . LYS A 1 362 ? 6.360 -25.854 -12.385 1.00 51.88 362 LYS A C 1
ATOM 2924 O O . LYS A 1 362 ? 5.926 -26.328 -11.340 1.00 51.88 362 LYS A O 1
ATOM 2929 N N . GLU A 1 363 ? 6.888 -24.633 -12.462 1.00 52.41 363 GLU A N 1
ATOM 2930 C CA . GLU A 1 363 ? 7.318 -23.876 -11.290 1.00 52.41 363 GLU A CA 1
ATOM 2931 C C . GLU A 1 363 ? 6.645 -22.502 -11.130 1.00 52.41 363 GLU A C 1
ATOM 2933 O O . GLU A 1 363 ? 6.586 -22.034 -9.992 1.00 52.41 363 GLU A O 1
ATOM 2938 N N . TRP A 1 364 ? 6.080 -21.855 -12.173 1.00 59.09 364 TRP A N 1
ATOM 2939 C CA . TRP A 1 364 ? 5.562 -20.487 -11.980 1.00 59.09 364 TRP A CA 1
ATOM 2940 C C . TRP A 1 364 ? 4.479 -19.951 -12.960 1.00 59.09 364 TRP A C 1
ATOM 2942 O O . TRP A 1 364 ? 4.622 -20.100 -14.177 1.00 59.09 364 TRP A O 1
ATOM 2952 N N . PRO A 1 365 ? 3.439 -19.247 -12.449 1.00 58.53 365 PRO A N 1
ATOM 2953 C CA . PRO A 1 365 ? 2.984 -19.329 -11.062 1.00 58.53 365 PRO A CA 1
ATOM 2954 C C . PRO A 1 365 ? 2.365 -20.716 -10.833 1.00 58.53 365 PRO A C 1
ATOM 2956 O O . PRO A 1 365 ? 1.537 -21.173 -11.615 1.00 58.53 365 PRO A O 1
ATOM 2959 N N . HIS A 1 366 ? 2.777 -21.422 -9.780 1.00 62.81 366 HIS A N 1
ATOM 2960 C CA . HIS A 1 366 ? 2.074 -22.630 -9.335 1.00 62.81 366 HIS A CA 1
ATOM 2961 C C . HIS A 1 366 ? 0.632 -22.250 -8.918 1.00 62.81 366 HIS A C 1
ATOM 2963 O O . HIS A 1 366 ? 0.467 -21.139 -8.425 1.00 62.81 366 HIS A O 1
ATOM 2969 N N . PRO A 1 367 ? -0.399 -23.115 -9.048 1.00 68.75 367 PRO A N 1
ATOM 2970 C CA . PRO A 1 367 ? -1.786 -22.783 -8.666 1.00 68.75 367 PRO A CA 1
ATOM 2971 C C . PRO A 1 367 ? -1.909 -22.117 -7.281 1.00 68.75 367 PRO A C 1
ATOM 2973 O O . PRO A 1 367 ? -2.349 -20.987 -7.166 1.00 68.75 367 PRO A O 1
ATOM 2976 N N . LYS A 1 368 ? -1.276 -22.707 -6.256 1.00 76.75 368 LYS A N 1
ATOM 2977 C CA . LYS A 1 368 ? -1.194 -22.138 -4.888 1.00 76.75 368 LYS A CA 1
ATOM 2978 C C . LYS A 1 368 ? -0.524 -20.758 -4.754 1.00 76.75 368 LYS A C 1
ATOM 2980 O O . LYS A 1 368 ? -0.510 -20.184 -3.666 1.00 76.75 368 LYS A O 1
ATOM 2985 N N . ASN A 1 369 ? 0.115 -20.272 -5.812 1.00 86.62 369 ASN A N 1
ATOM 2986 C CA . ASN A 1 369 ? 0.828 -19.005 -5.825 1.00 86.62 369 ASN A CA 1
ATOM 2987 C C . ASN A 1 369 ? 0.042 -17.911 -6.544 1.00 86.62 369 ASN A C 1
ATOM 2989 O O . ASN A 1 369 ? 0.622 -16.878 -6.833 1.00 86.62 369 ASN A O 1
ATOM 2993 N N . THR A 1 370 ? -1.229 -18.118 -6.881 1.00 92.06 370 THR A N 1
ATOM 2994 C CA . THR A 1 370 ? -2.047 -17.144 -7.606 1.00 92.06 370 THR A CA 1
ATOM 2995 C C . THR A 1 370 ? -3.509 -17.303 -7.227 1.00 92.06 370 THR A C 1
ATOM 2997 O O . THR A 1 370 ? -3.942 -18.383 -6.869 1.00 92.06 370 THR A O 1
ATOM 3000 N N . PHE A 1 371 ? -4.287 -16.232 -7.339 1.00 95.56 371 PHE A N 1
ATOM 3001 C CA . PHE A 1 371 ? -5.742 -16.276 -7.175 1.00 95.56 371 PHE A CA 1
ATOM 3002 C C . PHE A 1 371 ? -6.484 -16.574 -8.485 1.00 95.56 371 PHE A C 1
ATOM 3004 O O . PHE A 1 371 ? -7.690 -16.333 -8.594 1.00 95.56 371 PHE A O 1
ATOM 3011 N N . TYR A 1 372 ? -5.776 -17.001 -9.535 1.00 94.19 372 TYR A N 1
ATOM 3012 C CA . TYR A 1 372 ? -6.338 -17.132 -10.877 1.00 94.19 372 TYR A CA 1
ATOM 3013 C C . TYR A 1 372 ? -7.566 -18.052 -10.934 1.00 94.19 372 TYR A C 1
ATOM 3015 O O . TYR A 1 372 ? -8.532 -17.730 -11.641 1.00 94.19 372 TYR A O 1
ATOM 3023 N N . GLU A 1 373 ? -7.526 -19.192 -10.242 1.00 91.56 373 GLU A N 1
ATOM 3024 C CA . GLU A 1 373 ? -8.601 -20.179 -10.209 1.00 91.56 373 GLU A CA 1
ATOM 3025 C C . GLU A 1 373 ? -9.720 -19.819 -9.227 1.00 91.56 373 GLU A C 1
ATOM 3027 O O . GLU A 1 373 ? -10.887 -20.063 -9.542 1.00 91.56 373 GLU A O 1
ATOM 3032 N N . GLU A 1 374 ? -9.411 -19.197 -8.089 1.00 93.62 374 GLU A N 1
ATOM 3033 C CA . GLU A 1 374 ? -10.388 -18.813 -7.068 1.00 93.62 374 GLU A CA 1
ATOM 3034 C C . GLU A 1 374 ? -11.151 -17.533 -7.415 1.00 93.62 374 GLU A C 1
ATOM 3036 O O . GLU A 1 374 ? -12.313 -17.375 -7.029 1.00 93.62 374 GLU A O 1
ATOM 3041 N N . GLY A 1 375 ? -10.509 -16.623 -8.145 1.00 96.00 375 GLY A N 1
ATOM 3042 C CA . GLY A 1 375 ? -11.079 -15.350 -8.555 1.00 96.00 375 GLY A CA 1
ATOM 3043 C C . GLY A 1 375 ? -10.987 -14.230 -7.513 1.00 96.00 375 GLY A C 1
ATOM 3044 O O . GLY A 1 375 ? -10.505 -14.383 -6.388 1.00 96.00 375 GLY A O 1
ATOM 3045 N N . ASN A 1 376 ? -11.479 -13.060 -7.918 1.00 97.38 376 ASN A N 1
ATOM 3046 C CA . ASN A 1 376 ? -11.354 -11.798 -7.194 1.00 97.38 376 ASN A CA 1
ATOM 3047 C C . ASN A 1 376 ? -12.041 -11.821 -5.819 1.00 97.38 376 ASN A C 1
ATOM 3049 O O . ASN A 1 376 ? -11.457 -11.347 -4.850 1.00 97.38 376 ASN A O 1
ATOM 3053 N N . ASN A 1 377 ? -13.236 -12.409 -5.687 1.00 96.75 377 ASN A N 1
ATOM 3054 C CA . ASN A 1 377 ? -13.941 -12.429 -4.398 1.00 96.75 377 ASN A CA 1
ATOM 3055 C C . ASN A 1 377 ? -13.128 -13.150 -3.317 1.00 96.75 377 ASN A C 1
ATOM 3057 O O . ASN A 1 377 ? -13.009 -12.661 -2.196 1.00 96.75 377 ASN A O 1
ATOM 3061 N N . LYS A 1 378 ? -12.511 -14.282 -3.671 1.00 97.06 378 LYS A N 1
ATOM 3062 C CA . LYS A 1 378 ? -11.668 -15.034 -2.744 1.00 97.06 378 LYS A CA 1
ATOM 3063 C C . LYS A 1 378 ? -10.386 -14.278 -2.400 1.00 97.06 378 LYS A C 1
ATOM 3065 O O . LYS A 1 378 ? -10.012 -14.247 -1.231 1.00 97.06 378 LYS A O 1
ATOM 3070 N N . MET A 1 379 ? -9.753 -13.638 -3.385 1.00 97.81 379 MET A N 1
ATOM 3071 C CA . MET A 1 379 ? -8.602 -12.762 -3.147 1.00 97.81 379 MET A CA 1
ATOM 3072 C C . MET A 1 379 ? -8.940 -11.662 -2.137 1.00 97.81 379 MET A C 1
ATOM 3074 O O . MET A 1 379 ? -8.198 -11.449 -1.181 1.00 97.81 379 MET A O 1
ATOM 3078 N N . GLU A 1 380 ? -10.082 -10.992 -2.304 1.00 97.88 380 GLU A N 1
ATOM 3079 C CA . GLU A 1 380 ? -10.504 -9.930 -1.391 1.00 97.88 380 GLU A CA 1
ATOM 3080 C C . GLU A 1 380 ? -10.834 -10.438 0.017 1.00 97.88 380 GLU A C 1
ATOM 3082 O O . GLU A 1 380 ? -10.524 -9.743 0.989 1.00 97.88 380 GLU A O 1
ATOM 3087 N N . ASP A 1 381 ? -11.407 -11.638 0.145 1.00 97.31 381 ASP A N 1
ATOM 3088 C CA . ASP A 1 381 ? -11.653 -12.279 1.440 1.00 97.31 381 ASP A CA 1
ATOM 3089 C C . ASP A 1 381 ? -10.347 -12.618 2.173 1.00 97.31 381 ASP A C 1
ATOM 3091 O O . ASP A 1 381 ? -10.247 -12.431 3.387 1.00 97.31 381 ASP A O 1
ATOM 3095 N N . GLU A 1 382 ? -9.337 -13.126 1.461 1.00 98.19 382 GLU A N 1
ATOM 3096 C CA . GLU A 1 382 ? -8.037 -13.437 2.060 1.00 98.19 382 GLU A CA 1
ATOM 3097 C C . GLU A 1 382 ? -7.261 -12.161 2.411 1.00 98.19 382 GLU A C 1
ATOM 3099 O O . GLU A 1 382 ? -6.781 -12.041 3.539 1.00 98.19 382 GLU A O 1
ATOM 3104 N N . LEU A 1 383 ? -7.223 -11.156 1.529 1.00 97.88 383 LEU A N 1
ATOM 3105 C CA . LEU A 1 383 ? -6.592 -9.864 1.825 1.00 97.88 383 LEU A CA 1
ATOM 3106 C C . LEU A 1 383 ? -7.254 -9.149 3.010 1.00 97.88 383 LEU A C 1
ATOM 3108 O O . LEU A 1 383 ? -6.555 -8.571 3.837 1.00 97.88 383 LEU A O 1
ATOM 3112 N N . ALA A 1 384 ? -8.579 -9.241 3.170 1.00 94.44 384 ALA A N 1
ATOM 3113 C CA . ALA A 1 384 ? -9.264 -8.673 4.333 1.00 94.44 384 ALA A CA 1
ATOM 3114 C C . ALA A 1 384 ? -8.810 -9.309 5.662 1.00 94.44 384 ALA A C 1
ATOM 3116 O O . ALA A 1 384 ? -8.772 -8.632 6.693 1.00 94.44 384 ALA A O 1
ATOM 3117 N N . LYS A 1 385 ? -8.442 -10.597 5.654 1.00 95.81 385 LYS A N 1
ATOM 3118 C CA . LYS A 1 385 ? -7.867 -11.269 6.830 1.00 95.81 385 LYS A CA 1
ATOM 3119 C C . LYS A 1 385 ? -6.440 -10.797 7.088 1.00 95.81 385 LYS A C 1
ATOM 3121 O O . LYS A 1 385 ? -6.105 -10.558 8.244 1.00 95.81 385 LYS A O 1
ATOM 3126 N N . VAL A 1 386 ? -5.631 -10.624 6.041 1.00 96.44 386 VAL A N 1
ATOM 3127 C CA . VAL A 1 386 ? -4.275 -10.062 6.162 1.00 96.44 386 VAL A CA 1
ATOM 3128 C C . VAL A 1 386 ? -4.337 -8.651 6.755 1.00 96.44 386 VAL A C 1
ATOM 3130 O O . VAL A 1 386 ? -3.705 -8.389 7.776 1.00 96.44 386 VAL A O 1
ATOM 3133 N N . ASP A 1 387 ? -5.202 -7.788 6.213 1.00 92.56 387 ASP A N 1
ATOM 3134 C CA . ASP A 1 387 ? -5.459 -6.434 6.721 1.00 92.56 387 ASP A CA 1
ATOM 3135 C C . ASP A 1 387 ? -5.872 -6.429 8.197 1.00 92.56 387 ASP A C 1
ATOM 3137 O O . ASP A 1 387 ? -5.479 -5.553 8.970 1.00 92.56 387 ASP A O 1
ATOM 3141 N N . TYR A 1 388 ? -6.694 -7.400 8.600 1.00 88.12 388 TYR A N 1
ATOM 3142 C CA . TYR A 1 388 ? -7.140 -7.539 9.980 1.00 88.12 388 TYR A CA 1
ATOM 3143 C C . TYR A 1 388 ? -6.012 -7.979 10.922 1.00 88.12 388 TYR A C 1
ATOM 3145 O O . TYR A 1 388 ? -5.892 -7.440 12.030 1.00 88.12 388 TYR A O 1
ATOM 3153 N N . ILE A 1 389 ? -5.189 -8.942 10.501 1.00 91.00 389 ILE A N 1
ATOM 3154 C CA . ILE A 1 389 ? -4.069 -9.449 11.300 1.00 91.00 389 ILE A CA 1
ATOM 3155 C C . ILE A 1 389 ? -2.982 -8.389 11.452 1.00 91.00 389 ILE A C 1
ATOM 3157 O O . ILE A 1 389 ? -2.525 -8.171 12.567 1.00 91.00 389 ILE A O 1
ATOM 3161 N N . TYR A 1 390 ? -2.644 -7.661 10.389 1.00 91.12 390 TYR A N 1
ATOM 3162 C CA . TYR A 1 390 ? -1.638 -6.600 10.435 1.00 91.12 390 TYR A CA 1
ATOM 3163 C C . TYR A 1 390 ? -2.184 -5.218 10.826 1.00 91.12 390 TYR A C 1
ATOM 3165 O O . TYR A 1 390 ? -1.497 -4.207 10.682 1.00 91.12 390 TYR A O 1
ATOM 3173 N N . SER A 1 391 ? -3.412 -5.145 11.348 1.00 83.75 391 SER A N 1
ATOM 3174 C CA . SER A 1 391 ? -4.059 -3.871 11.699 1.00 83.75 391 SER A CA 1
ATOM 3175 C C . SER A 1 391 ? -3.328 -3.060 12.775 1.00 83.75 391 SER A C 1
ATOM 3177 O O . SER A 1 391 ? -3.551 -1.854 12.860 1.00 83.75 391 SER A O 1
ATOM 3179 N N . ASP A 1 392 ? -2.465 -3.693 13.571 1.00 82.56 392 ASP A N 1
ATOM 3180 C CA . ASP A 1 392 ? -1.621 -3.071 14.594 1.00 82.56 392 ASP A CA 1
ATOM 3181 C C . ASP A 1 392 ? -0.147 -2.914 14.173 1.00 82.56 392 ASP A C 1
ATOM 3183 O O . ASP A 1 392 ? 0.639 -2.322 14.912 1.00 82.56 392 ASP A O 1
ATOM 3187 N N . GLN A 1 393 ? 0.227 -3.380 12.976 1.00 88.12 393 GLN A N 1
ATOM 3188 C CA . GLN A 1 393 ? 1.590 -3.282 12.461 1.00 88.12 393 GLN A CA 1
ATOM 3189 C C . GLN A 1 393 ? 1.802 -1.924 11.783 1.00 88.12 393 GLN A C 1
ATOM 3191 O O . GLN A 1 393 ? 1.200 -1.594 10.751 1.00 88.12 393 GLN A O 1
ATOM 3196 N N . GLN A 1 394 ? 2.690 -1.111 12.354 1.00 88.62 394 GLN A N 1
ATOM 3197 C CA . GLN A 1 394 ? 2.967 0.235 11.858 1.00 88.62 394 GLN A CA 1
ATOM 3198 C C . GLN A 1 394 ? 3.567 0.215 10.446 1.00 88.62 394 GLN A C 1
ATOM 3200 O O . GLN A 1 394 ? 3.228 1.078 9.634 1.00 88.62 394 GLN A O 1
ATOM 3205 N N . SER A 1 395 ? 4.370 -0.795 10.124 1.00 94.06 395 SER A N 1
ATOM 3206 C CA . SER A 1 395 ? 5.004 -0.983 8.820 1.00 94.06 395 SER A CA 1
ATOM 3207 C C . SER A 1 395 ? 4.027 -1.399 7.716 1.00 94.06 395 SER A C 1
ATOM 3209 O O . SER A 1 395 ? 4.107 -0.859 6.617 1.00 94.06 395 SER A O 1
ATOM 3211 N N . TYR A 1 396 ? 3.054 -2.277 7.991 1.00 95.69 396 TYR A N 1
ATOM 3212 C CA . TYR A 1 396 ? 2.160 -2.862 6.973 1.00 95.69 396 TYR A CA 1
ATOM 3213 C C . TYR A 1 396 ? 1.187 -1.851 6.357 1.00 95.69 396 TYR A C 1
ATOM 3215 O O . TYR A 1 396 ? 0.147 -1.583 6.937 1.00 95.69 396 TYR A O 1
ATOM 3223 N N . ILE A 1 397 ? 1.458 -1.256 5.205 1.00 95.00 397 ILE A N 1
ATOM 3224 C CA . ILE A 1 397 ? 0.621 -0.192 4.626 1.00 95.00 397 ILE A CA 1
ATOM 3225 C C . ILE A 1 397 ? -0.462 -0.687 3.661 1.00 95.00 397 ILE A C 1
ATOM 3227 O O . ILE A 1 397 ? -1.223 0.147 3.177 1.00 95.00 397 ILE A O 1
ATOM 3231 N N . GLY A 1 398 ? -0.593 -1.993 3.417 1.00 96.50 398 GLY A N 1
ATOM 3232 C CA . GLY A 1 398 ? -1.639 -2.571 2.564 1.00 96.50 398 GLY A CA 1
ATOM 3233 C C . GLY A 1 398 ? -1.112 -3.632 1.598 1.00 96.50 398 GLY A C 1
ATOM 3234 O O . GLY A 1 398 ? -0.102 -4.278 1.867 1.00 96.50 398 GLY A O 1
ATOM 3235 N N . ALA A 1 399 ? -1.773 -3.779 0.450 1.00 97.81 399 ALA A N 1
ATOM 3236 C CA . ALA A 1 399 ? -1.491 -4.850 -0.503 1.00 97.81 399 ALA A CA 1
ATOM 3237 C C . ALA A 1 399 ? -1.151 -4.339 -1.911 1.00 97.81 399 ALA A C 1
ATOM 3239 O O . ALA A 1 399 ? -1.583 -3.260 -2.323 1.00 97.81 399 ALA A O 1
ATOM 3240 N N . ALA A 1 400 ? -0.420 -5.144 -2.673 1.00 98.25 400 ALA A N 1
ATOM 3241 C CA . ALA A 1 400 ? -0.097 -4.921 -4.073 1.00 98.25 400 ALA A CA 1
ATOM 3242 C C . ALA A 1 400 ? -0.611 -6.092 -4.925 1.00 98.25 400 ALA A C 1
ATOM 3244 O O . ALA A 1 400 ? -0.463 -7.250 -4.544 1.00 98.25 400 ALA A O 1
ATOM 3245 N N . ILE A 1 401 ? -1.233 -5.811 -6.072 1.00 98.50 401 ILE A N 1
ATOM 3246 C CA . ILE A 1 401 ? -1.814 -6.847 -6.939 1.00 98.50 401 ILE A CA 1
ATOM 3247 C C . ILE A 1 401 ? -0.974 -6.998 -8.204 1.00 98.50 401 ILE A C 1
ATOM 3249 O O . ILE A 1 401 ? -0.911 -6.081 -9.030 1.00 98.50 401 ILE A O 1
ATOM 3253 N N . HIS A 1 402 ? -0.340 -8.155 -8.362 1.00 95.81 402 HIS A N 1
ATOM 3254 C CA . HIS A 1 402 ? 0.382 -8.539 -9.564 1.00 95.81 402 HIS A CA 1
ATOM 3255 C C . HIS A 1 402 ? -0.600 -9.225 -10.519 1.00 95.81 402 HIS A C 1
ATOM 3257 O O . HIS A 1 402 ? -1.223 -10.225 -10.180 1.00 95.81 402 HIS A O 1
ATOM 3263 N N . PHE A 1 403 ? -0.896 -8.687 -11.697 1.00 95.12 403 PHE A N 1
ATOM 3264 C CA . PHE A 1 403 ? -0.604 -7.351 -12.234 1.00 95.12 403 PHE A CA 1
ATOM 3265 C C . PHE A 1 403 ? -1.784 -6.915 -13.118 1.00 95.12 403 PHE A C 1
ATOM 3267 O O . PHE A 1 403 ? -2.671 -7.727 -13.390 1.00 95.12 403 PHE A O 1
ATOM 3274 N N . TYR A 1 404 ? -1.819 -5.664 -13.598 1.00 97.50 404 TYR A N 1
ATOM 3275 C CA . TYR A 1 404 ? -3.005 -5.079 -14.251 1.00 97.50 404 TYR A CA 1
ATOM 3276 C C . TYR A 1 404 ? -3.699 -5.982 -15.281 1.00 97.50 404 TYR A C 1
ATOM 3278 O O . TYR A 1 404 ? -4.901 -6.204 -15.179 1.00 97.50 404 TYR A O 1
ATOM 3286 N N . GLN A 1 405 ? -2.981 -6.533 -16.262 1.00 95.19 405 GLN A N 1
ATOM 3287 C CA . GLN A 1 405 ? -3.592 -7.316 -17.341 1.00 95.19 405 GLN A CA 1
ATOM 3288 C C . GLN A 1 405 ? -4.237 -8.610 -16.834 1.00 95.19 405 GLN A C 1
ATOM 3290 O O . GLN A 1 405 ? -5.263 -9.032 -17.374 1.00 95.19 405 GLN A O 1
ATOM 3295 N N . ALA A 1 406 ? -3.620 -9.252 -15.842 1.00 95.50 406 ALA A N 1
ATOM 3296 C CA . ALA A 1 406 ? -4.150 -10.456 -15.221 1.00 95.50 406 ALA A CA 1
ATOM 3297 C C . ALA A 1 406 ? -5.332 -10.113 -14.313 1.00 95.50 406 ALA A C 1
ATOM 3299 O O . ALA A 1 406 ? -6.408 -10.688 -14.470 1.00 95.50 406 ALA A O 1
ATOM 3300 N N . TYR A 1 407 ? -5.170 -9.098 -13.464 1.00 97.88 407 TYR A N 1
ATOM 3301 C CA . TYR A 1 407 ? -6.186 -8.680 -12.514 1.00 97.88 407 TYR A CA 1
ATOM 3302 C C . TYR A 1 407 ? -7.445 -8.151 -13.207 1.00 97.88 407 TYR A C 1
ATOM 3304 O O . TYR A 1 407 ? -8.552 -8.527 -12.836 1.00 97.88 407 TYR A O 1
ATOM 3312 N N . TYR A 1 408 ? -7.293 -7.376 -14.284 1.00 97.19 408 TYR A N 1
ATOM 3313 C CA . TYR A 1 408 ? -8.397 -6.907 -15.126 1.00 97.19 408 TYR A CA 1
ATOM 3314 C C . TYR A 1 408 ? -9.225 -8.059 -15.721 1.00 97.19 408 TYR A C 1
ATOM 3316 O O . TYR A 1 408 ? -10.429 -7.923 -15.920 1.00 97.19 408 TYR A O 1
ATOM 3324 N N . LYS A 1 409 ? -8.590 -9.205 -16.006 1.00 96.19 409 LYS A N 1
ATOM 3325 C CA . LYS A 1 409 ? -9.220 -10.408 -16.585 1.00 96.19 409 LYS A CA 1
ATOM 3326 C C . LYS A 1 409 ? -9.563 -11.478 -15.544 1.00 96.19 409 LYS A C 1
ATOM 3328 O O . LYS A 1 409 ? -9.990 -12.582 -15.917 1.00 96.19 409 LYS A O 1
ATOM 3333 N N . LEU A 1 410 ? -9.312 -11.206 -14.267 1.00 96.19 410 LEU A N 1
ATOM 3334 C CA . LEU A 1 410 ? -9.624 -12.125 -13.185 1.00 96.19 410 LEU A CA 1
ATOM 3335 C C . LEU A 1 410 ? -11.147 -12.261 -13.088 1.00 96.19 410 LEU A C 1
ATOM 3337 O O . LEU A 1 410 ? -11.862 -11.273 -13.198 1.00 96.19 410 LEU A O 1
ATOM 3341 N N . SER A 1 411 ? -11.659 -13.481 -12.949 1.00 94.94 411 SER A N 1
ATOM 3342 C CA . SER A 1 411 ? -13.097 -13.676 -12.753 1.00 94.94 411 SER A CA 1
ATOM 3343 C C . SER A 1 411 ? -13.489 -13.288 -11.331 1.00 94.94 411 SER A C 1
ATOM 3345 O O . SER A 1 411 ? -12.715 -13.507 -10.405 1.00 94.94 411 SER A O 1
ATOM 3347 N N . ASP A 1 412 ? -14.705 -12.776 -11.134 1.00 93.31 412 ASP A N 1
ATOM 3348 C CA . ASP A 1 412 ? -15.192 -12.457 -9.784 1.00 93.31 412 ASP A CA 1
ATOM 3349 C C . ASP A 1 412 ? -15.332 -13.694 -8.897 1.00 93.31 412 ASP A C 1
ATOM 3351 O O . ASP A 1 412 ? -15.019 -13.669 -7.711 1.00 93.31 412 ASP A O 1
ATOM 3355 N N . SER A 1 413 ? -15.793 -14.792 -9.489 1.00 91.25 413 SER A N 1
ATOM 3356 C CA . SER A 1 413 ? -16.010 -16.078 -8.823 1.00 91.25 413 SER A CA 1
ATOM 3357 C C . SER A 1 413 ? -15.002 -17.127 -9.298 1.00 91.25 413 SER A C 1
ATOM 3359 O O . SER A 1 413 ? -14.376 -16.918 -10.349 1.00 91.25 413 SER A O 1
ATOM 3361 N N . PRO A 1 414 ? -14.885 -18.266 -8.584 1.00 88.00 414 PRO A N 1
ATOM 3362 C CA . PRO A 1 414 ? -14.010 -19.349 -8.995 1.00 88.00 414 PRO A CA 1
ATOM 3363 C C . PRO A 1 414 ? -14.267 -19.754 -10.441 1.00 88.00 414 PRO A C 1
ATOM 3365 O O . PRO A 1 414 ? -15.417 -19.912 -10.870 1.00 88.00 414 PRO A O 1
ATOM 3368 N N . ARG A 1 415 ? -13.191 -19.921 -11.207 1.00 81.38 415 ARG A N 1
ATOM 3369 C CA . ARG A 1 415 ? -13.291 -20.435 -12.571 1.00 81.38 415 ARG A CA 1
ATOM 3370 C C . ARG A 1 415 ? -13.819 -21.862 -12.482 1.00 81.38 415 ARG A C 1
ATOM 3372 O O . ARG A 1 415 ? -13.279 -22.688 -11.750 1.00 81.38 415 ARG A O 1
ATOM 3379 N N . GLN A 1 416 ? -14.879 -22.169 -13.233 1.00 66.19 416 GLN A N 1
ATOM 3380 C CA . GLN A 1 416 ? -15.325 -23.555 -13.367 1.00 66.19 416 GLN A CA 1
ATOM 3381 C C . GLN A 1 416 ? -14.139 -24.385 -13.855 1.00 66.19 416 GLN A C 1
ATOM 3383 O O . GLN A 1 416 ? -13.458 -23.972 -14.796 1.00 66.19 416 GLN A O 1
ATOM 3388 N N . SER A 1 417 ? -13.890 -25.533 -13.216 1.00 52.78 417 SER A N 1
ATOM 3389 C CA . SER A 1 417 ? -12.832 -26.447 -13.635 1.00 52.78 417 SER A CA 1
ATOM 3390 C C . SER A 1 417 ? -13.017 -26.730 -15.122 1.00 52.78 417 SER A C 1
ATOM 3392 O O . SER A 1 417 ? -13.964 -27.423 -15.512 1.00 52.78 417 SER A O 1
ATOM 3394 N N . VAL A 1 418 ? -12.144 -26.183 -15.965 1.00 46.59 418 VAL A N 1
ATOM 3395 C CA . VAL A 1 418 ? -12.076 -26.616 -17.352 1.00 46.59 418 VAL A CA 1
ATOM 3396 C C . VAL A 1 418 ? -11.597 -28.052 -17.249 1.00 46.59 418 VAL A C 1
ATOM 3398 O O . VAL A 1 418 ? -10.431 -28.296 -16.949 1.00 46.59 418 VAL A O 1
ATOM 3401 N N . LYS A 1 419 ? -12.513 -29.016 -17.402 1.00 38.94 419 LYS A N 1
ATOM 3402 C CA . LYS A 1 419 ? -12.136 -30.411 -17.612 1.00 38.94 419 LYS A CA 1
ATOM 3403 C C . LYS A 1 419 ? -11.182 -30.380 -18.796 1.00 38.94 419 LYS A C 1
ATOM 3405 O O . LYS A 1 419 ? -11.621 -30.122 -19.915 1.00 38.94 419 LYS A O 1
ATOM 3410 N N . HIS A 1 420 ? -9.888 -30.559 -18.548 1.00 40.62 420 HIS A N 1
ATOM 3411 C CA . HIS A 1 420 ? -8.942 -30.781 -19.622 1.00 40.62 420 HIS A CA 1
ATOM 3412 C C . HIS A 1 420 ? -9.470 -31.991 -20.386 1.00 40.62 420 HIS A C 1
ATOM 3414 O O . HIS A 1 420 ? -9.528 -33.095 -19.842 1.00 40.62 420 HIS A O 1
ATOM 3420 N N . ALA A 1 421 ? -9.960 -31.761 -21.606 1.00 32.41 421 ALA A N 1
ATOM 3421 C CA . ALA A 1 421 ? -10.249 -32.852 -22.512 1.00 32.41 421 ALA A CA 1
ATOM 3422 C C . ALA A 1 421 ? -8.951 -33.668 -22.605 1.00 32.41 421 ALA A C 1
ATOM 3424 O O . ALA A 1 421 ? -7.891 -33.061 -22.800 1.00 32.41 421 ALA A O 1
ATOM 3425 N N . PRO A 1 422 ? -8.990 -34.992 -22.380 1.00 33.75 422 PRO A N 1
ATOM 3426 C CA . PRO A 1 422 ? -7.792 -35.801 -22.492 1.00 33.75 422 PRO A CA 1
ATOM 3427 C C . PRO A 1 422 ? -7.181 -35.548 -23.868 1.00 33.75 422 PRO A C 1
ATOM 3429 O O . PRO A 1 422 ? -7.889 -35.553 -24.877 1.00 33.75 422 PRO A O 1
ATOM 3432 N N . LEU A 1 423 ? -5.875 -35.272 -23.887 1.00 38.91 423 LEU A N 1
ATOM 3433 C CA . LEU A 1 423 ? -5.086 -35.263 -25.110 1.00 38.91 423 LEU A CA 1
ATOM 3434 C C . LEU A 1 423 ? -5.360 -36.593 -25.810 1.00 38.91 423 LEU A C 1
ATOM 3436 O O . LEU A 1 423 ? -4.934 -37.645 -25.332 1.00 38.91 423 LEU A O 1
ATOM 3440 N N . ASN A 1 424 ? -6.120 -36.551 -26.904 1.00 34.56 424 ASN A N 1
ATOM 3441 C CA . ASN A 1 424 ? -6.294 -37.697 -27.778 1.00 34.56 424 ASN A CA 1
ATOM 3442 C C . ASN A 1 424 ? -4.927 -37.998 -28.394 1.00 34.56 424 ASN A C 1
ATOM 3444 O O . ASN A 1 424 ? -4.557 -37.465 -29.437 1.00 34.56 424 ASN A O 1
ATOM 3448 N N . SER A 1 425 ? -4.164 -38.861 -27.730 1.00 41.66 425 SER A N 1
ATOM 3449 C CA . SER A 1 425 ? -3.055 -39.579 -28.330 1.00 41.66 425 SER A CA 1
ATOM 3450 C C . SER A 1 425 ? -3.641 -40.588 -29.310 1.00 41.66 425 SER A C 1
ATOM 3452 O O . SER A 1 425 ? -3.928 -41.729 -28.958 1.00 41.66 425 SER A O 1
ATOM 3454 N N . LYS A 1 426 ? -3.899 -40.128 -30.535 1.00 41.19 426 LYS A N 1
ATOM 3455 C CA . LYS A 1 426 ? -4.045 -40.944 -31.745 1.00 41.19 426 LYS A CA 1
ATOM 3456 C C . LYS A 1 426 ? -4.246 -40.017 -32.936 1.00 41.19 426 LYS A C 1
ATOM 3458 O O . LYS A 1 426 ? -5.349 -39.531 -33.140 1.00 41.19 426 LYS A O 1
ATOM 3463 N N . THR A 1 427 ? -3.192 -39.845 -33.724 1.00 36.94 427 THR A N 1
ATOM 3464 C CA . THR A 1 427 ? -3.173 -40.304 -35.119 1.00 36.94 427 THR A CA 1
ATOM 3465 C C . THR A 1 427 ? -1.727 -40.393 -35.595 1.00 36.94 427 THR A C 1
ATOM 3467 O O . THR A 1 427 ? -0.907 -39.553 -35.233 1.00 36.94 427 THR A O 1
ATOM 3470 N N . ASN A 1 428 ? -1.482 -41.483 -36.322 1.00 37.56 428 ASN A N 1
ATOM 3471 C CA . ASN A 1 428 ? -0.232 -41.944 -36.919 1.00 37.56 428 ASN A CA 1
ATOM 3472 C C . ASN A 1 428 ? 0.396 -40.963 -37.904 1.00 37.56 428 ASN A C 1
ATOM 3474 O O . ASN A 1 428 ? -0.378 -40.209 -38.538 1.00 37.56 428 ASN A O 1
#